Protein AF-0000000084528244 (afdb_homodimer)

Structure (mmCIF, N/CA/C/O backbone):
data_AF-0000000084528244-model_v1
#
loop_
_entity.id
_entity.type
_entity.pdbx_description
1 polymer 'Short-chain dehydrogenase'
#
loop_
_atom_site.group_PDB
_atom_site.id
_atom_site.type_symbol
_atom_site.label_atom_id
_atom_site.label_alt_id
_atom_site.label_comp_id
_atom_site.label_asym_id
_atom_site.label_entity_id
_atom_site.label_seq_id
_atom_site.pdbx_PDB_ins_code
_atom_site.Cartn_x
_atom_site.Cartn_y
_atom_site.Cartn_z
_atom_site.occupancy
_atom_site.B_iso_or_equiv
_atom_site.auth_seq_id
_atom_site.auth_comp_id
_atom_site.auth_asym_id
_atom_site.auth_atom_id
_atom_site.pdbx_PDB_model_num
ATOM 1 N N . MET A 1 1 ? -13.766 32.938 10.266 1 41.09 1 MET A N 1
ATOM 2 C CA . MET A 1 1 ? -13.336 31.797 9.445 1 41.09 1 MET A CA 1
ATOM 3 C C . MET A 1 1 ? -12.133 31.094 10.07 1 41.09 1 MET A C 1
ATOM 5 O O . MET A 1 1 ? -11.133 31.734 10.391 1 41.09 1 MET A O 1
ATOM 9 N N . THR A 1 2 ? -12.375 29.953 10.773 1 55.22 2 THR A N 1
ATOM 10 C CA . THR A 1 2 ? -11.312 29.344 11.562 1 55.22 2 THR A CA 1
ATOM 11 C C . THR A 1 2 ? -10.031 29.234 10.75 1 55.22 2 THR A C 1
ATOM 13 O O . THR A 1 2 ? -10.047 28.75 9.617 1 55.22 2 THR A O 1
ATOM 16 N N . ASP A 1 3 ? -9 30.047 11.156 1 71.88 3 ASP A N 1
ATOM 17 C CA . ASP A 1 3 ? -7.668 30.188 10.57 1 71.88 3 ASP A CA 1
ATOM 18 C C . ASP A 1 3 ? -6.77 29.016 10.961 1 71.88 3 ASP A C 1
ATOM 20 O O . ASP A 1 3 ? -6.855 28.5 12.078 1 71.88 3 ASP A O 1
ATOM 24 N N . LEU A 1 4 ? -6.141 28.359 10.078 1 82.06 4 LEU A N 1
ATOM 25 C CA . LEU A 1 4 ? -5.184 27.297 10.352 1 82.06 4 LEU A CA 1
ATOM 26 C C . LEU A 1 4 ? -4.262 27.672 11.508 1 82.06 4 LEU A C 1
ATOM 28 O O . LEU A 1 4 ? -3.855 26.812 12.289 1 82.06 4 LEU A O 1
ATOM 32 N N . THR A 1 5 ? -4.113 28.953 11.68 1 75.19 5 THR A N 1
ATOM 33 C CA . THR A 1 5 ? -3.086 29.438 12.594 1 75.19 5 THR A CA 1
ATOM 34 C C . THR A 1 5 ? -3.604 29.438 14.031 1 75.19 5 THR A C 1
ATOM 36 O O . THR A 1 5 ? -2.834 29.641 14.977 1 75.19 5 THR A O 1
ATOM 39 N N . ASP A 1 6 ? -4.891 29.141 14.227 1 80.75 6 ASP A N 1
ATOM 40 C CA . ASP A 1 6 ? -5.465 29.016 15.562 1 80.75 6 ASP A CA 1
ATOM 41 C C . ASP A 1 6 ? -5.164 27.641 16.172 1 80.75 6 ASP A C 1
ATOM 43 O O . ASP A 1 6 ? -5.414 27.422 17.359 1 80.75 6 ASP A O 1
ATOM 47 N N . GLY A 1 7 ? -4.5 26.844 15.453 1 92.75 7 GLY A N 1
ATOM 48 C CA . GLY A 1 7 ? -4.203 25.5 15.922 1 92.75 7 GLY A CA 1
ATOM 49 C C . GLY A 1 7 ? -2.729 25.156 15.852 1 92.75 7 GLY A C 1
ATOM 50 O O . GLY A 1 7 ? -1.876 26.047 15.852 1 92.75 7 GLY A O 1
ATOM 51 N N . ILE A 1 8 ? -2.447 23.969 16.016 1 96.38 8 ILE A N 1
ATOM 52 C CA . ILE A 1 8 ? -1.081 23.453 16.016 1 96.38 8 ILE A CA 1
ATOM 53 C C . ILE A 1 8 ? -0.832 22.641 14.742 1 96.38 8 ILE A C 1
ATOM 55 O O . ILE A 1 8 ? -1.744 22 14.219 1 96.38 8 ILE A O 1
ATOM 59 N N . ALA A 1 9 ? 0.396 22.766 14.25 1 98.12 9 ALA A N 1
ATOM 60 C CA . ALA A 1 9 ? 0.868 21.922 13.156 1 98.12 9 ALA A CA 1
ATOM 61 C C . ALA A 1 9 ? 1.666 20.734 13.688 1 98.12 9 ALA A C 1
ATOM 63 O O . ALA A 1 9 ? 2.508 20.891 14.578 1 98.12 9 ALA A O 1
ATOM 64 N N . ILE A 1 10 ? 1.365 19.594 13.203 1 98.81 10 ILE A N 1
ATOM 65 C CA . I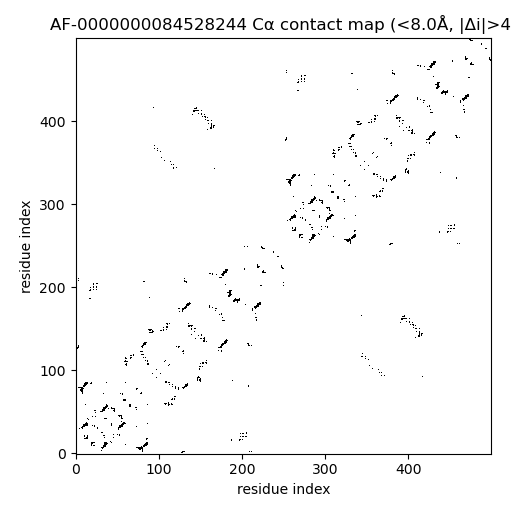LE A 1 10 ? 2.186 18.422 13.516 1 98.81 10 ILE A CA 1
ATOM 66 C C . ILE A 1 10 ? 3.045 18.062 12.305 1 98.81 10 ILE A C 1
ATOM 68 O O . ILE A 1 10 ? 2.537 17.938 11.188 1 98.81 10 ILE A O 1
ATOM 72 N N . VAL A 1 11 ? 4.309 17.938 12.492 1 98.81 11 VAL A N 1
ATOM 73 C CA . VAL A 1 11 ? 5.246 17.453 11.492 1 98.81 11 VAL A CA 1
ATOM 74 C C . VAL A 1 11 ? 5.848 16.125 11.961 1 98.81 11 VAL A C 1
ATOM 76 O O . VAL A 1 11 ? 6.504 16.062 13 1 98.81 11 VAL A O 1
ATOM 79 N N . THR A 1 12 ? 5.605 15.094 11.219 1 98.69 12 THR A N 1
ATOM 80 C CA . THR A 1 12 ? 6.164 13.805 11.602 1 98.69 12 THR A CA 1
ATOM 81 C C . THR A 1 12 ? 7.57 13.633 11.023 1 98.69 12 THR A C 1
ATOM 83 O O . THR A 1 12 ? 7.902 14.227 10 1 98.69 12 THR A O 1
ATOM 86 N N . GLY A 1 13 ? 8.367 12.758 11.727 1 97.3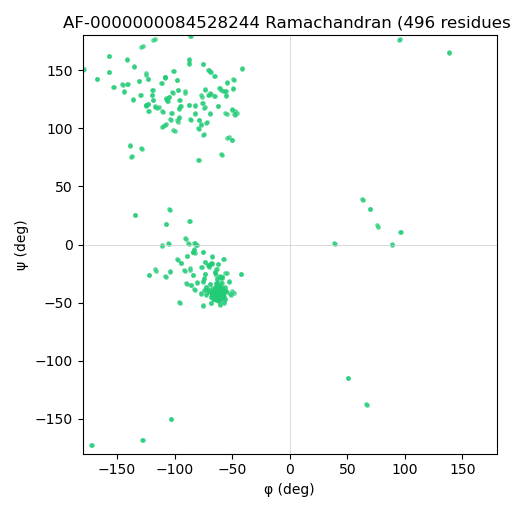1 13 GLY A N 1
ATOM 87 C CA . GLY A 1 13 ? 9.75 12.594 11.305 1 97.31 13 GLY A CA 1
ATOM 88 C C . GLY A 1 13 ? 10.562 13.859 11.43 1 97.31 13 GLY A C 1
ATOM 89 O O . GLY A 1 13 ? 11.367 14.18 10.555 1 97.31 13 GLY A O 1
ATOM 90 N N . ALA A 1 14 ? 10.367 14.602 12.422 1 97.25 14 ALA A N 1
ATOM 91 C CA . ALA A 1 14 ? 10.898 15.953 12.531 1 97.25 14 ALA A CA 1
ATOM 92 C C . ALA A 1 14 ? 12.305 15.945 13.133 1 97.25 14 ALA A C 1
ATOM 94 O O . ALA A 1 14 ? 12.93 17 13.273 1 97.25 14 ALA A O 1
ATOM 95 N N . GLY A 1 15 ? 12.836 14.828 13.453 1 93.69 15 GLY A N 1
ATOM 96 C CA . GLY A 1 15 ? 14.109 14.75 14.148 1 93.69 15 GLY A CA 1
ATOM 97 C C . GLY A 1 15 ? 15.297 15.008 13.242 1 93.69 15 GLY A C 1
ATOM 98 O O . GLY A 1 15 ? 16.406 15.281 13.719 1 93.69 15 GLY A O 1
ATOM 99 N N . ARG A 1 16 ? 15.148 14.883 11.984 1 90.38 16 ARG A N 1
ATOM 100 C CA . ARG A 1 16 ? 16.266 15.062 11.062 1 90.38 16 ARG A CA 1
ATOM 101 C C . ARG A 1 16 ? 15.773 15.414 9.664 1 90.38 16 ARG A C 1
ATOM 103 O O . ARG A 1 16 ? 14.57 15.375 9.398 1 90.38 16 ARG A O 1
ATOM 110 N N . GLY A 1 17 ? 16.688 15.938 8.914 1 92 17 GLY A N 1
ATOM 111 C CA . GLY A 1 17 ? 16.453 16.078 7.484 1 92 17 GLY A CA 1
ATOM 112 C C . GLY A 1 17 ? 15.359 17.078 7.156 1 92 17 GLY A C 1
ATOM 113 O O . GLY A 1 17 ? 15.352 18.203 7.676 1 92 17 GLY A O 1
ATOM 114 N N . LEU A 1 18 ? 14.539 16.688 6.207 1 92.75 18 LEU A N 1
ATOM 115 C CA . LEU A 1 18 ? 13.477 17.547 5.711 1 92.75 18 LEU A CA 1
ATOM 116 C C . LEU A 1 18 ? 12.477 17.875 6.82 1 92.75 18 LEU A C 1
ATOM 118 O O . LEU A 1 18 ? 12.023 19 6.941 1 92.75 18 LEU A O 1
ATOM 122 N N . GLY A 1 19 ? 12.156 16.859 7.664 1 96.81 19 GLY A N 1
ATOM 123 C CA . GLY A 1 19 ? 11.211 17.078 8.75 1 96.81 19 GLY A CA 1
ATOM 124 C C . GLY A 1 19 ? 11.664 18.141 9.734 1 96.81 19 GLY A C 1
ATOM 125 O O . GLY A 1 19 ? 10.875 18.984 10.156 1 96.81 19 GLY A O 1
ATOM 126 N N . ARG A 1 20 ? 12.891 18.047 10.031 1 96.5 20 ARG A N 1
ATOM 127 C CA . ARG A 1 20 ? 13.469 19.047 10.922 1 96.5 20 ARG A CA 1
ATOM 128 C C . ARG A 1 20 ? 13.398 20.438 10.312 1 96.5 20 ARG A C 1
ATOM 130 O O . ARG A 1 20 ? 12.977 21.391 10.969 1 96.5 20 ARG A O 1
ATOM 137 N N . ALA A 1 21 ? 13.805 20.531 9.062 1 96.44 21 ALA A N 1
ATOM 138 C CA . ALA A 1 21 ? 13.797 21.812 8.352 1 96.44 21 ALA A CA 1
ATOM 139 C C . ALA A 1 21 ? 12.375 22.359 8.234 1 96.44 21 ALA A C 1
ATOM 141 O O . ALA A 1 21 ? 12.156 23.562 8.383 1 96.44 21 ALA A O 1
ATOM 142 N N . LEU A 1 22 ? 11.398 21.5 7.984 1 97.38 22 LEU A N 1
ATOM 143 C CA . LEU A 1 22 ? 10 21.891 7.859 1 97.38 22 LEU A CA 1
ATOM 144 C C . LEU A 1 22 ? 9.469 22.438 9.18 1 97.38 22 LEU A C 1
ATOM 146 O O . LEU A 1 22 ? 8.797 23.469 9.203 1 97.38 22 LEU A O 1
ATOM 150 N N . ALA A 1 23 ? 9.781 21.719 10.25 1 98.31 23 ALA A N 1
ATOM 151 C CA . ALA A 1 23 ? 9.336 22.156 11.57 1 98.31 23 ALA A CA 1
ATOM 152 C C . ALA A 1 23 ? 9.867 23.547 11.898 1 98.31 23 ALA A C 1
ATOM 154 O O . ALA A 1 23 ? 9.109 24.422 12.328 1 98.31 23 ALA A O 1
ATOM 155 N N . LEU A 1 24 ? 11.117 23.766 11.609 1 97.81 24 LEU A N 1
ATOM 156 C CA . LEU A 1 24 ? 11.75 25.047 11.898 1 97.81 24 LEU A CA 1
ATOM 157 C C . LEU A 1 24 ? 11.156 26.141 11.031 1 97.81 24 LEU A C 1
ATOM 159 O O . LEU A 1 24 ? 10.906 27.25 11.508 1 97.81 24 LEU A O 1
ATOM 163 N N . GLU A 1 25 ? 10.977 25.844 9.781 1 97.62 25 GLU A N 1
ATOM 164 C CA . GLU A 1 25 ? 10.43 26.828 8.859 1 97.62 25 GLU A CA 1
ATOM 165 C C . GLU A 1 25 ? 9.016 27.234 9.258 1 97.62 25 GLU A C 1
ATOM 167 O O . GLU A 1 25 ? 8.672 28.422 9.227 1 97.62 25 GLU A O 1
ATOM 172 N N . LEU A 1 26 ? 8.156 26.312 9.633 1 97.25 26 LEU A N 1
ATOM 173 C CA . LEU A 1 26 ? 6.805 26.609 10.086 1 97.25 26 LEU A CA 1
ATOM 174 C C . LEU A 1 26 ? 6.828 27.453 11.359 1 97.25 26 LEU A C 1
ATOM 176 O O . LEU A 1 26 ? 6.062 28.406 11.492 1 97.25 26 LEU A O 1
ATOM 180 N N . ALA A 1 27 ? 7.703 27.109 12.266 1 97.06 27 ALA A N 1
ATOM 181 C CA . ALA A 1 27 ? 7.844 27.875 13.5 1 97.06 27 ALA A CA 1
ATOM 182 C C . ALA A 1 27 ? 8.273 29.312 13.203 1 97.06 27 ALA A C 1
ATOM 184 O O . ALA A 1 27 ? 7.77 30.25 13.812 1 97.06 27 ALA A O 1
ATOM 185 N N . ARG A 1 28 ? 9.195 29.453 12.305 1 96.5 28 ARG A N 1
ATOM 186 C CA . ARG A 1 28 ? 9.672 30.766 11.906 1 96.5 28 ARG A CA 1
ATOM 187 C C . ARG A 1 28 ? 8.531 31.625 11.367 1 96.5 28 ARG A C 1
ATOM 189 O O . ARG A 1 28 ? 8.531 32.844 11.523 1 96.5 28 ARG A O 1
ATOM 196 N N . ARG A 1 29 ? 7.562 31 10.836 1 95 29 ARG A N 1
ATOM 197 C CA . ARG A 1 29 ? 6.418 31.688 10.25 1 95 29 ARG A CA 1
ATOM 198 C C . ARG A 1 29 ? 5.32 31.906 11.281 1 95 29 ARG A C 1
ATOM 200 O O . ARG A 1 29 ? 4.207 32.312 10.945 1 95 29 ARG A O 1
ATOM 207 N N . GLY A 1 30 ? 5.609 31.547 12.492 1 93.94 30 GLY A N 1
ATOM 208 C CA . GLY A 1 30 ? 4.73 31.891 13.602 1 93.94 30 GLY A CA 1
ATOM 209 C C . GLY A 1 30 ? 3.77 30.781 13.969 1 93.94 30 GLY A C 1
ATOM 210 O O . GLY A 1 30 ? 2.832 31 14.742 1 93.94 30 GLY A O 1
ATOM 211 N N . VAL A 1 31 ? 3.953 29.594 13.43 1 94.75 31 VAL A N 1
ATOM 212 C CA . VAL A 1 31 ? 3.076 28.453 13.695 1 94.75 31 VAL A CA 1
ATOM 213 C C . VAL A 1 31 ? 3.602 27.656 14.891 1 94.75 31 VAL A C 1
ATOM 215 O O . VAL A 1 31 ? 4.809 27.422 15.008 1 94.75 31 VAL A O 1
ATOM 218 N N . ARG A 1 32 ? 2.766 27.344 15.844 1 96.5 32 ARG A N 1
ATOM 219 C CA . ARG A 1 32 ? 3.146 26.359 16.859 1 96.5 32 ARG A CA 1
ATOM 220 C C . ARG A 1 32 ? 3.256 24.953 16.25 1 96.5 32 ARG A C 1
ATOM 222 O O . ARG A 1 32 ? 2.334 24.5 15.57 1 96.5 32 ARG A O 1
ATOM 229 N N . VAL A 1 33 ? 4.363 24.297 16.516 1 98.19 33 VAL A N 1
ATOM 230 C CA . VAL A 1 33 ? 4.633 23.062 15.789 1 98.19 33 VAL A CA 1
ATOM 231 C C . VAL A 1 33 ? 4.871 21.922 16.781 1 98.19 33 VAL A C 1
ATOM 233 O O . VAL A 1 33 ? 5.711 22.031 17.688 1 98.19 33 VAL A O 1
ATOM 236 N N . GLY A 1 34 ? 4.055 20.891 16.734 1 98.69 34 GLY A N 1
ATOM 237 C CA . GLY A 1 34 ? 4.418 19.609 17.328 1 98.69 34 GLY A CA 1
ATOM 238 C C . GLY A 1 34 ? 5.367 18.797 16.469 1 98.69 34 GLY A C 1
ATOM 239 O O . GLY A 1 34 ? 4.973 18.281 15.43 1 98.69 34 GLY A O 1
ATOM 240 N N . ALA A 1 35 ? 6.629 18.703 16.875 1 98.75 35 ALA A N 1
ATOM 241 C CA . ALA A 1 35 ? 7.645 17.922 16.172 1 98.75 35 ALA A CA 1
ATOM 242 C C . ALA A 1 35 ? 7.625 16.469 16.641 1 98.75 35 ALA A C 1
ATOM 244 O O . ALA A 1 35 ? 8.07 16.156 17.75 1 98.75 35 ALA A O 1
ATOM 245 N N . LEU A 1 36 ? 7.145 15.633 15.789 1 98.75 36 LEU A N 1
ATOM 246 C CA . LEU A 1 36 ? 6.941 14.234 16.172 1 98.75 36 LEU A CA 1
ATOM 247 C C . LEU A 1 36 ? 8.055 13.359 15.602 1 98.75 36 LEU A C 1
ATOM 249 O O . LEU A 1 36 ? 8.391 13.453 14.422 1 98.75 36 LEU A O 1
ATOM 253 N N . GLY A 1 37 ? 8.641 12.523 16.406 1 98.06 37 GLY A N 1
ATOM 254 C CA . GLY A 1 37 ? 9.688 11.602 15.992 1 98.06 37 GLY A CA 1
ATOM 255 C C . GLY A 1 37 ? 10.078 10.609 17.078 1 98.06 37 GLY A C 1
ATOM 256 O O . GLY A 1 37 ? 9.484 10.602 18.156 1 98.06 37 GLY A O 1
ATOM 257 N N . ARG A 1 38 ? 11.062 9.891 16.859 1 96.75 38 ARG A N 1
ATOM 258 C CA . ARG A 1 38 ? 11.398 8.773 17.734 1 96.75 38 ARG A CA 1
ATOM 259 C C . ARG A 1 38 ? 12.586 9.117 18.641 1 96.75 38 ARG A C 1
ATOM 261 O O . ARG A 1 38 ? 12.797 8.477 19.656 1 96.75 38 ARG A O 1
ATOM 268 N N . ASP A 1 39 ? 13.383 10.07 18.203 1 96.62 39 ASP A N 1
ATOM 269 C CA . ASP A 1 39 ? 14.633 10.367 18.891 1 96.62 39 ASP A CA 1
ATOM 270 C C . ASP A 1 39 ? 14.477 11.547 19.844 1 96.62 39 ASP A C 1
ATOM 272 O O . ASP A 1 39 ? 14.516 12.703 19.422 1 96.62 39 ASP A O 1
ATOM 276 N N . PRO A 1 40 ? 14.438 11.234 21.094 1 97 40 PRO A N 1
ATOM 277 C CA . PRO A 1 40 ? 14.211 12.328 22.047 1 97 40 PRO A CA 1
ATOM 278 C C . PRO A 1 40 ? 15.32 13.383 22.016 1 97 40 PRO A C 1
ATOM 280 O O . PRO A 1 40 ? 15.039 14.578 22.109 1 97 40 PRO A O 1
ATOM 283 N N . ALA A 1 41 ? 16.531 12.961 21.891 1 97.5 41 ALA A N 1
ATOM 284 C CA . ALA A 1 41 ? 17.641 13.906 21.906 1 97.5 41 ALA A CA 1
ATOM 285 C C . ALA A 1 41 ? 17.562 14.859 20.719 1 97.5 41 ALA A C 1
ATOM 287 O O . ALA A 1 41 ? 17.766 16.062 20.859 1 97.5 41 ALA A O 1
ATOM 288 N N . ALA A 1 42 ? 17.25 14.344 19.562 1 96.94 42 ALA A N 1
ATOM 289 C CA . ALA A 1 42 ? 17.109 15.164 18.359 1 96.94 42 ALA A CA 1
ATOM 290 C C . ALA A 1 42 ? 15.961 16.156 18.484 1 96.94 42 ALA A C 1
ATOM 292 O O . ALA A 1 42 ? 16.078 17.312 18.094 1 96.94 42 ALA A O 1
ATOM 293 N N . LEU A 1 43 ? 14.891 15.695 19.078 1 97.81 43 LEU A N 1
ATOM 294 C CA . LEU A 1 43 ? 13.703 16.531 19.219 1 97.81 43 LEU A CA 1
ATOM 295 C C . LEU A 1 43 ? 13.914 17.609 20.266 1 97.81 43 LEU A C 1
ATOM 297 O O . LEU A 1 43 ? 13.445 18.75 20.109 1 97.81 43 LEU A O 1
ATOM 301 N N . ASP A 1 44 ? 14.609 17.297 21.297 1 96.94 44 ASP A N 1
ATOM 302 C CA . ASP A 1 44 ? 14.938 18.281 22.312 1 96.94 44 ASP A CA 1
ATOM 303 C C . ASP A 1 44 ? 15.836 19.375 21.75 1 96.94 44 ASP A C 1
ATOM 305 O O . ASP A 1 44 ? 15.641 20.562 22.047 1 96.94 44 ASP A O 1
ATOM 309 N N . ALA A 1 45 ? 16.797 18.906 21.016 1 97.31 45 ALA A N 1
ATOM 310 C CA . ALA A 1 45 ? 17.656 19.875 20.359 1 97.31 45 ALA A CA 1
ATOM 311 C C . ALA A 1 45 ? 16.859 20.812 19.469 1 97.31 45 ALA A C 1
ATOM 313 O O . ALA A 1 45 ? 17.109 22.031 19.438 1 97.31 45 ALA A O 1
ATOM 314 N N . LEU A 1 46 ? 15.945 20.25 18.719 1 97.25 46 LEU A N 1
ATOM 315 C CA . LEU A 1 46 ? 15.086 21.031 17.844 1 97.25 46 LEU A CA 1
ATOM 316 C C . LEU A 1 46 ? 14.242 22.016 18.641 1 97.25 46 LEU A C 1
ATOM 318 O O . LEU A 1 46 ? 14.109 23.188 18.266 1 97.25 46 LEU A O 1
ATOM 322 N N . ALA A 1 47 ? 13.688 21.594 19.719 1 97.06 47 ALA A N 1
ATOM 323 C CA . ALA A 1 47 ? 12.859 22.422 20.578 1 97.06 47 ALA A CA 1
ATOM 324 C C . ALA A 1 47 ? 13.68 23.578 21.172 1 97.06 47 ALA A C 1
ATOM 326 O O . ALA A 1 47 ? 13.133 24.641 21.453 1 97.06 47 ALA A O 1
ATOM 327 N N . GLY A 1 48 ? 14.938 23.344 21.359 1 96.81 48 GLY A N 1
ATOM 328 C CA . GLY A 1 48 ? 15.828 24.375 21.875 1 96.81 48 GLY A CA 1
ATOM 329 C C . GLY A 1 48 ? 16.094 25.5 20.891 1 96.81 48 GLY A C 1
ATOM 330 O O . GLY A 1 48 ? 16.484 26.594 21.266 1 96.81 48 GLY A O 1
ATOM 331 N N . GLU A 1 49 ? 15.836 25.234 19.656 1 96.94 49 GLU A N 1
ATOM 332 C CA . GLU A 1 49 ? 16.125 26.203 18.594 1 96.94 49 GLU A CA 1
ATOM 333 C C . GLU A 1 49 ? 14.961 27.172 18.406 1 96.94 49 GLU A C 1
ATOM 335 O O . GLU A 1 49 ? 15.125 28.234 17.812 1 96.94 49 GLU A O 1
ATOM 340 N N . SER A 1 50 ? 13.758 26.766 18.844 1 96.19 50 SER A N 1
ATOM 341 C CA . SER A 1 50 ? 12.578 27.609 18.688 1 96.19 50 SER A CA 1
ATOM 342 C C . SER A 1 50 ? 11.539 27.328 19.766 1 96.19 50 SER A C 1
ATOM 344 O O . SER A 1 50 ? 11.156 26.172 19.984 1 96.19 50 SER A O 1
ATOM 346 N N . GLU A 1 51 ? 10.977 28.344 20.344 1 94.25 51 GLU A N 1
ATOM 347 C CA . GLU A 1 51 ? 9.961 28.219 21.391 1 94.25 51 GLU A CA 1
ATOM 348 C C . GLU A 1 51 ? 8.641 27.703 20.812 1 94.25 51 GLU A C 1
ATOM 350 O O . GLU A 1 51 ? 7.781 27.234 21.547 1 94.25 51 GLU A O 1
ATOM 355 N N . GLY A 1 52 ? 8.555 27.828 19.516 1 95.69 52 GLY A N 1
ATOM 356 C CA . GLY A 1 52 ? 7.328 27.406 18.859 1 95.69 52 GLY A CA 1
ATOM 357 C C . GLY A 1 52 ? 7.266 25.922 18.594 1 95.69 52 GLY A C 1
ATOM 358 O O . GLY A 1 52 ? 6.262 25.406 18.109 1 95.69 52 GLY A O 1
ATOM 359 N N . ILE A 1 53 ? 8.32 25.203 19.016 1 98 53 ILE A N 1
ATOM 360 C CA . ILE A 1 53 ? 8.406 23.781 18.703 1 98 53 ILE A CA 1
ATOM 361 C C . ILE A 1 53 ? 8.125 22.953 19.969 1 98 53 ILE A C 1
ATOM 363 O O . ILE A 1 53 ? 8.75 23.172 21.016 1 98 53 ILE A O 1
ATOM 367 N N . LEU A 1 54 ? 7.184 22.094 19.938 1 97.94 54 LEU A N 1
ATOM 368 C CA . LEU A 1 54 ? 6.84 21.109 20.953 1 97.94 54 LEU A CA 1
ATOM 369 C C . LEU A 1 54 ? 7.332 19.719 20.578 1 97.94 54 LEU A C 1
ATOM 371 O O . LEU A 1 54 ? 6.844 19.141 19.609 1 97.94 54 LEU A O 1
ATOM 375 N N . PRO A 1 55 ? 8.305 19.172 21.344 1 98.31 55 PRO A N 1
ATOM 376 C CA . PRO A 1 55 ? 8.742 17.812 21.031 1 98.31 55 PRO A CA 1
ATOM 377 C C . PRO A 1 55 ? 7.691 16.766 21.375 1 98.31 55 PRO A C 1
ATOM 379 O O . PRO A 1 55 ? 7.133 16.781 22.484 1 98.31 55 PRO A O 1
ATOM 382 N N . LEU A 1 56 ? 7.355 15.914 20.469 1 98.56 56 LEU A N 1
ATOM 383 C CA . LEU A 1 56 ? 6.434 14.789 20.641 1 98.56 56 LEU A CA 1
ATOM 384 C C . LEU A 1 56 ? 7.109 13.469 20.297 1 98.56 56 LEU A C 1
ATOM 386 O O . LEU A 1 56 ? 7.457 13.234 19.141 1 98.56 56 LEU A O 1
ATOM 390 N N . ILE A 1 57 ? 7.262 12.633 21.297 1 98.25 57 ILE A N 1
ATOM 391 C CA . ILE A 1 57 ? 8 11.391 21.078 1 98.25 57 ILE A CA 1
ATOM 392 C C . ILE A 1 57 ? 7.023 10.258 20.75 1 98.25 57 ILE A C 1
ATOM 394 O O . ILE A 1 57 ? 6.184 9.898 21.578 1 98.25 57 ILE A O 1
ATOM 398 N N . ALA A 1 58 ? 7.156 9.664 19.547 1 98.25 58 ALA A N 1
ATOM 399 C CA . ALA A 1 58 ? 6.324 8.539 19.141 1 98.25 58 ALA A CA 1
ATOM 400 C C . ALA A 1 58 ? 6.883 7.875 17.875 1 98.25 58 ALA A C 1
ATOM 402 O O . ALA A 1 58 ? 7.492 8.539 17.047 1 98.25 58 ALA A O 1
ATOM 403 N N . ASP A 1 59 ? 6.77 6.652 17.859 1 97.94 59 ASP A N 1
ATOM 404 C CA . ASP A 1 59 ? 6.898 5.922 16.609 1 97.94 59 ASP A CA 1
ATOM 405 C C . ASP A 1 59 ? 5.582 5.941 15.828 1 97.94 59 ASP A C 1
ATOM 407 O O . ASP A 1 59 ? 4.562 5.449 16.312 1 97.94 59 ASP A O 1
ATOM 411 N N . VAL A 1 60 ? 5.641 6.5 14.641 1 97.94 60 VAL A N 1
ATOM 412 C CA . VAL A 1 60 ? 4.398 6.676 13.898 1 97.94 60 VAL A CA 1
ATOM 413 C C . VAL A 1 60 ? 3.787 5.312 13.578 1 97.94 60 VAL A C 1
ATOM 415 O O . VAL A 1 60 ? 2.6 5.219 13.258 1 97.94 60 VAL A O 1
ATOM 418 N N . ALA A 1 61 ? 4.598 4.266 13.602 1 96.44 61 ALA A N 1
ATOM 419 C CA . ALA A 1 61 ? 4.102 2.922 13.32 1 96.44 61 ALA A CA 1
ATOM 420 C C . ALA A 1 61 ? 3.307 2.369 14.5 1 96.44 61 ALA A C 1
ATOM 422 O O . ALA A 1 61 ? 2.709 1.296 14.406 1 96.44 61 ALA A O 1
ATOM 423 N N . ASP A 1 62 ? 3.281 3.061 15.602 1 97.44 62 ASP A N 1
ATOM 424 C CA . ASP A 1 62 ? 2.545 2.672 16.797 1 97.44 62 ASP A CA 1
ATOM 425 C C . ASP A 1 62 ? 1.354 3.596 17.031 1 97.44 62 ASP A C 1
ATOM 427 O O . ASP A 1 62 ? 1.498 4.664 17.641 1 97.44 62 ASP A O 1
ATOM 431 N N . PRO A 1 63 ? 0.182 3.119 16.688 1 97.19 63 PRO A N 1
ATOM 432 C CA . PRO A 1 63 ? -0.993 3.988 16.781 1 97.19 63 PRO A CA 1
ATOM 433 C C . PRO A 1 63 ? -1.25 4.484 18.203 1 97.19 63 PRO A C 1
ATOM 435 O O . PRO A 1 63 ? -1.72 5.609 18.391 1 97.19 63 PRO A O 1
ATOM 438 N N . ALA A 1 64 ? -0.972 3.654 19.141 1 97.62 64 ALA A N 1
ATOM 439 C CA . ALA A 1 64 ? -1.18 4.074 20.516 1 97.62 64 ALA A CA 1
ATOM 440 C C . ALA A 1 64 ? -0.231 5.207 20.891 1 97.62 64 ALA A C 1
ATOM 442 O O . ALA A 1 64 ? -0.63 6.164 21.562 1 97.62 64 ALA A O 1
ATOM 443 N N . ALA A 1 65 ? 1.026 5.098 20.469 1 98.25 65 ALA A N 1
ATOM 444 C CA . ALA A 1 65 ? 2 6.16 20.719 1 98.25 65 ALA A CA 1
ATOM 445 C C . ALA A 1 65 ? 1.607 7.441 20 1 98.25 65 ALA A C 1
ATOM 447 O O . ALA A 1 65 ? 1.771 8.539 20.531 1 98.25 65 ALA A O 1
ATOM 448 N N . VAL A 1 66 ? 1.067 7.297 18.797 1 98.5 66 VAL A N 1
ATOM 449 C CA . VAL A 1 66 ? 0.609 8.438 18.016 1 98.5 66 VAL A CA 1
ATOM 450 C C . VAL A 1 66 ? -0.542 9.133 18.734 1 98.5 66 VAL A C 1
ATOM 452 O O . VAL A 1 66 ? -0.539 10.359 18.875 1 98.5 66 VAL A O 1
ATOM 455 N N . ALA A 1 67 ? -1.458 8.344 19.219 1 98.19 67 ALA A N 1
ATOM 456 C CA . ALA A 1 67 ? -2.598 8.906 19.938 1 98.19 67 ALA A CA 1
ATOM 457 C C . ALA A 1 67 ? -2.139 9.688 21.156 1 98.19 67 ALA A C 1
ATOM 459 O O . ALA A 1 67 ? -2.635 10.789 21.422 1 98.19 67 ALA A O 1
ATOM 460 N N . ALA A 1 68 ? -1.23 9.141 21.875 1 98.38 68 ALA A N 1
ATOM 461 C CA . ALA A 1 68 ? -0.705 9.805 23.062 1 98.38 68 ALA A CA 1
ATOM 462 C C . ALA A 1 68 ? -0.004 11.109 22.703 1 98.38 68 ALA A C 1
ATOM 464 O O . ALA A 1 68 ? -0.158 12.117 23.391 1 98.38 68 ALA A O 1
ATOM 465 N N . ALA A 1 69 ? 0.786 11.094 21.641 1 98.56 69 ALA A N 1
ATOM 466 C CA . ALA A 1 69 ? 1.488 12.289 21.188 1 98.56 69 ALA A CA 1
ATOM 467 C C . ALA A 1 69 ? 0.503 13.383 20.766 1 98.56 69 ALA A C 1
ATOM 469 O O . ALA A 1 69 ? 0.69 14.555 21.094 1 98.56 69 ALA A O 1
ATOM 470 N N . PHE A 1 70 ? -0.535 13.008 20.031 1 98.5 70 PHE A N 1
ATOM 471 C CA . PHE A 1 70 ? -1.545 13.969 19.594 1 98.5 70 PHE A CA 1
ATOM 472 C C . PHE A 1 70 ? -2.297 14.531 20.797 1 98.5 70 PHE A C 1
ATOM 474 O O . PHE A 1 70 ? -2.662 15.711 20.812 1 98.5 70 PHE A O 1
ATOM 481 N N . ALA A 1 71 ? -2.562 13.68 21.781 1 98.12 71 ALA A N 1
ATOM 482 C CA . ALA A 1 71 ? -3.193 14.164 23.016 1 98.12 71 ALA A CA 1
ATOM 483 C C . ALA A 1 71 ? -2.34 15.234 23.688 1 98.12 71 ALA A C 1
ATOM 485 O O . ALA A 1 71 ? -2.863 16.234 24.172 1 98.12 71 ALA A O 1
ATOM 486 N N . GLN A 1 72 ? -1.056 15.039 23.75 1 98 72 GLN A N 1
ATOM 487 C CA . GLN A 1 72 ? -0.137 16.031 24.281 1 98 72 GLN A CA 1
ATOM 488 C C . GLN A 1 72 ? -0.206 17.328 23.484 1 98 72 GLN A C 1
ATOM 490 O O . GLN A 1 72 ? -0.214 18.422 24.062 1 98 72 GLN A O 1
ATOM 495 N N . ALA A 1 73 ? -0.235 17.219 22.188 1 97.69 73 ALA A N 1
ATOM 496 C CA . ALA A 1 73 ? -0.31 18.391 21.312 1 97.69 73 ALA A CA 1
ATOM 497 C C . ALA A 1 73 ? -1.594 19.188 21.562 1 97.69 73 ALA A C 1
ATOM 499 O O . ALA A 1 73 ? -1.579 20.422 21.578 1 97.69 73 ALA A O 1
ATOM 500 N N . ARG A 1 74 ? -2.695 18.484 21.812 1 96 74 ARG A N 1
ATOM 501 C CA . ARG A 1 74 ? -4.016 19.094 21.969 1 96 74 ARG A CA 1
ATOM 502 C C . ARG A 1 74 ? -4.062 19.984 23.203 1 96 74 ARG A C 1
ATOM 504 O O . ARG A 1 74 ? -4.906 20.875 23.312 1 96 74 ARG A O 1
ATOM 511 N N . ALA A 1 75 ? -3.191 19.688 24.094 1 95.06 75 ALA A N 1
ATOM 512 C CA . ALA A 1 75 ? -3.107 20.562 25.266 1 95.06 75 ALA A CA 1
ATOM 513 C C . ALA A 1 75 ? -2.719 21.984 24.875 1 95.06 75 ALA A C 1
ATOM 515 O O . ALA A 1 75 ? -2.936 22.922 25.641 1 95.06 75 ALA A O 1
ATOM 516 N N . HIS A 1 76 ? -2.193 22.156 23.688 1 94.38 76 HIS A N 1
ATOM 517 C CA . HIS A 1 76 ? -1.725 23.453 23.234 1 94.38 76 HIS A CA 1
ATOM 518 C C . HIS A 1 76 ? -2.625 24 22.125 1 94.38 76 HIS A C 1
ATOM 520 O O . HIS A 1 76 ? -2.402 25.109 21.641 1 94.38 76 HIS A O 1
ATOM 526 N N . GLY A 1 77 ? -3.639 23.266 21.75 1 94.5 77 GLY A N 1
ATOM 527 C CA . GLY A 1 77 ? -4.605 23.656 20.734 1 94.5 77 GLY A CA 1
ATOM 528 C C . GLY A 1 77 ? -4.98 22.531 19.797 1 94.5 77 GLY A C 1
ATOM 529 O O . GLY A 1 77 ? -4.312 21.484 19.766 1 94.5 77 GLY A O 1
ATOM 530 N N . PRO A 1 78 ? -6.055 22.719 19.062 1 96.44 78 PRO A N 1
ATOM 531 C CA . PRO A 1 78 ? -6.461 21.688 18.094 1 96.44 78 PRO A CA 1
ATOM 532 C C . PRO A 1 78 ? -5.484 21.562 16.922 1 96.44 78 PRO A C 1
ATOM 534 O O . PRO A 1 78 ? -4.895 22.547 16.5 1 96.44 78 PRO A O 1
ATOM 537 N N . VAL A 1 79 ? -5.359 20.375 16.391 1 97.62 79 VAL A N 1
ATOM 538 C CA . VAL A 1 79 ? -4.508 20.156 15.219 1 97.62 79 VAL A CA 1
ATOM 539 C C . VAL A 1 79 ? -5.211 20.688 13.969 1 97.62 79 VAL A C 1
ATOM 541 O O . VAL A 1 79 ? -6.316 20.25 13.641 1 97.62 79 VAL A O 1
ATOM 544 N N . ARG A 1 80 ? -4.539 21.609 13.328 1 97.56 80 ARG A N 1
ATOM 545 C CA . ARG A 1 80 ? -5.125 22.203 12.141 1 97.56 80 ARG A CA 1
ATOM 546 C C . ARG A 1 80 ? -4.281 21.906 10.906 1 97.56 80 ARG A C 1
ATOM 548 O O . ARG A 1 80 ? -4.766 22 9.773 1 97.56 80 ARG A O 1
ATOM 555 N N . ILE A 1 81 ? -2.98 21.578 11.125 1 98.19 81 ILE A N 1
ATOM 556 C CA . ILE A 1 81 ? -2.064 21.234 10.039 1 98.19 81 ILE A CA 1
ATOM 557 C C . ILE A 1 81 ? -1.351 19.922 10.367 1 98.19 81 ILE A C 1
ATOM 559 O O . ILE A 1 81 ? -0.888 19.734 11.492 1 98.19 81 ILE A O 1
ATOM 563 N N . LEU A 1 82 ? -1.378 19.047 9.484 1 98.62 82 LEU A N 1
ATOM 564 C CA . LEU A 1 82 ? -0.606 17.812 9.578 1 98.62 82 LEU A CA 1
ATOM 565 C C . LEU A 1 82 ? 0.307 17.656 8.367 1 98.62 82 LEU A C 1
ATOM 567 O O . LEU A 1 82 ? -0.157 17.688 7.223 1 98.62 82 LEU A O 1
ATOM 571 N N . VAL A 1 83 ? 1.579 17.578 8.625 1 98.62 83 VAL A N 1
ATOM 572 C CA . VAL A 1 83 ? 2.545 17.219 7.586 1 98.62 83 VAL A CA 1
ATOM 573 C C . VAL A 1 83 ? 3.07 15.805 7.82 1 98.62 83 VAL A C 1
ATOM 575 O O . VAL A 1 83 ? 3.887 15.586 8.719 1 98.62 83 VAL A O 1
ATOM 578 N N . ASN A 1 84 ? 2.586 14.922 7.051 1 98.31 84 ASN A N 1
ATOM 579 C CA . ASN A 1 84 ? 3.113 13.562 7.059 1 98.31 84 ASN A CA 1
ATOM 580 C C . ASN A 1 84 ? 4.434 13.469 6.301 1 98.31 84 ASN A C 1
ATOM 582 O O . ASN A 1 84 ? 4.438 13.336 5.074 1 98.31 84 ASN A O 1
ATOM 586 N N . ASN A 1 85 ? 5.488 13.398 7.047 1 96.31 85 ASN A N 1
ATOM 587 C CA . ASN A 1 85 ? 6.824 13.422 6.461 1 96.31 85 ASN A CA 1
ATOM 588 C C . ASN A 1 85 ? 7.625 12.18 6.844 1 96.31 85 ASN A C 1
ATOM 590 O O . ASN A 1 85 ? 8.539 11.781 6.121 1 96.31 85 ASN A O 1
ATOM 594 N N . ALA A 1 86 ? 7.301 11.57 7.996 1 93.38 86 ALA A N 1
ATOM 595 C CA . ALA A 1 86 ? 8.047 10.406 8.484 1 93.38 86 ALA A CA 1
ATOM 596 C C . ALA A 1 86 ? 8.062 9.297 7.441 1 93.38 86 ALA A C 1
ATOM 598 O O . ALA A 1 86 ? 7.031 8.961 6.859 1 93.38 86 ALA A O 1
ATOM 599 N N . ALA A 1 87 ? 9.25 8.766 7.211 1 89.06 87 ALA A N 1
ATOM 600 C CA . ALA A 1 87 ? 9.367 7.652 6.277 1 89.06 87 ALA A CA 1
ATOM 601 C C . ALA A 1 87 ? 10.625 6.836 6.555 1 89.06 87 ALA A C 1
ATOM 603 O O . ALA A 1 87 ? 11.625 7.371 7.039 1 89.06 87 ALA A O 1
ATOM 604 N N . ALA A 1 88 ? 10.508 5.605 6.277 1 85.31 88 ALA A N 1
ATOM 605 C CA . ALA A 1 88 ? 11.656 4.699 6.254 1 85.31 88 ALA A CA 1
ATOM 606 C C . ALA A 1 88 ? 11.953 4.238 4.832 1 85.31 88 ALA A C 1
ATOM 608 O O . ALA A 1 88 ? 11.039 3.998 4.043 1 85.31 88 ALA A O 1
ATOM 609 N N . TYR A 1 89 ? 13.156 4.184 4.512 1 80.94 89 TYR A N 1
ATOM 610 C CA . TYR A 1 89 ? 13.609 3.707 3.213 1 80.94 89 TYR A CA 1
ATOM 611 C C . TYR A 1 89 ? 14.695 2.645 3.375 1 80.94 89 TYR A C 1
ATOM 613 O O . TYR A 1 89 ? 15.875 2.916 3.158 1 80.94 89 TYR A O 1
ATOM 621 N N . PRO A 1 90 ? 14.156 1.455 3.598 1 80 90 PRO A N 1
ATOM 622 C CA . PRO A 1 90 ? 15.164 0.395 3.625 1 80 90 PRO A CA 1
ATOM 623 C C . PRO A 1 90 ? 15.555 -0.085 2.229 1 80 90 PRO A C 1
ATOM 625 O O . PRO A 1 90 ? 14.688 -0.419 1.421 1 80 90 PRO A O 1
ATOM 628 N N . ARG A 1 91 ? 16.734 0.18 1.841 1 78.88 91 ARG A N 1
ATOM 629 C CA . ARG A 1 91 ? 17.203 -0.353 0.565 1 78.88 91 ARG A CA 1
ATOM 630 C C . ARG A 1 91 ? 17.453 -1.856 0.654 1 78.88 91 ARG A C 1
ATOM 632 O O . ARG A 1 91 ? 18.406 -2.303 1.291 1 78.88 91 ARG A O 1
ATOM 639 N N . ARG A 1 92 ? 16.484 -2.619 0.033 1 82.12 92 ARG A N 1
ATOM 640 C CA . ARG A 1 92 ? 16.609 -4.074 0.046 1 82.12 92 ARG A CA 1
ATOM 641 C C . ARG A 1 92 ? 16.078 -4.676 -1.253 1 82.12 92 ARG A C 1
ATOM 643 O O . ARG A 1 92 ? 15.055 -4.242 -1.777 1 82.12 92 ARG A O 1
ATOM 650 N N . ASP A 1 93 ? 16.922 -5.68 -1.694 1 84.56 93 ASP A N 1
ATOM 651 C CA . ASP A 1 93 ? 16.422 -6.531 -2.764 1 84.56 93 ASP A CA 1
ATOM 652 C C . ASP A 1 93 ? 15.227 -7.363 -2.281 1 84.56 93 ASP A C 1
ATOM 654 O O . ASP A 1 93 ? 15.211 -7.82 -1.137 1 84.56 93 ASP A O 1
ATOM 658 N N . ILE A 1 94 ? 14.289 -7.574 -3.221 1 86.81 94 ILE A N 1
ATOM 659 C CA . ILE A 1 94 ? 13.094 -8.312 -2.844 1 86.81 94 ILE A CA 1
ATOM 660 C C . ILE A 1 94 ? 13.484 -9.703 -2.342 1 86.81 94 ILE A C 1
ATOM 662 O O . ILE A 1 94 ? 12.82 -10.258 -1.463 1 86.81 94 ILE A O 1
ATOM 666 N N . LEU A 1 95 ? 14.539 -10.258 -2.881 1 89.38 95 LEU A N 1
ATOM 667 C CA . LEU A 1 95 ? 14.977 -11.594 -2.482 1 89.38 95 LEU A CA 1
ATOM 668 C C . LEU A 1 95 ? 15.625 -11.562 -1.104 1 89.38 95 LEU A C 1
ATOM 670 O O . LEU A 1 95 ? 15.797 -12.609 -0.47 1 89.38 95 LEU A O 1
ATOM 674 N N . ASP A 1 96 ? 15.953 -10.352 -0.677 1 87.5 96 ASP A N 1
ATOM 675 C CA . ASP A 1 96 ? 16.531 -10.18 0.651 1 87.5 96 ASP A CA 1
ATOM 676 C C . ASP A 1 96 ? 15.516 -9.578 1.621 1 87.5 96 ASP A C 1
ATOM 678 O O . ASP A 1 96 ? 15.836 -9.336 2.785 1 87.5 96 ASP A O 1
ATOM 682 N N . GLU A 1 97 ? 14.406 -9.375 1.111 1 88.44 97 GLU A N 1
ATOM 683 C CA . GLU A 1 97 ? 13.328 -8.781 1.895 1 88.44 97 GLU A CA 1
ATOM 684 C C . GLU A 1 97 ? 12.406 -9.844 2.467 1 88.44 97 GLU A C 1
ATOM 686 O O . GLU A 1 97 ? 11.984 -10.758 1.753 1 88.44 97 GLU A O 1
ATOM 691 N N . SER A 1 98 ? 12.242 -9.828 3.756 1 91.31 98 SER A N 1
ATOM 692 C CA . SER A 1 98 ? 11.242 -10.711 4.344 1 91.31 98 SER A CA 1
ATOM 693 C C . SER A 1 98 ? 9.867 -10.047 4.363 1 91.31 98 SER A C 1
ATOM 695 O O . SER A 1 98 ? 9.758 -8.828 4.25 1 91.31 98 SER A O 1
ATOM 697 N N . ALA A 1 99 ? 8.836 -10.859 4.477 1 92.69 99 ALA A N 1
ATOM 698 C CA . ALA A 1 99 ? 7.488 -10.312 4.605 1 92.69 99 ALA A CA 1
ATOM 699 C C . ALA A 1 99 ? 7.391 -9.375 5.805 1 92.69 99 ALA A C 1
ATOM 701 O O . ALA A 1 99 ? 6.766 -8.312 5.723 1 92.69 99 ALA A O 1
ATOM 702 N N . ASP A 1 100 ? 8.047 -9.789 6.855 1 93.06 100 ASP A N 1
ATOM 703 C CA . ASP A 1 100 ? 8 -8.992 8.078 1 93.06 100 ASP A CA 1
ATOM 704 C C . ASP A 1 100 ? 8.703 -7.648 7.879 1 93.06 100 ASP A C 1
ATOM 706 O O . ASP A 1 100 ? 8.18 -6.605 8.273 1 93.06 100 ASP A O 1
ATOM 710 N N . SER A 1 101 ? 9.891 -7.699 7.289 1 92.75 101 SER A N 1
ATOM 711 C CA . SER A 1 101 ? 10.617 -6.457 7.07 1 92.75 101 SER A CA 1
ATOM 712 C C . SER A 1 101 ? 9.891 -5.547 6.09 1 92.75 101 SER A C 1
ATOM 714 O O . SER A 1 101 ? 9.883 -4.324 6.254 1 92.75 101 SER A O 1
ATOM 716 N N . PHE A 1 102 ? 9.312 -6.141 5.062 1 94.25 102 PHE A N 1
ATOM 717 C CA . PHE A 1 102 ? 8.516 -5.402 4.09 1 94.25 102 PHE A CA 1
ATOM 718 C C . PHE A 1 102 ? 7.371 -4.664 4.773 1 94.25 102 PHE A C 1
ATOM 720 O O . PHE A 1 102 ? 7.219 -3.453 4.613 1 94.25 102 PHE A O 1
ATOM 727 N N . MET A 1 103 ? 6.648 -5.398 5.586 1 94.56 103 MET A N 1
ATOM 728 C CA . MET A 1 103 ? 5.457 -4.832 6.215 1 94.56 103 MET A CA 1
ATOM 729 C C . MET A 1 103 ? 5.84 -3.844 7.312 1 94.56 103 MET A C 1
ATOM 731 O O . MET A 1 103 ? 5.043 -2.977 7.676 1 94.56 103 MET A O 1
ATOM 735 N N . ALA A 1 104 ? 7.008 -4.008 7.875 1 93.81 104 ALA A N 1
ATOM 736 C CA . ALA A 1 104 ? 7.484 -3.008 8.82 1 93.81 104 ALA A CA 1
ATOM 737 C C . ALA A 1 104 ? 7.637 -1.646 8.148 1 93.81 104 ALA A C 1
ATOM 739 O O . ALA A 1 104 ? 7.301 -0.615 8.742 1 93.81 104 ALA A O 1
ATOM 740 N N . THR A 1 105 ? 8.156 -1.664 6.938 1 93.75 105 THR A N 1
ATOM 741 C CA . THR A 1 105 ? 8.273 -0.432 6.168 1 93.75 105 THR A CA 1
ATOM 742 C C . THR A 1 105 ? 6.895 0.142 5.855 1 93.75 105 THR A C 1
ATOM 744 O O . THR A 1 105 ? 6.672 1.347 5.992 1 93.75 105 THR A O 1
ATOM 747 N N . VAL A 1 106 ? 5.969 -0.709 5.516 1 94.81 106 VAL A N 1
ATOM 748 C CA . VAL A 1 106 ? 4.598 -0.306 5.223 1 94.81 106 VAL A CA 1
ATOM 749 C C . VAL A 1 106 ? 3.955 0.295 6.469 1 94.81 106 VAL A C 1
ATOM 751 O O . VAL A 1 106 ? 3.242 1.299 6.387 1 94.81 106 VAL A O 1
ATOM 754 N N . ALA A 1 107 ? 4.207 -0.313 7.602 1 95.44 107 ALA A N 1
ATOM 755 C CA . ALA A 1 107 ? 3.662 0.174 8.867 1 95.44 107 ALA A CA 1
ATOM 756 C C . ALA A 1 107 ? 4.137 1.595 9.156 1 95.44 107 ALA A C 1
ATOM 758 O O . ALA A 1 107 ? 3.359 2.432 9.625 1 95.44 107 ALA A O 1
ATOM 759 N N . THR A 1 108 ? 5.312 1.847 8.867 1 95 108 THR A N 1
ATOM 760 C CA . THR A 1 108 ? 5.867 3.17 9.133 1 95 108 THR A CA 1
ATOM 761 C C . THR A 1 108 ? 5.363 4.18 8.109 1 95 108 THR A C 1
ATOM 763 O O . THR A 1 108 ? 4.805 5.219 8.469 1 95 108 THR A O 1
ATOM 766 N N . ASN A 1 109 ? 5.512 3.855 6.836 1 94.06 109 ASN A N 1
ATOM 767 C CA . ASN A 1 109 ? 5.281 4.82 5.77 1 94.06 109 ASN A CA 1
ATOM 768 C C . ASN A 1 109 ? 3.793 5.027 5.508 1 94.06 109 ASN A C 1
ATOM 770 O O . ASN A 1 109 ? 3.348 6.152 5.285 1 94.06 109 ASN A O 1
ATOM 774 N N . LEU A 1 110 ? 3.049 3.936 5.504 1 94.5 110 LEU A N 1
ATOM 775 C CA . LEU A 1 110 ? 1.609 4.016 5.285 1 94.5 110 LEU A CA 1
ATOM 776 C C . LEU A 1 110 ? 0.858 4.043 6.613 1 94.5 110 LEU A C 1
ATOM 778 O O . LEU A 1 110 ? 0.029 4.926 6.844 1 94.5 110 LEU A O 1
ATOM 782 N N . GLY A 1 111 ? 1.198 3.107 7.465 1 96.5 111 GLY A N 1
ATOM 783 C CA . GLY A 1 111 ? 0.521 3.037 8.75 1 96.5 111 GLY A CA 1
ATOM 784 C C . GLY A 1 111 ? 0.652 4.309 9.562 1 96.5 111 GLY A C 1
ATOM 785 O O . GLY A 1 111 ? -0.319 4.77 10.172 1 96.5 111 GLY A O 1
ATOM 786 N N . GLY A 1 112 ? 1.86 4.797 9.594 1 97.62 112 GLY A N 1
ATOM 787 C CA . GLY A 1 112 ? 2.082 6.062 10.273 1 97.62 112 GLY A CA 1
ATOM 788 C C . GLY A 1 112 ? 1.249 7.199 9.711 1 97.62 112 GLY A C 1
ATOM 789 O O . GLY A 1 112 ? 0.67 7.984 10.461 1 97.62 112 GLY A O 1
ATOM 790 N N . THR A 1 113 ? 1.204 7.297 8.391 1 97.25 113 THR A N 1
ATOM 791 C CA . THR A 1 113 ? 0.398 8.305 7.707 1 97.25 113 THR A CA 1
ATOM 792 C C . THR A 1 113 ? -1.074 8.172 8.086 1 97.25 113 THR A C 1
ATOM 794 O O . THR A 1 113 ? -1.732 9.156 8.414 1 97.25 113 THR A O 1
ATOM 797 N N . VAL A 1 114 ? -1.59 6.969 8.094 1 97.06 114 VAL A N 1
ATOM 798 C CA . VAL A 1 114 ? -2.988 6.699 8.414 1 97.06 114 VAL A CA 1
ATOM 799 C C . VAL A 1 114 ? -3.266 7.059 9.875 1 97.06 114 VAL A C 1
ATOM 801 O O . VAL A 1 114 ? -4.25 7.738 10.172 1 97.06 114 VAL A O 1
ATOM 804 N N . ALA A 1 115 ? -2.404 6.629 10.766 1 97.81 115 ALA A N 1
ATOM 805 C CA . ALA A 1 115 ? -2.596 6.859 12.195 1 97.81 115 ALA A CA 1
ATOM 806 C C . ALA A 1 115 ? -2.619 8.352 12.516 1 97.81 115 ALA A C 1
ATOM 808 O O . ALA A 1 115 ? -3.523 8.828 13.203 1 97.81 115 ALA A O 1
ATOM 809 N N . CYS A 1 116 ? -1.641 9.062 11.977 1 98.56 116 CYS A N 1
ATOM 810 C CA . CYS A 1 116 ? -1.554 10.492 12.234 1 98.56 116 CYS A CA 1
ATOM 811 C C . CYS A 1 116 ? -2.725 11.234 11.602 1 98.56 116 CYS A C 1
ATOM 813 O O . CYS A 1 116 ? -3.275 12.164 12.203 1 98.56 116 CYS A O 1
ATOM 815 N N . THR A 1 117 ? -3.084 10.828 10.406 1 98.12 117 THR A N 1
ATOM 816 C CA . THR A 1 117 ? -4.203 11.453 9.703 1 98.12 117 THR A CA 1
ATOM 817 C C . THR A 1 117 ? -5.496 11.273 10.492 1 98.12 117 THR A C 1
ATOM 819 O O . THR A 1 117 ? -6.266 12.227 10.664 1 98.12 117 THR A O 1
ATOM 822 N N . ARG A 1 118 ? -5.734 10.07 10.984 1 97.19 118 ARG A N 1
ATOM 823 C CA . ARG A 1 118 ? -6.957 9.797 11.734 1 97.19 118 ARG A CA 1
ATOM 824 C C . ARG A 1 118 ? -7.031 10.664 12.984 1 97.19 118 ARG A C 1
ATOM 826 O O . ARG A 1 118 ? -8.094 11.203 13.312 1 97.19 118 ARG A O 1
ATOM 833 N N . GLU A 1 119 ? -5.926 10.797 13.656 1 97.62 119 GLU A N 1
ATOM 834 C CA . GLU A 1 119 ? -5.898 11.648 14.836 1 97.62 119 GLU A CA 1
ATOM 835 C C . GLU A 1 119 ? -6.16 13.109 14.477 1 97.62 119 GLU A C 1
ATOM 837 O O . GLU A 1 119 ? -6.922 13.797 15.156 1 97.62 119 GLU A O 1
ATOM 842 N N . ALA A 1 120 ? -5.531 13.586 13.406 1 98 120 ALA A N 1
ATOM 843 C CA . ALA A 1 120 ? -5.727 14.969 12.977 1 98 120 ALA A CA 1
ATOM 844 C C . ALA A 1 120 ? -7.176 15.219 12.57 1 98 120 ALA A C 1
ATOM 846 O O . ALA A 1 120 ? -7.742 16.266 12.867 1 98 120 ALA A O 1
ATOM 847 N N . LEU A 1 121 ? -7.754 14.219 11.883 1 96.81 121 LEU A N 1
ATOM 848 C CA . LEU A 1 121 ? -9.125 14.359 11.391 1 96.81 121 LEU A CA 1
ATOM 849 C C . LEU A 1 121 ? -10.102 14.516 12.547 1 96.81 121 LEU A C 1
ATOM 851 O O . LEU A 1 121 ? -11.109 15.219 12.422 1 96.81 121 LEU A O 1
ATOM 855 N N . ALA A 1 122 ? -9.805 13.867 13.68 1 95.44 122 ALA A N 1
ATOM 856 C CA . ALA A 1 122 ? -10.672 14.008 14.844 1 95.44 122 ALA A CA 1
ATOM 857 C C . ALA A 1 122 ? -10.836 15.477 15.227 1 95.44 122 ALA A C 1
ATOM 859 O O . ALA A 1 122 ? -11.93 15.914 15.586 1 95.44 122 ALA A O 1
ATOM 860 N N . ASP A 1 123 ? -9.812 16.281 15.109 1 95.44 123 ASP A N 1
ATOM 861 C CA . ASP A 1 123 ? -9.852 17.719 15.414 1 95.44 123 ASP A CA 1
ATOM 862 C C . ASP A 1 123 ? -10.406 18.516 14.234 1 95.44 123 ASP A C 1
ATOM 864 O O . ASP A 1 123 ? -11.188 19.438 14.43 1 95.44 123 ASP A O 1
ATOM 868 N N . MET A 1 124 ? -10.062 18.125 13.023 1 96.19 124 MET A N 1
ATOM 869 C CA . MET A 1 124 ? -10.352 18.891 11.82 1 96.19 124 MET A CA 1
ATOM 870 C C . MET A 1 124 ? -11.828 18.781 11.453 1 96.19 124 MET A C 1
ATOM 872 O O . MET A 1 124 ? -12.438 19.766 11.008 1 96.19 124 MET A O 1
ATOM 876 N N . THR A 1 125 ? -12.359 17.547 11.641 1 94.81 125 THR A N 1
ATOM 877 C CA . THR A 1 125 ? -13.758 17.375 11.281 1 94.81 125 THR A CA 1
ATOM 878 C C . THR A 1 125 ? -14.672 18.125 12.234 1 94.81 125 THR A C 1
ATOM 880 O O . THR A 1 125 ? -15.711 18.641 11.828 1 94.81 125 THR A O 1
ATOM 883 N N . ASP A 1 126 ? -14.305 18.203 13.469 1 91.19 126 ASP A N 1
ATOM 884 C CA . ASP A 1 126 ? -15.07 18.969 14.453 1 91.19 126 ASP A CA 1
ATOM 885 C C . ASP A 1 126 ? -15.141 20.438 14.078 1 91.19 126 ASP A C 1
ATOM 887 O O . ASP A 1 126 ? -16.203 21.062 14.172 1 91.19 126 ASP A O 1
ATOM 891 N N . ALA A 1 127 ? -14.086 20.969 13.594 1 91.31 127 ALA A N 1
ATOM 892 C CA . ALA A 1 127 ? -13.969 22.391 13.266 1 91.31 127 ALA A CA 1
ATOM 893 C C . ALA A 1 127 ? -14.367 22.656 11.82 1 91.31 127 ALA A C 1
ATOM 895 O O . ALA A 1 127 ? -14.648 23.797 11.445 1 91.31 127 ALA A O 1
ATOM 896 N N . GLY A 1 128 ? -14.281 21.562 11 1 92.75 128 GLY A N 1
ATOM 897 C CA . GLY A 1 128 ? -14.555 21.688 9.578 1 92.75 128 GLY A CA 1
ATOM 898 C C . GLY A 1 128 ? -13.43 22.328 8.797 1 92.75 128 GLY A C 1
ATOM 899 O O . GLY A 1 128 ? -13.648 22.875 7.715 1 92.75 128 GLY A O 1
ATOM 900 N N . VAL A 1 129 ? -12.266 22.406 9.406 1 94.75 129 VAL A N 1
ATOM 901 C CA . VAL A 1 129 ? -11.117 23.031 8.758 1 94.75 129 VAL A CA 1
ATOM 902 C C . VAL A 1 129 ? -9.852 22.234 9.07 1 94.75 129 VAL A C 1
ATOM 904 O O . VAL A 1 129 ? -9.68 21.75 10.188 1 94.75 129 VAL A O 1
ATOM 907 N N . GLY A 1 130 ? -9.039 22.062 8.078 1 96.62 130 GLY A N 1
ATOM 908 C CA . GLY A 1 130 ? -7.777 21.359 8.266 1 96.62 130 GLY A CA 1
ATOM 909 C C . GLY A 1 130 ? -6.949 21.266 7 1 96.62 130 GLY A C 1
ATOM 910 O O . GLY A 1 130 ? -7.488 21.375 5.895 1 96.62 130 GLY A O 1
ATOM 911 N N . ARG A 1 131 ? -5.652 21.219 7.156 1 97.81 131 ARG A N 1
ATOM 912 C CA . ARG A 1 131 ? -4.695 21.078 6.062 1 97.81 131 ARG A CA 1
ATOM 913 C C . ARG A 1 131 ? -3.779 19.875 6.293 1 97.81 131 ARG A C 1
ATOM 915 O O . ARG A 1 131 ? -3.104 19.797 7.32 1 97.81 131 ARG A O 1
ATOM 922 N N . ILE A 1 132 ? -3.84 18.969 5.359 1 98.12 132 ILE A N 1
ATOM 923 C CA . ILE A 1 132 ? -2.969 17.797 5.426 1 98.12 132 ILE A CA 1
ATOM 924 C C . ILE A 1 132 ? -2.025 17.781 4.227 1 98.12 132 ILE A C 1
ATOM 926 O O . ILE A 1 132 ? -2.471 17.828 3.078 1 98.12 132 ILE A O 1
ATOM 930 N N . LEU A 1 133 ? -0.789 17.844 4.484 1 98.06 133 LEU A N 1
ATOM 931 C CA . LEU A 1 133 ? 0.247 17.734 3.463 1 98.06 133 LEU A CA 1
ATOM 932 C C . LEU A 1 133 ? 1.006 16.422 3.602 1 98.06 133 LEU A C 1
ATOM 934 O O . LEU A 1 133 ? 1.679 16.188 4.609 1 98.06 133 LEU A O 1
ATOM 938 N N . ASN A 1 134 ? 0.899 15.531 2.627 1 97.06 134 ASN A N 1
ATOM 939 C CA . ASN A 1 134 ? 1.619 14.266 2.592 1 97.06 134 ASN A CA 1
ATOM 940 C C . ASN A 1 134 ? 2.896 14.367 1.765 1 97.06 134 ASN A C 1
ATOM 942 O O . ASN A 1 134 ? 2.844 14.648 0.566 1 97.06 134 ASN A O 1
ATOM 946 N N . VAL A 1 135 ? 4.043 14.172 2.402 1 94.44 135 VAL A N 1
ATOM 947 C CA . VAL A 1 135 ? 5.297 14.125 1.657 1 94.44 135 VAL A CA 1
ATOM 948 C C . VAL A 1 135 ? 5.402 12.805 0.9 1 94.44 135 VAL A C 1
ATOM 950 O O . VAL A 1 135 ? 5.383 11.727 1.508 1 94.44 135 VAL A O 1
ATOM 953 N N . ALA A 1 136 ? 5.445 12.922 -0.391 1 88.31 136 ALA A N 1
ATOM 954 C CA . ALA A 1 136 ? 5.359 11.758 -1.272 1 88.31 136 ALA A CA 1
ATOM 955 C C . ALA A 1 136 ? 6.641 11.594 -2.086 1 88.31 136 ALA A C 1
ATOM 957 O O . ALA A 1 136 ? 7.637 12.273 -1.835 1 88.31 136 ALA A O 1
ATOM 958 N N . THR A 1 137 ? 6.703 10.531 -2.875 1 75.06 137 THR A N 1
ATOM 959 C CA . THR A 1 137 ? 7.82 10.258 -3.773 1 75.06 137 THR A CA 1
ATOM 960 C C . THR A 1 137 ? 7.32 9.68 -5.094 1 75.06 137 THR A C 1
ATOM 962 O O . THR A 1 137 ? 6.152 9.297 -5.207 1 75.06 137 THR A O 1
ATOM 965 N N . PHE A 1 138 ? 8.141 9.773 -6.102 1 63.25 138 PHE A N 1
ATOM 966 C CA . PHE A 1 138 ? 7.781 9.227 -7.402 1 63.25 138 PHE A CA 1
ATOM 967 C C . PHE A 1 138 ? 8.086 7.73 -7.465 1 63.25 138 PHE A C 1
ATOM 969 O O . PHE A 1 138 ? 7.766 7.07 -8.453 1 63.25 138 PHE A O 1
ATOM 976 N N . ALA A 1 139 ? 8.633 7.273 -6.523 1 59.28 139 ALA A N 1
ATOM 977 C CA . ALA A 1 139 ? 9.047 5.871 -6.531 1 59.28 139 ALA A CA 1
ATOM 978 C C . ALA A 1 139 ? 7.859 4.949 -6.77 1 59.28 139 ALA A C 1
ATOM 980 O O . ALA A 1 139 ? 8.031 3.787 -7.148 1 59.28 139 ALA A O 1
ATOM 981 N N . ASP A 1 140 ? 6.602 5.402 -6.703 1 58 140 ASP A N 1
ATOM 982 C CA . ASP A 1 140 ? 5.418 4.574 -6.895 1 58 140 ASP A CA 1
ATOM 983 C C . ASP A 1 140 ? 5.207 4.25 -8.367 1 58 140 ASP A C 1
ATOM 985 O O . ASP A 1 140 ? 4.648 3.207 -8.711 1 58 140 ASP A O 1
ATOM 989 N N . VAL A 1 141 ? 5.602 5.188 -9.164 1 52.97 141 VAL A N 1
ATOM 990 C CA . VAL A 1 141 ? 5.324 5.051 -10.594 1 52.97 141 VAL A CA 1
ATOM 991 C C . VAL A 1 141 ? 6.438 4.238 -11.258 1 52.97 141 VAL A C 1
ATOM 993 O O . VAL A 1 141 ? 6.18 3.455 -12.172 1 52.97 141 VAL A O 1
ATOM 996 N N . ALA A 1 142 ? 7.586 4.422 -10.781 1 57.38 142 ALA A N 1
ATOM 997 C CA . ALA A 1 142 ? 8.742 3.695 -11.297 1 57.38 142 ALA A CA 1
ATOM 998 C C . ALA A 1 142 ? 9.656 3.242 -10.164 1 57.38 142 ALA A C 1
ATOM 1000 O O . ALA A 1 142 ? 10.656 3.895 -9.859 1 57.38 142 ALA A O 1
ATOM 1001 N N . PRO A 1 143 ? 9.227 2.068 -9.68 1 61.06 143 PRO A N 1
ATOM 1002 C CA . PRO A 1 143 ? 10.055 1.633 -8.555 1 61.06 143 PRO A CA 1
ATOM 1003 C C . PRO A 1 143 ? 11.492 1.326 -8.977 1 61.06 143 PRO A C 1
ATOM 1005 O O . PRO A 1 143 ? 11.719 0.734 -10.031 1 61.06 143 PRO A O 1
ATOM 1008 N N . LEU A 1 144 ? 12.383 1.959 -8.242 1 62.97 144 LEU A N 1
ATOM 1009 C CA . LEU A 1 144 ? 13.789 1.606 -8.438 1 62.97 144 LEU A CA 1
ATOM 1010 C C . LEU A 1 144 ? 14.078 0.216 -7.887 1 62.97 144 LEU A C 1
ATOM 1012 O O . LEU A 1 144 ? 13.414 -0.241 -6.957 1 62.97 144 LEU A O 1
ATOM 1016 N N . PRO A 1 145 ? 15.047 -0.408 -8.523 1 68 145 PRO A N 1
ATOM 1017 C CA . PRO A 1 145 ? 15.453 -1.696 -7.957 1 68 145 PRO A CA 1
ATOM 1018 C C . PRO A 1 145 ? 15.836 -1.601 -6.48 1 68 145 PRO A C 1
ATOM 1020 O O . PRO A 1 145 ? 16.422 -0.6 -6.055 1 68 145 PRO A O 1
ATOM 1023 N N . ALA A 1 146 ? 15.422 -2.6 -5.727 1 73.25 146 ALA A N 1
ATOM 1024 C CA . ALA A 1 146 ? 15.742 -2.732 -4.305 1 73.25 146 ALA A CA 1
ATOM 1025 C C . ALA A 1 146 ? 15.023 -1.67 -3.48 1 73.25 146 ALA A C 1
ATOM 1027 O O . ALA A 1 146 ? 15.578 -1.146 -2.512 1 73.25 146 ALA A O 1
ATOM 1028 N N . SER A 1 147 ? 13.914 -1.323 -3.979 1 75.25 147 SER A N 1
ATOM 1029 C CA . SER A 1 147 ? 13.148 -0.298 -3.273 1 75.25 147 SER A CA 1
ATOM 1030 C C . SER A 1 147 ? 11.68 -0.687 -3.154 1 75.25 147 SER A C 1
ATOM 1032 O O . SER A 1 147 ? 10.82 0.175 -2.975 1 75.25 147 SER A O 1
ATOM 1034 N N . ALA A 1 148 ? 11.461 -1.922 -3.188 1 83.5 148 ALA A N 1
ATOM 1035 C CA . ALA A 1 148 ? 10.086 -2.391 -3.318 1 83.5 148 ALA A CA 1
ATOM 1036 C C . ALA A 1 148 ? 9.234 -1.925 -2.141 1 83.5 148 ALA A C 1
ATOM 1038 O O . ALA A 1 148 ? 8.188 -1.299 -2.33 1 83.5 148 ALA A O 1
ATOM 1039 N N . ALA A 1 149 ? 9.742 -2.197 -0.937 1 84.81 149 ALA A N 1
ATOM 1040 C CA . ALA A 1 149 ? 8.945 -1.854 0.237 1 84.81 149 ALA A CA 1
ATOM 1041 C C . ALA A 1 149 ? 8.703 -0.35 0.317 1 84.81 149 ALA A C 1
ATOM 1043 O O . ALA A 1 149 ? 7.605 0.092 0.653 1 84.81 149 ALA A O 1
ATOM 1044 N N . TYR A 1 150 ? 9.664 0.346 -0.029 1 83.81 150 TYR A N 1
ATOM 1045 C CA . TYR A 1 150 ? 9.539 1.799 -0.006 1 83.81 150 TYR A CA 1
ATOM 1046 C C . TYR A 1 150 ? 8.57 2.281 -1.081 1 83.81 150 TYR A C 1
ATOM 1048 O O . TYR A 1 150 ? 7.629 3.018 -0.79 1 83.81 150 TYR A O 1
ATOM 1056 N N . ALA A 1 151 ? 8.797 1.814 -2.273 1 82.12 151 ALA A N 1
ATOM 1057 C CA . ALA A 1 151 ? 7.969 2.232 -3.402 1 82.12 151 ALA A CA 1
ATOM 1058 C C . ALA A 1 151 ? 6.504 1.884 -3.166 1 82.12 151 ALA A C 1
ATOM 1060 O O . ALA A 1 151 ? 5.617 2.713 -3.391 1 82.12 151 ALA A O 1
ATOM 1061 N N . VAL A 1 152 ? 6.273 0.779 -2.68 1 87.62 152 VAL A N 1
ATOM 1062 C CA . VAL A 1 152 ? 4.914 0.303 -2.443 1 87.62 152 VAL A CA 1
ATOM 1063 C C . VAL A 1 152 ? 4.27 1.121 -1.328 1 87.62 152 VAL A C 1
ATOM 1065 O O . VAL A 1 152 ? 3.135 1.586 -1.469 1 87.62 152 VAL A O 1
ATOM 1068 N N . SER A 1 153 ? 5.016 1.313 -0.307 1 89.38 153 SER A N 1
ATOM 1069 C CA . SER A 1 153 ? 4.449 2.01 0.844 1 89.38 153 SER A CA 1
ATOM 1070 C C . SER A 1 153 ? 4.156 3.469 0.518 1 89.38 153 SER A C 1
ATOM 1072 O O . SER A 1 153 ? 3.096 3.99 0.875 1 89.38 153 SER A O 1
ATOM 1074 N N . LYS A 1 154 ? 5.035 4.074 -0.133 1 85.88 154 LYS A N 1
ATOM 1075 C CA . LYS A 1 154 ? 4.824 5.477 -0.479 1 85.88 154 LYS A CA 1
ATOM 1076 C C . LYS A 1 154 ? 3.744 5.621 -1.546 1 85.88 154 LYS A C 1
ATOM 1078 O O . LYS A 1 154 ? 2.973 6.586 -1.527 1 85.88 154 LYS A O 1
ATOM 1083 N N . GLY A 1 155 ? 3.754 4.711 -2.465 1 85.12 155 GLY A N 1
ATOM 1084 C CA . GLY A 1 155 ? 2.662 4.684 -3.424 1 85.12 155 GLY A CA 1
ATOM 1085 C C . GLY A 1 155 ? 1.306 4.477 -2.777 1 85.12 155 GLY A C 1
ATOM 1086 O O . GLY A 1 155 ? 0.325 5.117 -3.156 1 85.12 155 GLY A O 1
ATOM 1087 N N . ALA A 1 156 ? 1.304 3.588 -1.876 1 88.94 156 ALA A N 1
ATOM 1088 C CA . ALA A 1 156 ? 0.078 3.324 -1.128 1 88.94 156 ALA A CA 1
ATOM 1089 C C . ALA A 1 156 ? -0.413 4.582 -0.417 1 88.94 156 ALA A C 1
ATOM 1091 O O . ALA A 1 156 ? -1.615 4.855 -0.381 1 88.94 156 ALA A O 1
ATOM 1092 N N . ALA A 1 157 ? 0.48 5.297 0.053 1 89.81 157 ALA A N 1
ATOM 1093 C CA . ALA A 1 157 ? 0.134 6.543 0.734 1 89.81 157 ALA A CA 1
ATOM 1094 C C . ALA A 1 157 ? -0.51 7.535 -0.231 1 89.81 157 ALA A C 1
ATOM 1096 O O . ALA A 1 157 ? -1.407 8.289 0.152 1 89.81 157 ALA A O 1
ATOM 1097 N N . ARG A 1 158 ? -0.043 7.547 -1.395 1 88.12 158 ARG A N 1
ATOM 1098 C CA . ARG A 1 158 ? -0.643 8.422 -2.395 1 88.12 158 ARG A CA 1
ATOM 1099 C C . ARG A 1 158 ? -2.076 8.008 -2.701 1 88.12 158 ARG A C 1
ATOM 1101 O O . ARG A 1 158 ? -2.949 8.852 -2.898 1 88.12 158 ARG A O 1
ATOM 1108 N N . ILE A 1 159 ? -2.277 6.746 -2.791 1 87.94 159 ILE A N 1
ATOM 1109 C CA . ILE A 1 159 ? -3.627 6.23 -2.984 1 87.94 159 ILE A CA 1
ATOM 1110 C C . ILE A 1 159 ? -4.504 6.617 -1.794 1 87.94 159 ILE A C 1
ATOM 1112 O O . ILE A 1 159 ? -5.68 6.941 -1.961 1 87.94 159 ILE A O 1
ATOM 1116 N N . PHE A 1 160 ? -3.924 6.602 -0.658 1 91.88 160 PHE A N 1
ATOM 1117 C CA . PHE A 1 160 ? -4.641 6.996 0.55 1 91.88 160 PHE A CA 1
ATOM 1118 C C . PHE A 1 160 ? -5.125 8.438 0.447 1 91.88 160 PHE A C 1
ATOM 1120 O O . PHE A 1 160 ? -6.246 8.75 0.85 1 91.88 160 PHE A O 1
ATOM 1127 N N . THR A 1 161 ? -4.277 9.281 -0.095 1 91.62 161 THR A N 1
ATOM 1128 C CA . THR A 1 161 ? -4.68 10.664 -0.31 1 91.62 161 THR A CA 1
ATOM 1129 C C . THR A 1 161 ? -5.945 10.734 -1.157 1 91.62 161 THR A C 1
ATOM 1131 O O . THR A 1 161 ? -6.902 11.43 -0.797 1 91.62 161 THR A O 1
ATOM 1134 N N . ARG A 1 162 ? -5.949 10.008 -2.199 1 87.62 162 ARG A N 1
ATOM 1135 C CA . ARG A 1 162 ? -7.109 10.008 -3.086 1 87.62 162 ARG A CA 1
ATOM 1136 C C . ARG A 1 162 ? -8.344 9.469 -2.371 1 87.62 162 ARG A C 1
ATOM 1138 O O . ARG A 1 162 ? -9.453 9.984 -2.561 1 87.62 162 ARG A O 1
ATOM 1145 N N . ALA A 1 163 ? -8.141 8.477 -1.624 1 88.06 163 ALA A N 1
ATOM 1146 C CA . ALA A 1 163 ? -9.25 7.895 -0.869 1 88.06 163 ALA A CA 1
ATOM 1147 C C . ALA A 1 163 ? -9.805 8.891 0.144 1 88.06 163 ALA A C 1
ATOM 1149 O O . ALA A 1 163 ? -11.023 8.992 0.329 1 88.06 163 ALA A O 1
ATOM 1150 N N . LEU A 1 164 ? -8.93 9.578 0.793 1 91.44 164 LEU A N 1
ATOM 1151 C CA . LEU A 1 164 ? -9.336 10.594 1.761 1 91.44 164 LEU A CA 1
ATOM 1152 C C . LEU A 1 164 ? -10.172 11.68 1.094 1 91.44 164 LEU A C 1
ATOM 1154 O O . LEU A 1 164 ? -11.203 12.086 1.628 1 91.44 164 LEU A O 1
ATOM 1158 N N . VAL A 1 165 ? -9.656 12.133 -0.015 1 89.44 165 VAL A N 1
ATOM 1159 C CA . VAL A 1 165 ? -10.359 13.164 -0.764 1 89.44 165 VAL A CA 1
ATOM 1160 C C . VAL A 1 165 ? -11.758 12.68 -1.143 1 89.44 165 VAL A C 1
ATOM 1162 O O . VAL A 1 165 ? -12.734 13.414 -1.011 1 89.44 165 VAL A O 1
ATOM 1165 N N . ALA A 1 166 ? -11.844 11.43 -1.575 1 85.81 166 ALA A N 1
ATOM 1166 C CA . ALA A 1 166 ? -13.117 10.836 -1.972 1 85.81 166 ALA A CA 1
ATOM 1167 C C . ALA A 1 166 ? -14.07 10.75 -0.786 1 85.81 166 ALA A C 1
ATOM 1169 O O . ALA A 1 166 ? -15.273 11.016 -0.926 1 85.81 166 ALA A O 1
ATOM 1170 N N . ASP A 1 167 ? -13.594 10.453 0.341 1 89 167 ASP A N 1
ATOM 1171 C CA . ASP A 1 167 ? -14.422 10.227 1.52 1 89 167 ASP A CA 1
ATOM 1172 C C . ASP A 1 167 ? -14.844 11.547 2.158 1 89 167 ASP A C 1
ATOM 1174 O O . ASP A 1 167 ? -15.961 11.68 2.654 1 89 167 ASP A O 1
ATOM 1178 N N . LEU A 1 168 ? -13.938 12.578 2.066 1 90.12 168 LEU A N 1
ATOM 1179 C CA . LEU A 1 168 ? -14.141 13.773 2.881 1 90.12 168 LEU A CA 1
ATOM 1180 C C . LEU A 1 168 ? -14.586 14.953 2.02 1 90.12 168 LEU A C 1
ATOM 1182 O O . LEU A 1 168 ? -15.156 15.914 2.529 1 90.12 168 LEU A O 1
ATOM 1186 N N . GLY A 1 169 ? -14.211 14.945 0.812 1 83.62 169 GLY A N 1
ATOM 1187 C CA . GLY A 1 169 ? -14.266 16.125 -0.022 1 83.62 169 GLY A CA 1
ATOM 1188 C C . GLY A 1 169 ? -15.633 16.797 -0.01 1 83.62 169 GLY A C 1
ATOM 1189 O O . GLY A 1 169 ? -15.727 18.016 0.128 1 83.62 169 GLY A O 1
ATOM 1190 N N . ASP A 1 170 ? -16.656 16.016 -0.072 1 84.25 170 ASP A N 1
ATOM 1191 C CA . ASP A 1 170 ? -18 16.578 -0.13 1 84.25 170 ASP A CA 1
ATOM 1192 C C . ASP A 1 170 ? -18.531 16.906 1.269 1 84.25 170 ASP A C 1
ATOM 1194 O O . ASP A 1 170 ? -19.203 17.922 1.464 1 84.25 170 ASP A O 1
ATOM 1198 N N . ARG A 1 171 ? -18.078 16.25 2.244 1 91.25 171 ARG A N 1
ATOM 1199 C CA . ARG A 1 171 ? -18.578 16.359 3.605 1 91.25 171 ARG A CA 1
ATOM 1200 C C . ARG A 1 171 ? -17.844 17.438 4.379 1 91.25 171 ARG A C 1
ATOM 1202 O O . ARG A 1 171 ? -18.438 18.141 5.203 1 91.25 171 ARG A O 1
ATOM 1209 N N . PHE A 1 172 ? -16.562 17.578 4.062 1 94.38 172 PHE A N 1
ATOM 1210 C CA . PHE A 1 172 ? -15.711 18.531 4.773 1 94.38 172 PHE A CA 1
ATOM 1211 C C . PHE A 1 172 ? -14.82 19.281 3.799 1 94.38 172 PHE A C 1
ATOM 1213 O O . PHE A 1 172 ? -13.602 19.109 3.803 1 94.38 172 PHE A O 1
ATOM 1220 N N . PRO A 1 173 ? -15.383 20.219 3.094 1 92.19 173 PRO A N 1
ATOM 1221 C CA . PRO A 1 173 ? -14.625 20.906 2.047 1 92.19 173 PRO A CA 1
ATOM 1222 C C . PRO A 1 173 ? -13.5 21.766 2.609 1 92.19 173 PRO A C 1
ATOM 1224 O O . PRO A 1 173 ? -12.602 22.188 1.87 1 92.19 173 PRO A O 1
ATOM 1227 N N . GLY A 1 174 ? -13.594 22.016 3.879 1 95.25 174 GLY A N 1
ATOM 1228 C CA . GLY A 1 174 ? -12.562 22.828 4.508 1 95.25 174 GLY A CA 1
ATOM 1229 C C . GLY A 1 174 ? -11.344 22.031 4.91 1 95.25 174 GLY A C 1
ATOM 1230 O O . GLY A 1 174 ? -10.359 22.594 5.398 1 95.25 174 GLY A O 1
ATOM 1231 N N . ILE A 1 175 ? -11.414 20.703 4.766 1 96.19 175 ILE A N 1
ATOM 1232 C CA . ILE A 1 175 ? -10.25 19.859 4.992 1 96.19 175 ILE A CA 1
ATOM 1233 C C . ILE A 1 175 ? -9.562 19.562 3.664 1 96.19 175 ILE A C 1
ATOM 1235 O O . ILE A 1 175 ? -10.109 18.859 2.812 1 96.19 175 ILE A O 1
ATOM 1239 N N . VAL A 1 176 ? -8.383 20.172 3.512 1 96.19 176 VAL A N 1
ATOM 1240 C CA . VAL A 1 176 ? -7.672 20.141 2.236 1 96.19 176 VAL A CA 1
ATOM 1241 C C . VAL A 1 176 ? -6.457 19.219 2.346 1 96.19 176 VAL A C 1
ATOM 1243 O O . VAL A 1 176 ? -5.633 19.375 3.25 1 96.19 176 VAL A O 1
ATOM 1246 N N . VAL A 1 177 ? -6.379 18.266 1.452 1 96.94 177 VAL A N 1
ATOM 1247 C CA . VAL A 1 177 ? -5.305 17.281 1.454 1 96.94 177 VAL A CA 1
ATOM 1248 C C . VAL A 1 177 ? -4.523 17.359 0.145 1 96.94 177 VAL A C 1
ATOM 1250 O O . VAL A 1 177 ? -5.113 17.422 -0.936 1 96.94 177 VAL A O 1
ATOM 1253 N N . SER A 1 178 ? -3.186 17.469 0.227 1 95.56 178 SER A N 1
ATOM 1254 C CA . SER A 1 178 ? -2.34 17.469 -0.963 1 95.56 178 SER A CA 1
ATOM 1255 C C . SER A 1 178 ? -1.124 16.562 -0.773 1 95.56 178 SER A C 1
ATOM 1257 O O . SER A 1 178 ? -0.694 16.328 0.356 1 95.56 178 SER A O 1
ATOM 1259 N N . ASP A 1 179 ? -0.647 16.062 -1.907 1 94.69 179 ASP A N 1
ATOM 1260 C CA . ASP A 1 179 ? 0.636 15.367 -1.946 1 94.69 179 ASP A CA 1
ATOM 1261 C C . ASP A 1 179 ? 1.751 16.297 -2.414 1 94.69 179 ASP A C 1
ATOM 1263 O O . ASP A 1 179 ? 1.545 17.125 -3.312 1 94.69 179 ASP A O 1
ATOM 1267 N N . TRP A 1 180 ? 2.928 16.141 -1.802 1 94.69 180 TRP A N 1
ATOM 1268 C CA . TRP A 1 180 ? 4.066 16.984 -2.152 1 94.69 180 TRP A CA 1
ATOM 1269 C C . TRP A 1 180 ? 5.336 16.156 -2.285 1 94.69 180 TRP A C 1
ATOM 1271 O O . TRP A 1 180 ? 5.688 15.398 -1.378 1 94.69 180 TRP A O 1
ATOM 1281 N N . MET A 1 181 ? 5.969 16.25 -3.406 1 90.56 181 MET A N 1
ATOM 1282 C CA . MET A 1 181 ? 7.273 15.641 -3.652 1 90.56 181 MET A CA 1
ATOM 1283 C C . MET A 1 181 ? 8.383 16.688 -3.607 1 90.56 181 MET A C 1
ATOM 1285 O O . MET A 1 181 ? 8.562 17.453 -4.559 1 90.56 181 MET A O 1
ATOM 1289 N N . PRO A 1 182 ? 9.117 16.641 -2.598 1 89.75 182 PRO A N 1
ATOM 1290 C CA . PRO A 1 182 ? 10.117 17.703 -2.418 1 89.75 182 PRO A CA 1
ATOM 1291 C C . PRO A 1 182 ? 11.234 17.641 -3.457 1 89.75 182 PRO A C 1
ATOM 1293 O O . PRO A 1 182 ? 11.938 18.641 -3.672 1 89.75 182 PRO A O 1
ATOM 1296 N N . GLY A 1 183 ? 11.398 16.562 -4.152 1 79.56 183 GLY A N 1
ATOM 1297 C CA . GLY A 1 183 ? 12.539 16.344 -5.023 1 79.56 183 GLY A CA 1
ATOM 1298 C C . GLY A 1 183 ? 13.664 15.578 -4.359 1 79.56 183 GLY A C 1
ATOM 1299 O O . GLY A 1 183 ? 13.523 15.125 -3.221 1 79.56 183 GLY A O 1
ATOM 1300 N N . MET A 1 184 ? 14.695 15.289 -5.145 1 70.88 184 MET A N 1
ATOM 1301 C CA . MET A 1 184 ? 15.852 14.562 -4.621 1 70.88 184 MET A CA 1
ATOM 1302 C C . MET A 1 184 ? 16.641 15.43 -3.643 1 70.88 184 MET A C 1
ATOM 1304 O O . MET A 1 184 ? 17.219 16.453 -4.031 1 70.88 184 MET A O 1
ATOM 1308 N N . LEU A 1 185 ? 16.562 14.984 -2.43 1 71.12 185 LEU A N 1
ATOM 1309 C CA . LEU A 1 185 ? 17.094 15.82 -1.363 1 71.12 185 LEU A CA 1
ATOM 1310 C C . LEU A 1 185 ? 18.484 15.344 -0.931 1 71.12 185 LEU A C 1
ATOM 1312 O O . LEU A 1 185 ? 18.812 14.164 -1.078 1 71.12 185 LEU A O 1
ATOM 1316 N N . ALA A 1 186 ? 19.281 16.297 -0.488 1 64.94 186 ALA A N 1
ATOM 1317 C CA . ALA A 1 186 ? 20.547 15.969 0.157 1 64.94 186 ALA A CA 1
ATOM 1318 C C . ALA A 1 186 ? 20.344 15.547 1.606 1 64.94 186 ALA A C 1
ATOM 1320 O O . ALA A 1 186 ? 20.484 16.359 2.525 1 64.94 186 ALA A O 1
ATOM 1321 N N . THR A 1 187 ? 19.828 14.391 1.833 1 67.69 187 THR A N 1
ATOM 1322 C CA . THR A 1 187 ? 19.578 13.781 3.139 1 67.69 187 THR A CA 1
ATOM 1323 C C . THR A 1 187 ? 20.188 12.383 3.201 1 67.69 187 THR A C 1
ATOM 1325 O O . THR A 1 187 ? 20.766 11.906 2.227 1 67.69 187 THR A O 1
ATOM 1328 N N . SER A 1 188 ? 20.172 11.859 4.391 1 62.66 188 SER A N 1
ATOM 1329 C CA . SER A 1 188 ? 20.672 10.492 4.551 1 62.66 188 SER A CA 1
ATOM 1330 C C . SER A 1 188 ? 19.938 9.531 3.633 1 62.66 188 SER A C 1
ATOM 1332 O O . SER A 1 188 ? 20.484 8.5 3.236 1 62.66 188 SER A O 1
ATOM 1334 N N . MET A 1 189 ? 18.688 9.875 3.215 1 62.25 189 MET A N 1
ATOM 1335 C CA . MET A 1 189 ? 17.875 9.008 2.371 1 62.25 189 MET A CA 1
ATOM 1336 C C . MET A 1 189 ? 18.047 9.367 0.898 1 62.25 189 MET A C 1
ATOM 1338 O O . MET A 1 189 ? 17.688 8.578 0.019 1 62.25 189 MET A O 1
ATOM 1342 N N . GLY A 1 190 ? 18.625 10.609 0.721 1 61.94 190 GLY A N 1
ATOM 1343 C CA . GLY A 1 190 ? 18.703 11.109 -0.643 1 61.94 190 GLY A CA 1
ATOM 1344 C C . GLY A 1 190 ? 20.094 10.984 -1.236 1 61.94 190 GLY A C 1
ATOM 1345 O O . GLY A 1 190 ? 20.781 9.984 -1.019 1 61.94 190 GLY A O 1
ATOM 1346 N N . ILE A 1 191 ? 20.359 11.922 -2.129 1 66.69 191 ILE A N 1
ATOM 1347 C CA . ILE A 1 191 ? 21.656 11.922 -2.807 1 66.69 191 ILE A CA 1
ATOM 1348 C C . ILE A 1 191 ? 22.5 13.078 -2.291 1 66.69 191 ILE A C 1
ATOM 1350 O O . ILE A 1 191 ? 21.984 14.133 -1.928 1 66.69 191 ILE A O 1
ATOM 1354 N N . ALA A 1 192 ? 23.766 12.875 -2.162 1 66.69 192 ALA A N 1
ATOM 1355 C CA . ALA A 1 192 ? 24.719 13.836 -1.613 1 66.69 192 ALA A CA 1
ATOM 1356 C C . ALA A 1 192 ? 24.609 15.18 -2.33 1 66.69 192 ALA A C 1
ATOM 1358 O O . ALA A 1 192 ? 24.719 16.234 -1.703 1 66.69 192 ALA A O 1
ATOM 1359 N N . ASP A 1 193 ? 24.281 15.195 -3.521 1 67.56 193 ASP A N 1
ATOM 1360 C CA . ASP A 1 193 ? 24.219 16.438 -4.293 1 67.56 193 ASP A CA 1
ATOM 1361 C C . ASP A 1 193 ? 22.781 16.875 -4.516 1 67.56 193 ASP A C 1
ATOM 1363 O O . ASP A 1 193 ? 22.5 17.641 -5.445 1 67.56 193 ASP A O 1
ATOM 1367 N N . GLY A 1 194 ? 22.062 16.5 -3.553 1 73.75 194 GLY A N 1
ATOM 1368 C CA . GLY A 1 194 ? 20.641 16.812 -3.717 1 73.75 194 GLY A CA 1
ATOM 1369 C C . GLY A 1 194 ? 20.281 18.188 -3.227 1 73.75 194 GLY A C 1
ATOM 1370 O O . GLY A 1 194 ? 21.141 18.984 -2.848 1 73.75 194 GLY A O 1
ATOM 1371 N N . LEU A 1 195 ? 18.984 18.594 -3.342 1 80.12 195 LEU A N 1
ATOM 1372 C CA . LEU A 1 195 ? 18.391 19.859 -2.932 1 80.12 195 LEU A CA 1
ATOM 1373 C C . LEU A 1 195 ? 18.562 20.078 -1.435 1 80.12 195 LEU A C 1
ATOM 1375 O O . LEU A 1 195 ? 18.391 19.156 -0.638 1 80.12 195 LEU A O 1
ATOM 1379 N N . ASP A 1 196 ? 19 21.266 -1.084 1 85.88 196 ASP A N 1
ATOM 1380 C CA . ASP A 1 196 ? 19.078 21.656 0.321 1 85.88 196 ASP A CA 1
ATOM 1381 C C . ASP A 1 196 ? 17.719 21.5 1.004 1 85.88 196 ASP A C 1
ATOM 1383 O O . ASP A 1 196 ? 16.719 22.078 0.554 1 85.88 196 ASP A O 1
ATOM 1387 N N . PRO A 1 197 ? 17.688 20.812 2.131 1 89.19 197 PRO A N 1
ATOM 1388 C CA . PRO A 1 197 ? 16.406 20.609 2.818 1 89.19 197 PRO A CA 1
ATOM 1389 C C . PRO A 1 197 ? 15.742 21.922 3.215 1 89.19 197 PRO A C 1
ATOM 1391 O O . PRO A 1 197 ? 14.508 22.016 3.252 1 89.19 197 PRO A O 1
ATOM 1394 N N . ALA A 1 198 ? 16.547 22.938 3.43 1 90.88 198 ALA A N 1
ATOM 1395 C CA . ALA A 1 198 ? 15.984 24.234 3.822 1 90.88 198 ALA A CA 1
ATOM 1396 C C . ALA A 1 198 ? 15.188 24.844 2.678 1 90.88 198 ALA A C 1
ATOM 1398 O O . ALA A 1 198 ? 14.164 25.5 2.904 1 90.88 198 ALA A O 1
ATOM 1399 N N . ILE A 1 199 ? 15.68 24.688 1.514 1 91.38 199 ILE A N 1
ATOM 1400 C CA . ILE A 1 199 ? 14.969 25.188 0.345 1 91.38 199 ILE A CA 1
ATOM 1401 C C . ILE A 1 199 ? 13.648 24.453 0.176 1 91.38 199 ILE A C 1
ATOM 1403 O O . ILE A 1 199 ? 12.594 25.078 0.009 1 91.38 199 ILE A O 1
ATOM 1407 N N . ALA A 1 200 ? 13.734 23.172 0.269 1 93.06 200 ALA A N 1
ATOM 1408 C CA . ALA A 1 200 ? 12.523 22.359 0.174 1 93.06 200 ALA A CA 1
ATOM 1409 C C . ALA A 1 200 ? 11.539 22.703 1.288 1 93.06 200 ALA A C 1
ATOM 1411 O O . ALA A 1 200 ? 10.328 22.766 1.062 1 93.06 200 ALA A O 1
ATOM 1412 N N . ALA A 1 201 ? 12.062 22.969 2.408 1 95.81 201 ALA A N 1
ATOM 1413 C CA . ALA A 1 201 ? 11.219 23.281 3.559 1 95.81 201 ALA A CA 1
ATOM 1414 C C . ALA A 1 201 ? 10.422 24.562 3.326 1 95.81 201 ALA A C 1
ATOM 1416 O O . ALA A 1 201 ? 9.289 24.688 3.795 1 95.81 201 ALA A O 1
ATOM 1417 N N . ARG A 1 202 ? 11.016 25.516 2.607 1 95.94 202 ARG A N 1
ATOM 1418 C CA . ARG A 1 202 ? 10.297 26.734 2.293 1 95.94 202 ARG A CA 1
ATOM 1419 C C . ARG A 1 202 ? 9.07 26.453 1.425 1 95.94 202 ARG A C 1
ATOM 1421 O O . ARG A 1 202 ? 7.996 27 1.656 1 95.94 202 ARG A O 1
ATOM 1428 N N . TRP A 1 203 ? 9.266 25.594 0.462 1 95 203 TRP A N 1
ATOM 1429 C CA . TRP A 1 203 ? 8.148 25.203 -0.392 1 95 203 TRP A CA 1
ATOM 1430 C C . TRP A 1 203 ? 7.09 24.453 0.408 1 95 203 TRP A C 1
ATOM 1432 O O . TRP A 1 203 ? 5.898 24.75 0.31 1 95 203 TRP A O 1
ATOM 1442 N N . GLY A 1 204 ? 7.527 23.516 1.204 1 96.62 204 GLY A N 1
ATOM 1443 C CA . GLY A 1 204 ? 6.609 22.688 1.985 1 96.62 204 GLY A CA 1
ATOM 1444 C C . GLY A 1 204 ? 5.805 23.5 2.988 1 96.62 204 GLY A C 1
ATOM 1445 O O . GLY A 1 204 ? 4.605 23.266 3.15 1 96.62 204 GLY A O 1
ATOM 1446 N N . ALA A 1 205 ? 6.492 24.438 3.635 1 97.06 205 ALA A N 1
ATOM 1447 C CA . ALA A 1 205 ? 5.805 25.281 4.602 1 97.06 205 ALA A CA 1
ATOM 1448 C C . ALA A 1 205 ? 4.777 26.172 3.916 1 97.06 205 ALA A C 1
ATOM 1450 O O . ALA A 1 205 ? 3.666 26.359 4.418 1 97.06 205 ALA A O 1
ATOM 1451 N N . ALA A 1 206 ? 5.184 26.734 2.791 1 96.31 206 ALA A N 1
ATOM 1452 C CA . ALA A 1 206 ? 4.246 27.547 2.027 1 96.31 206 ALA A CA 1
ATOM 1453 C C . ALA A 1 206 ? 3.006 26.734 1.643 1 96.31 206 ALA A C 1
ATOM 1455 O O . ALA A 1 206 ? 1.879 27.219 1.772 1 96.31 206 ALA A O 1
ATOM 1456 N N . LEU A 1 207 ? 3.23 25.578 1.247 1 95.69 207 LEU A N 1
ATOM 1457 C CA . LEU A 1 207 ? 2.135 24.719 0.82 1 95.69 207 LEU A CA 1
ATOM 1458 C C . LEU A 1 207 ? 1.273 24.297 2.008 1 95.69 207 LEU A C 1
ATOM 1460 O O . LEU A 1 207 ? 0.044 24.281 1.911 1 95.69 207 LEU A O 1
ATOM 1464 N N . ALA A 1 208 ? 1.872 23.984 3.102 1 96.75 208 ALA A N 1
ATOM 1465 C CA . ALA A 1 208 ? 1.159 23.562 4.305 1 96.75 208 ALA A CA 1
ATOM 1466 C C . ALA A 1 208 ? 0.276 24.672 4.844 1 96.75 208 ALA A C 1
ATOM 1468 O O . ALA A 1 208 ? -0.769 24.422 5.449 1 96.75 208 ALA A O 1
ATOM 1469 N N . LEU A 1 209 ? 0.623 25.906 4.566 1 95.69 209 LEU A N 1
ATOM 1470 C CA . LEU A 1 209 ? -0.099 27.047 5.113 1 95.69 209 LEU A CA 1
ATOM 1471 C C . LEU A 1 209 ? -1.115 27.578 4.105 1 95.69 209 LEU A C 1
ATOM 1473 O O . LEU A 1 209 ? -1.949 28.422 4.445 1 95.69 209 LEU A O 1
ATOM 1477 N N . TRP A 1 210 ? -1.008 27.125 2.871 1 94.75 210 TRP A N 1
ATOM 1478 C CA . TRP A 1 210 ? -1.945 27.547 1.832 1 94.75 210 TRP A CA 1
ATOM 1479 C C . TRP A 1 210 ? -3.258 26.781 1.945 1 94.75 210 TRP A C 1
ATOM 1481 O O . TRP A 1 210 ? -3.35 25.625 1.508 1 94.75 210 TRP A O 1
ATOM 1491 N N . HIS A 1 211 ? -4.211 27.438 2.537 1 94.5 211 HIS A N 1
ATOM 1492 C CA . HIS A 1 211 ? -5.504 26.781 2.75 1 94.5 211 HIS A CA 1
ATOM 1493 C C . HIS A 1 211 ? -6.523 27.25 1.713 1 94.5 211 HIS A C 1
ATOM 1495 O O . HIS A 1 211 ? -7.062 28.344 1.812 1 94.5 211 HIS A O 1
ATOM 1501 N N . ASP A 1 212 ? -6.707 26.531 0.738 1 93.56 212 ASP A N 1
ATOM 1502 C CA . ASP A 1 212 ? -7.641 26.75 -0.361 1 93.56 212 ASP A CA 1
ATOM 1503 C C . ASP A 1 212 ? -8.242 25.438 -0.848 1 93.56 212 ASP A C 1
ATOM 1505 O O . ASP A 1 212 ? -7.516 24.469 -1.109 1 93.56 212 ASP A O 1
ATOM 1509 N N . ARG A 1 213 ? -9.477 25.406 -0.997 1 92.06 213 ARG A N 1
ATOM 1510 C CA . ARG A 1 213 ? -10.195 24.188 -1.368 1 92.06 213 ARG A CA 1
ATOM 1511 C C . ARG A 1 213 ? -9.719 23.672 -2.723 1 92.06 213 ARG A C 1
ATOM 1513 O O . ARG A 1 213 ? -9.797 22.469 -2.992 1 92.06 213 ARG A O 1
ATOM 1520 N N . SER A 1 214 ? -9.25 24.516 -3.584 1 91.25 214 SER A N 1
ATOM 1521 C CA . SER A 1 214 ? -8.812 24.125 -4.918 1 91.25 214 SER A CA 1
ATOM 1522 C C . SER A 1 214 ? -7.559 23.266 -4.855 1 91.25 214 SER A C 1
ATOM 1524 O O . SER A 1 214 ? -7.191 22.609 -5.84 1 91.25 214 SER A O 1
ATOM 1526 N N . LEU A 1 215 ? -6.965 23.172 -3.711 1 93.44 215 LEU A N 1
ATOM 1527 C CA . LEU A 1 215 ? -5.738 22.391 -3.553 1 93.44 215 LEU A CA 1
ATOM 1528 C C . LEU A 1 215 ? -6.047 20.953 -3.205 1 93.44 215 LEU A C 1
ATOM 1530 O O . LEU A 1 215 ? -5.156 20.094 -3.219 1 93.44 215 LEU A O 1
ATOM 1534 N N . ASN A 1 216 ? -7.293 20.703 -2.906 1 93.5 216 ASN A N 1
ATOM 1535 C CA . ASN A 1 216 ? -7.645 19.359 -2.455 1 93.5 216 ASN A CA 1
ATOM 1536 C C . ASN A 1 216 ? -7.367 18.312 -3.531 1 93.5 216 ASN A C 1
ATOM 1538 O O . ASN A 1 216 ? -7.867 18.422 -4.652 1 93.5 216 ASN A O 1
ATOM 1542 N N . GLY A 1 217 ? -6.496 17.391 -3.205 1 92.12 217 GLY A N 1
ATOM 1543 C CA . GLY A 1 217 ? -6.168 16.312 -4.125 1 92.12 217 GLY A CA 1
ATOM 1544 C C . GLY A 1 217 ? -5.023 16.656 -5.059 1 92.12 217 GLY A C 1
ATOM 1545 O O . GLY A 1 217 ? -4.602 15.812 -5.859 1 92.12 217 GLY A O 1
ATOM 1546 N N . THR A 1 218 ? -4.469 17.844 -4.945 1 92 218 THR A N 1
ATOM 1547 C CA . THR A 1 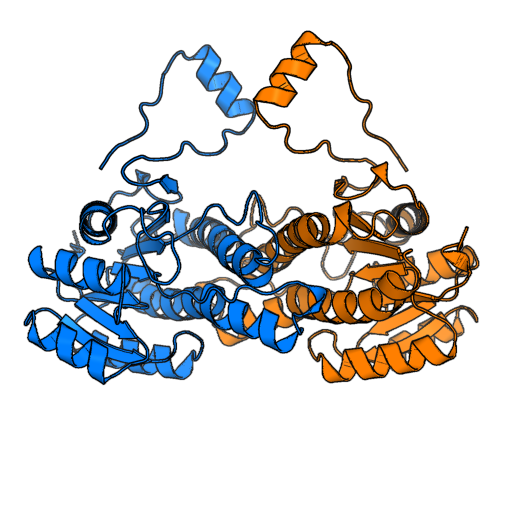218 ? -3.414 18.25 -5.859 1 92 218 THR A CA 1
ATOM 1548 C C . THR A 1 218 ? -2.096 17.562 -5.516 1 92 218 THR A C 1
ATOM 1550 O O . THR A 1 218 ? -1.906 17.109 -4.391 1 92 218 THR A O 1
ATOM 1553 N N . VAL A 1 219 ? -1.257 17.453 -6.504 1 90.94 219 VAL A N 1
ATOM 1554 C CA . VAL A 1 219 ? 0.09 16.891 -6.375 1 90.94 219 VAL A CA 1
ATOM 1555 C C . VAL A 1 219 ? 1.117 17.953 -6.777 1 90.94 219 VAL A C 1
ATOM 1557 O O . VAL A 1 219 ? 0.961 18.625 -7.801 1 90.94 219 VAL A O 1
ATOM 1560 N N . TRP A 1 220 ? 2.094 18.078 -5.961 1 91.5 220 TRP A N 1
ATOM 1561 C CA . TRP A 1 220 ? 3.125 19.078 -6.191 1 91.5 220 TRP A CA 1
ATOM 1562 C C . TRP A 1 220 ? 4.508 18.438 -6.25 1 91.5 220 TRP A C 1
ATOM 1564 O O . TRP A 1 220 ? 4.797 17.5 -5.5 1 91.5 220 TRP A O 1
ATOM 1574 N N . GLU A 1 221 ? 5.336 18.938 -7.113 1 88.25 221 GLU A N 1
ATOM 1575 C CA . GLU A 1 221 ? 6.762 18.625 -7.152 1 88.25 221 GLU A CA 1
ATOM 1576 C C . GLU A 1 221 ? 7.605 19.875 -6.938 1 88.25 221 GLU A C 1
ATOM 1578 O O . GLU A 1 221 ? 7.469 20.859 -7.672 1 88.25 221 GLU A O 1
ATOM 1583 N N . MET A 1 222 ? 8.391 19.688 -5.965 1 91.19 222 MET A N 1
ATOM 1584 C CA . MET A 1 222 ? 9.164 20.875 -5.605 1 91.19 222 MET A CA 1
ATOM 1585 C C . MET A 1 222 ? 8.258 22.094 -5.441 1 91.19 222 MET A C 1
ATOM 1587 O O . MET A 1 222 ? 7.344 22.078 -4.621 1 91.19 222 MET A O 1
ATOM 1591 N N . ASP A 1 223 ? 8.383 23.078 -6.266 1 92.25 223 ASP A N 1
ATOM 1592 C CA . ASP A 1 223 ? 7.594 24.281 -6.055 1 92.25 223 ASP A CA 1
ATOM 1593 C C . ASP A 1 223 ? 6.473 24.391 -7.086 1 92.25 223 ASP A C 1
ATOM 1595 O O . ASP A 1 223 ? 5.875 25.453 -7.25 1 92.25 223 ASP A O 1
ATOM 1599 N N . ARG A 1 224 ? 6.168 23.188 -7.762 1 90.19 224 ARG A N 1
ATOM 1600 C CA . ARG A 1 224 ? 5.207 23.266 -8.859 1 90.19 224 ARG A CA 1
ATOM 1601 C C . ARG A 1 224 ? 4.133 22.188 -8.719 1 90.19 224 ARG A C 1
ATOM 1603 O O . ARG A 1 224 ? 4.43 21.047 -8.344 1 90.19 224 ARG A O 1
ATOM 1610 N N . GLU A 1 225 ? 2.938 22.641 -9.055 1 91.44 225 GLU A N 1
ATOM 1611 C CA . GLU A 1 225 ? 1.849 21.672 -9.094 1 91.44 225 GLU A CA 1
ATOM 1612 C C . GLU A 1 225 ? 1.972 20.766 -10.312 1 91.44 225 GLU A C 1
ATOM 1614 O O . GLU A 1 225 ? 2.271 21.219 -11.414 1 91.44 225 GLU A O 1
ATOM 1619 N N . LEU A 1 226 ? 1.817 19.484 -10.055 1 84.06 226 LEU A N 1
ATOM 1620 C CA . LEU A 1 226 ? 1.722 18.531 -11.156 1 84.06 226 LEU A CA 1
ATOM 1621 C C . LEU A 1 226 ? 0.281 18.391 -11.633 1 84.06 226 LEU A C 1
ATOM 1623 O O . LEU A 1 226 ? -0.623 18.125 -10.836 1 84.06 226 LEU A O 1
ATOM 1627 N N . PRO A 1 227 ? 0.005 18.672 -12.828 1 71.38 227 PRO A N 1
ATOM 1628 C CA . PRO A 1 227 ? -1.373 18.562 -13.32 1 71.38 227 PRO A CA 1
ATOM 1629 C C . PRO A 1 227 ? -1.932 17.141 -13.211 1 71.38 227 PRO A C 1
ATOM 1631 O O . PRO A 1 227 ? -1.173 16.172 -13.242 1 71.38 227 PRO A O 1
ATOM 1634 N N . PRO A 1 228 ? -3.209 17.031 -12.695 1 62.12 228 PRO A N 1
ATOM 1635 C CA . PRO A 1 228 ? -3.812 15.695 -12.562 1 62.12 228 PRO A CA 1
ATOM 1636 C C . PRO A 1 228 ? -3.699 14.875 -13.844 1 62.12 228 PRO A C 1
ATOM 1638 O O . PRO A 1 228 ? -3.639 15.43 -14.945 1 62.12 228 PRO A O 1
ATOM 1641 N N . PRO A 1 229 ? -3.277 13.586 -13.57 1 48.12 229 PRO A N 1
ATOM 1642 C CA . PRO A 1 229 ? -3.301 12.828 -14.828 1 48.12 229 PRO A CA 1
ATOM 1643 C C . PRO A 1 229 ? -4.625 12.969 -15.578 1 48.12 229 PRO A C 1
ATOM 1645 O O . PRO A 1 229 ? -5.695 12.914 -14.969 1 48.12 229 PRO A O 1
ATOM 1648 N N . ARG A 1 230 ? -4.695 13.883 -16.375 1 43.91 230 ARG A N 1
ATOM 1649 C CA . ARG A 1 230 ? -5.91 14.203 -17.125 1 43.91 230 ARG A CA 1
ATOM 1650 C C . ARG A 1 230 ? -6.535 12.945 -17.703 1 43.91 230 ARG A C 1
ATOM 1652 O O . ARG A 1 230 ? -5.828 12.094 -18.266 1 43.91 230 ARG A O 1
ATOM 1659 N N . SER A 1 231 ? -7.641 12.609 -17.25 1 43.56 231 SER A N 1
ATOM 1660 C CA . SER A 1 231 ? -8.398 11.664 -18.062 1 43.56 231 SER A CA 1
ATOM 1661 C C . SER A 1 231 ? -8.297 12.008 -19.547 1 43.56 231 SER A C 1
ATOM 1663 O O . SER A 1 231 ? -8.008 13.156 -19.906 1 43.56 231 SER A O 1
ATOM 1665 N N . LEU A 1 232 ? -8.398 11.078 -20.422 1 38.5 232 LEU A N 1
ATOM 1666 C CA . LEU A 1 232 ? -8.414 11.352 -21.844 1 38.5 232 LEU A CA 1
ATOM 1667 C C . LEU A 1 232 ? -9.43 12.445 -22.188 1 38.5 232 LEU A C 1
ATOM 1669 O O . LEU A 1 232 ? -9.164 13.297 -23.031 1 38.5 232 LEU A O 1
ATOM 1673 N N . LYS A 1 233 ? -10.508 12.383 -21.562 1 38.31 233 LYS A N 1
ATOM 1674 C CA . LYS A 1 233 ? -11.57 13.336 -21.844 1 38.31 233 LYS A CA 1
ATOM 1675 C C . LYS A 1 233 ? -11.133 14.758 -21.5 1 38.31 233 LYS A C 1
ATOM 1677 O O . LYS A 1 233 ? -11.406 15.695 -22.25 1 38.31 233 LYS A O 1
ATOM 1682 N N . ARG A 1 234 ? -10.531 14.852 -20.375 1 42.25 234 ARG A N 1
ATOM 1683 C CA . ARG A 1 234 ? -10.18 16.219 -19.984 1 42.25 234 ARG A CA 1
ATOM 1684 C C . ARG A 1 234 ? -8.992 16.719 -20.797 1 42.25 234 ARG A C 1
ATOM 1686 O O . ARG A 1 234 ? -8.859 17.938 -21.016 1 42.25 234 ARG A O 1
ATOM 1693 N N . ARG A 1 235 ? -8.156 15.805 -21.203 1 44.72 235 ARG A N 1
ATOM 1694 C CA . ARG A 1 235 ? -7.074 16.188 -22.109 1 44.72 235 ARG A CA 1
ATOM 1695 C C . ARG A 1 235 ? -7.625 16.703 -23.438 1 44.72 235 ARG A C 1
ATOM 1697 O O . ARG A 1 235 ? -7.109 17.672 -24 1 44.72 235 ARG A O 1
ATOM 1704 N N . LEU A 1 236 ? -8.648 15.984 -23.859 1 43.19 236 LEU A N 1
ATOM 1705 C CA . LEU A 1 236 ? -9.297 16.375 -25.109 1 43.19 236 LEU A CA 1
ATOM 1706 C C . LEU A 1 236 ? -9.984 17.734 -24.953 1 43.19 236 LEU A C 1
ATOM 1708 O O . LEU A 1 236 ? -9.922 18.578 -25.844 1 43.19 236 LEU A O 1
ATOM 1712 N N . ALA A 1 237 ? -10.609 17.891 -23.844 1 45.41 237 ALA A N 1
ATOM 1713 C CA . ALA A 1 237 ? -11.266 19.172 -23.609 1 45.41 237 ALA A CA 1
ATOM 1714 C C . ALA A 1 237 ? -10.25 20.297 -23.547 1 45.41 237 ALA A C 1
ATOM 1716 O O . ALA A 1 237 ? -10.516 21.406 -24.031 1 45.41 237 ALA A O 1
ATOM 1717 N N . ASP A 1 238 ? -9.25 20.031 -22.953 1 44.84 238 ASP A N 1
ATOM 1718 C CA . ASP A 1 238 ? -8.211 21.047 -22.812 1 44.84 238 ASP A CA 1
ATOM 1719 C C . ASP A 1 238 ? -7.602 21.391 -24.172 1 44.84 238 ASP A C 1
ATOM 1721 O O . ASP A 1 238 ? -7.211 22.531 -24.422 1 44.84 238 ASP A O 1
ATOM 1725 N N . ARG A 1 239 ? -7.352 20.406 -24.938 1 41.78 239 ARG A N 1
ATOM 1726 C CA . ARG A 1 239 ? -6.859 20.656 -26.297 1 41.78 239 ARG A CA 1
ATOM 1727 C C . ARG A 1 239 ? -7.809 21.562 -27.062 1 41.78 239 ARG A C 1
ATOM 1729 O O . ARG A 1 239 ? -7.371 22.391 -27.875 1 41.78 239 ARG A O 1
ATOM 1736 N N . VAL A 1 240 ? -9.008 21.297 -26.844 1 44.81 240 VAL A N 1
ATOM 1737 C CA . VAL A 1 240 ? -9.969 22.109 -27.562 1 44.81 240 VAL A CA 1
ATOM 1738 C C . VAL A 1 240 ? -10.016 23.516 -26.969 1 44.81 240 VAL A C 1
ATOM 1740 O O . VAL A 1 240 ? -10.156 24.516 -27.703 1 44.81 240 VAL A O 1
ATOM 1743 N N . THR A 1 241 ? -9.992 23.516 -25.656 1 47.31 241 THR A N 1
ATOM 1744 C CA . THR A 1 241 ? -10.258 24.844 -25.109 1 47.31 241 THR A CA 1
ATOM 1745 C C . THR A 1 241 ? -8.969 25.641 -24.984 1 47.31 241 THR A C 1
ATOM 1747 O O . THR A 1 241 ? -8.992 26.828 -24.609 1 47.31 241 THR A O 1
ATOM 1750 N N . LEU A 1 242 ? -7.902 25.375 -25.625 1 46.81 242 LEU A N 1
ATOM 1751 C CA . LEU A 1 242 ? -6.617 26.062 -25.625 1 46.81 242 LEU A CA 1
ATOM 1752 C C . LEU A 1 242 ? -6.25 26.531 -24.219 1 46.81 242 LEU A C 1
ATOM 1754 O O . LEU A 1 242 ? -5.539 27.531 -24.062 1 46.81 242 LEU A O 1
ATOM 1758 N N . ARG A 1 243 ? -7.059 26.281 -23.266 1 44.12 243 ARG A N 1
ATOM 1759 C CA . ARG A 1 243 ? -6.77 26.891 -21.969 1 44.12 243 ARG A CA 1
ATOM 1760 C C . ARG A 1 243 ? -5.598 26.188 -21.281 1 44.12 243 ARG A C 1
ATOM 1762 O O . ARG A 1 243 ? -5.641 24.984 -21.047 1 44.12 243 ARG A O 1
ATOM 1769 N N . ARG A 1 244 ? -4.363 26.688 -21.422 1 46.25 244 ARG A N 1
ATOM 1770 C CA . ARG A 1 244 ? -3.146 26.266 -20.734 1 46.25 244 ARG A CA 1
ATOM 1771 C C . ARG A 1 244 ? -3.297 26.391 -19.219 1 46.25 244 ARG A C 1
ATOM 1773 O O . ARG A 1 244 ? -3.398 27.5 -18.688 1 46.25 244 ARG A O 1
ATOM 1780 N N . VAL A 1 245 ? -3.902 25.609 -18.562 1 51.06 245 VAL A N 1
ATOM 1781 C CA . VAL A 1 245 ? -3.992 25.734 -17.109 1 51.06 245 VAL A CA 1
ATOM 1782 C C . VAL A 1 245 ? -2.59 25.828 -16.516 1 51.06 245 VAL A C 1
ATOM 1784 O O . VAL A 1 245 ? -1.79 24.891 -16.656 1 51.06 245 VAL A O 1
ATOM 1787 N N . GLU A 1 246 ? -2.072 27.094 -16.359 1 59.72 246 GLU A N 1
ATOM 1788 C CA . GLU A 1 246 ? -0.766 27.297 -15.734 1 59.72 246 GLU A CA 1
ATOM 1789 C C . GLU A 1 246 ? -0.657 26.547 -14.414 1 59.72 246 GLU A C 1
ATOM 1791 O O . GLU A 1 246 ? -1.516 26.672 -13.547 1 59.72 246 GLU A O 1
ATOM 1796 N N . ALA A 1 247 ? 0.219 25.625 -14.398 1 70.81 247 ALA A N 1
ATOM 1797 C CA . ALA A 1 247 ? 0.521 24.891 -13.18 1 70.81 247 ALA A CA 1
ATOM 1798 C C . ALA A 1 247 ? 0.892 25.828 -12.039 1 70.81 247 ALA A C 1
ATOM 1800 O O . ALA A 1 247 ? 1.704 26.734 -12.219 1 70.81 247 ALA A O 1
ATOM 1801 N N . ARG A 1 248 ? 0.14 25.953 -11.023 1 84 248 ARG A N 1
ATOM 1802 C CA . ARG A 1 248 ? 0.417 26.781 -9.852 1 84 248 ARG A CA 1
ATOM 1803 C C . ARG A 1 248 ? 1.832 26.531 -9.336 1 84 248 ARG A C 1
ATOM 1805 O O . ARG A 1 248 ? 2.357 25.422 -9.445 1 84 248 ARG A O 1
ATOM 1812 N N . ARG A 1 249 ? 2.535 27.578 -8.875 1 84.56 249 ARG A N 1
ATOM 1813 C CA . ARG A 1 249 ? 3.898 27.516 -8.352 1 84.56 249 ARG A CA 1
ATOM 1814 C C . ARG A 1 249 ? 3.973 28.109 -6.953 1 84.56 249 ARG A C 1
ATOM 1816 O O . ARG A 1 249 ? 3.25 29.062 -6.637 1 84.56 249 ARG A O 1
ATOM 1823 N N . LEU A 1 250 ? 4.785 27.672 -6.082 1 86.94 250 LEU A N 1
ATOM 1824 C CA . LEU A 1 250 ? 4.977 28.125 -4.711 1 86.94 250 LEU A CA 1
ATOM 1825 C C . LEU A 1 250 ? 6.02 29.234 -4.641 1 86.94 250 LEU A C 1
ATOM 1827 O O . LEU A 1 250 ? 6.953 29.266 -5.441 1 86.94 250 LEU A O 1
ATOM 1831 N N . MET B 1 1 ? 12.734 -27.703 -20.984 1 40.94 1 MET B N 1
ATOM 1832 C CA . MET B 1 1 ? 12.234 -26.406 -20.562 1 40.94 1 MET B CA 1
ATOM 1833 C C . MET B 1 1 ? 11.234 -26.562 -19.422 1 40.94 1 MET B C 1
ATOM 1835 O O . MET B 1 1 ? 10.273 -27.312 -19.531 1 40.94 1 MET B O 1
ATOM 1839 N N . THR B 1 2 ? 11.703 -26.328 -18.141 1 54.84 2 THR B N 1
ATOM 1840 C CA . THR B 1 2 ? 10.867 -26.656 -17 1 54.84 2 THR B CA 1
ATOM 1841 C C . THR B 1 2 ? 9.453 -26.094 -17.188 1 54.84 2 THR B C 1
ATOM 1843 O O . THR B 1 2 ? 9.289 -24.922 -17.531 1 54.84 2 THR B O 1
ATOM 1846 N N . ASP B 1 3 ? 8.461 -27.016 -17.359 1 71.25 3 ASP B N 1
ATOM 1847 C CA . ASP B 1 3 ? 7.035 -26.797 -17.578 1 71.25 3 ASP B CA 1
ATOM 1848 C C . ASP B 1 3 ? 6.332 -26.406 -16.281 1 71.25 3 ASP B C 1
ATOM 1850 O O . ASP B 1 3 ? 6.668 -26.906 -15.211 1 71.25 3 ASP B O 1
ATOM 1854 N N . LEU B 1 4 ? 5.613 -25.359 -16.219 1 81.94 4 LEU B N 1
ATOM 1855 C CA . LEU B 1 4 ? 4.82 -24.953 -15.062 1 81.94 4 LEU B CA 1
ATOM 1856 C C . LEU B 1 4 ? 4.098 -26.156 -14.453 1 81.94 4 LEU B C 1
ATOM 1858 O O . LEU B 1 4 ? 3.916 -26.219 -13.242 1 81.94 4 LEU B O 1
ATOM 1862 N N . THR B 1 5 ? 3.873 -27.141 -15.289 1 75.06 5 THR B N 1
ATOM 1863 C CA . THR B 1 5 ? 2.992 -28.234 -14.891 1 75.06 5 THR B CA 1
ATOM 1864 C C . THR B 1 5 ? 3.758 -29.266 -14.086 1 75.06 5 THR B C 1
ATOM 1866 O O . THR B 1 5 ? 3.158 -30.188 -13.508 1 75.06 5 THR B O 1
ATOM 1869 N N . ASP B 1 6 ? 5.078 -29.109 -13.977 1 80.62 6 ASP B N 1
ATOM 1870 C CA . ASP B 1 6 ? 5.895 -30 -13.148 1 80.62 6 ASP B CA 1
ATOM 1871 C C . ASP B 1 6 ? 5.824 -29.594 -11.68 1 80.62 6 ASP B C 1
ATOM 1873 O O . ASP B 1 6 ? 6.297 -30.312 -10.805 1 80.62 6 ASP B O 1
ATOM 1877 N N . GLY B 1 7 ? 5.109 -28.594 -11.398 1 92.69 7 GLY B N 1
ATOM 1878 C CA . GLY B 1 7 ? 5.023 -28.094 -10.031 1 92.69 7 GLY B CA 1
ATOM 1879 C C . GLY B 1 7 ? 3.594 -27.938 -9.547 1 92.69 7 GLY B C 1
ATOM 1880 O O . GLY B 1 7 ? 2.68 -28.578 -10.07 1 92.69 7 GLY B O 1
ATOM 1881 N N . ILE B 1 8 ? 3.455 -27.312 -8.484 1 96.31 8 ILE B N 1
ATOM 1882 C CA . ILE B 1 8 ? 2.16 -27.109 -7.852 1 96.31 8 ILE B CA 1
ATOM 1883 C C . ILE B 1 8 ? 1.753 -25.641 -7.996 1 96.31 8 ILE B C 1
ATOM 1885 O O . ILE B 1 8 ? 2.605 -24.75 -7.996 1 96.31 8 ILE B O 1
ATOM 1889 N N . ALA B 1 9 ? 0.451 -25.453 -8.18 1 98.12 9 ALA B N 1
ATOM 1890 C CA . ALA B 1 9 ? -0.137 -24.109 -8.141 1 98.12 9 ALA B CA 1
ATOM 1891 C C . ALA B 1 9 ? -0.723 -23.812 -6.766 1 98.12 9 ALA B C 1
ATOM 1893 O O . ALA B 1 9 ? -1.4 -24.656 -6.176 1 98.12 9 ALA B O 1
ATOM 1894 N N . ILE B 1 10 ? -0.415 -22.672 -6.258 1 98.81 10 ILE B N 1
ATOM 1895 C CA . ILE B 1 10 ? -1.062 -22.219 -5.027 1 98.81 10 ILE B CA 1
ATOM 1896 C C . ILE B 1 10 ? -2.092 -21.141 -5.352 1 98.81 10 ILE B C 1
ATOM 1898 O O . ILE B 1 10 ? -1.786 -20.172 -6.055 1 98.81 10 ILE B O 1
ATOM 1902 N N . VAL B 1 11 ? -3.291 -21.312 -4.922 1 98.81 11 VAL B N 1
ATOM 1903 C CA . VAL B 1 11 ? -4.348 -20.312 -5 1 98.81 11 VAL B CA 1
ATOM 1904 C C . VAL B 1 11 ? -4.738 -19.859 -3.596 1 98.81 11 VAL B C 1
ATOM 1906 O O . VAL B 1 11 ? -5.191 -20.672 -2.781 1 98.81 11 VAL B O 1
ATOM 1909 N N . THR B 1 12 ? -4.551 -18.609 -3.328 1 98.69 12 THR B N 1
ATOM 1910 C CA . THR B 1 12 ? -4.918 -18.109 -2.01 1 98.69 12 THR B CA 1
ATOM 1911 C C . THR B 1 12 ? -6.383 -17.688 -1.984 1 98.69 12 THR B C 1
ATOM 1913 O O . THR B 1 12 ? -6.945 -17.312 -3.02 1 98.69 12 THR B O 1
ATOM 1916 N N . GLY B 1 13 ? -6.953 -17.703 -0.733 1 97.38 13 GLY B N 1
ATOM 1917 C CA . GLY B 1 13 ? -8.375 -17.391 -0.625 1 97.38 13 GLY B CA 1
ATOM 1918 C C . GLY B 1 13 ? -9.258 -18.375 -1.359 1 97.38 13 GLY B C 1
ATOM 1919 O O . GLY B 1 13 ? -10.227 -17.984 -2.012 1 97.38 13 GLY B O 1
ATOM 1920 N N . ALA B 1 14 ? -8.953 -19.594 -1.323 1 97.31 14 ALA B N 1
ATOM 1921 C CA . ALA B 1 14 ? -9.57 -20.594 -2.182 1 97.31 14 ALA B CA 1
ATOM 1922 C C . ALA B 1 14 ? -10.836 -21.172 -1.54 1 97.31 14 ALA B C 1
ATOM 1924 O O . ALA B 1 14 ? -11.516 -22.016 -2.129 1 97.31 14 ALA B O 1
ATOM 1925 N N . GLY B 1 15 ? -11.203 -20.719 -0.404 1 93.75 15 GLY B N 1
ATOM 1926 C CA . GLY B 1 15 ? -12.32 -21.312 0.32 1 93.75 15 GLY B CA 1
ATOM 1927 C C . GLY B 1 15 ? -13.672 -20.891 -0.231 1 93.75 15 GLY B C 1
ATOM 1928 O O . GLY B 1 15 ? -14.688 -21.531 0.063 1 93.75 15 GLY B O 1
ATOM 1929 N N . ARG B 1 16 ? -13.75 -19.844 -0.947 1 90.5 16 ARG B N 1
ATOM 1930 C CA . ARG B 1 16 ? -15.031 -19.359 -1.459 1 90.5 16 ARG B CA 1
ATOM 1931 C C . ARG B 1 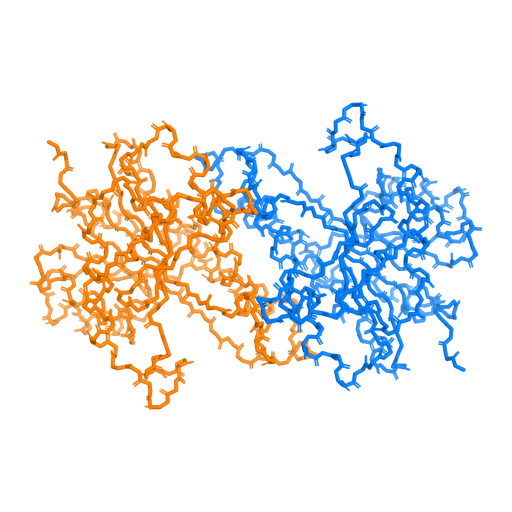16 ? -14.828 -18.484 -2.691 1 90.5 16 ARG B C 1
ATOM 1933 O O . ARG B 1 16 ? -13.695 -18.156 -3.049 1 90.5 16 ARG B O 1
ATOM 1940 N N . GLY B 1 17 ? -15.898 -18.328 -3.387 1 92.06 17 GLY B N 1
ATOM 1941 C CA . GLY B 1 17 ? -15.945 -17.328 -4.438 1 92.06 17 GLY B CA 1
ATOM 1942 C C . GLY B 1 17 ? -15.016 -17.625 -5.594 1 92.06 17 GLY B C 1
ATOM 1943 O O . GLY B 1 17 ? -15.016 -18.734 -6.125 1 92.06 17 GLY B O 1
ATOM 1944 N N . LEU B 1 18 ? -14.359 -16.594 -6.035 1 92.88 18 LEU B N 1
ATOM 1945 C CA . LEU B 1 18 ? -13.477 -16.688 -7.195 1 92.88 18 LEU B CA 1
ATOM 1946 C C . LEU B 1 18 ? -12.32 -17.641 -6.926 1 92.88 18 LEU B C 1
ATOM 1948 O O . LEU B 1 18 ? -11.953 -18.438 -7.797 1 92.88 18 LEU B O 1
ATOM 1952 N N . GLY B 1 19 ? -11.773 -17.609 -5.695 1 96.88 19 GLY B N 1
ATOM 1953 C CA . GLY B 1 19 ? -10.672 -18.5 -5.352 1 96.88 19 GLY B CA 1
ATOM 1954 C C . GLY B 1 19 ? -11.023 -19.969 -5.461 1 96.88 19 GLY B C 1
ATOM 1955 O O . GLY B 1 19 ? -10.242 -20.766 -5.973 1 96.88 19 GLY B O 1
ATOM 1956 N N . ARG B 1 20 ? -12.164 -20.234 -4.984 1 96.56 20 ARG B N 1
ATOM 1957 C CA . ARG B 1 20 ? -12.648 -21.594 -5.074 1 96.56 20 ARG B CA 1
ATOM 1958 C C . ARG B 1 20 ? -12.805 -22.031 -6.527 1 96.56 20 ARG B C 1
ATOM 1960 O O . ARG B 1 20 ? -12.352 -23.109 -6.914 1 96.56 20 ARG B O 1
ATOM 1967 N N . ALA B 1 21 ? -13.445 -21.188 -7.297 1 96.5 21 ALA B N 1
ATOM 1968 C CA . ALA B 1 21 ? -13.672 -21.469 -8.711 1 96.5 21 ALA B CA 1
ATOM 1969 C C . ALA B 1 21 ? -12.352 -21.609 -9.461 1 96.5 21 ALA B C 1
ATOM 1971 O O . ALA B 1 21 ? -12.211 -22.484 -10.32 1 96.5 21 ALA B O 1
ATOM 1972 N N . LEU B 1 22 ? -11.367 -20.797 -9.148 1 97.44 22 LEU B N 1
ATOM 1973 C CA . LEU B 1 22 ? -10.055 -20.828 -9.781 1 97.44 22 LEU B CA 1
ATOM 1974 C C . LEU B 1 22 ? -9.336 -22.141 -9.461 1 97.44 22 LEU B C 1
ATOM 1976 O O . LEU B 1 22 ? -8.766 -22.781 -10.352 1 97.44 22 LEU B O 1
ATOM 1980 N N . ALA B 1 23 ? -9.391 -22.516 -8.18 1 98.31 23 ALA B N 1
ATOM 1981 C CA . ALA B 1 23 ? -8.75 -23.766 -7.766 1 98.31 23 ALA B CA 1
ATOM 1982 C C . ALA B 1 23 ? -9.328 -24.953 -8.516 1 98.31 23 ALA B C 1
ATOM 1984 O O . ALA B 1 23 ? -8.586 -25.781 -9.047 1 98.31 23 ALA B O 1
ATOM 1985 N N . LEU B 1 24 ? -10.617 -24.969 -8.625 1 97.81 24 LEU B N 1
ATOM 1986 C CA . LEU B 1 24 ? -11.297 -26.078 -9.305 1 97.81 24 LEU B CA 1
ATOM 1987 C C . LEU B 1 24 ? -10.977 -26.078 -10.789 1 97.81 24 LEU B C 1
ATOM 1989 O O . LEU B 1 24 ? -10.727 -27.141 -11.375 1 97.81 24 LEU B O 1
ATOM 1993 N N . GLU B 1 25 ? -10.992 -24.922 -11.375 1 97.56 25 GLU B N 1
ATOM 1994 C CA . GLU B 1 25 ? -10.719 -24.828 -12.805 1 97.56 25 GLU B CA 1
ATOM 1995 C C . GLU B 1 25 ? -9.289 -25.281 -13.125 1 97.56 25 GLU B C 1
ATOM 1997 O O . GLU B 1 25 ? -9.062 -26 -14.094 1 97.56 25 GLU B O 1
ATOM 2002 N N . LEU B 1 26 ? -8.305 -24.891 -12.344 1 97.25 26 LEU B N 1
ATOM 2003 C CA . LEU B 1 26 ? -6.918 -25.312 -12.531 1 97.25 26 LEU B CA 1
ATOM 2004 C C . LEU B 1 26 ? -6.781 -26.812 -12.359 1 97.25 26 LEU B C 1
ATOM 2006 O O . LEU B 1 26 ? -6.094 -27.484 -13.141 1 97.25 26 LEU B O 1
ATOM 2010 N N . ALA B 1 27 ? -7.453 -27.359 -11.375 1 97.06 27 ALA B N 1
ATOM 2011 C CA . ALA B 1 27 ? -7.434 -28.797 -11.156 1 97.06 27 ALA B CA 1
ATOM 2012 C C . ALA B 1 27 ? -8.031 -29.547 -12.352 1 97.06 27 ALA B C 1
ATOM 2014 O O . ALA B 1 27 ? -7.508 -30.578 -12.773 1 97.06 27 ALA B O 1
ATOM 2015 N N . ARG B 1 28 ? -9.109 -29.031 -12.852 1 96.56 28 ARG B N 1
ATOM 2016 C CA . ARG B 1 28 ? -9.766 -29.625 -14.016 1 96.56 28 ARG B CA 1
ATOM 2017 C C . ARG B 1 28 ? -8.812 -29.672 -15.211 1 96.56 28 ARG B C 1
ATOM 2019 O O . ARG B 1 28 ? -8.891 -30.578 -16.031 1 96.56 28 ARG B O 1
ATOM 2026 N N . ARG B 1 29 ? -7.902 -28.781 -15.242 1 95 29 ARG B N 1
ATOM 2027 C CA . ARG B 1 29 ? -6.949 -28.688 -16.344 1 95 29 ARG B CA 1
ATOM 2028 C C . ARG B 1 29 ? -5.703 -29.516 -16.062 1 95 29 ARG B C 1
ATOM 2030 O O . ARG B 1 29 ? -4.711 -29.438 -16.781 1 95 29 ARG B O 1
ATOM 2037 N N . GLY B 1 30 ? -5.734 -30.234 -14.977 1 93.94 30 GLY B N 1
ATOM 2038 C CA . GLY B 1 30 ? -4.707 -31.219 -14.703 1 93.94 30 GLY B CA 1
ATOM 2039 C C . GLY B 1 30 ? -3.6 -30.703 -13.805 1 93.94 30 GLY B C 1
ATOM 2040 O O . GLY B 1 30 ? -2.559 -31.344 -13.656 1 93.94 30 GLY B O 1
ATOM 2041 N N . VAL B 1 31 ? -3.771 -29.547 -13.203 1 94.81 31 VAL B N 1
ATOM 2042 C CA . VAL B 1 31 ? -2.766 -28.938 -12.344 1 94.81 31 VAL B CA 1
ATOM 2043 C C . VAL B 1 31 ? -2.998 -29.375 -10.898 1 94.81 31 VAL B C 1
ATOM 2045 O O . VAL B 1 31 ? -4.137 -29.406 -10.43 1 94.81 31 VAL B O 1
ATOM 2048 N N . ARG B 1 32 ? -1.981 -29.812 -10.203 1 96.5 32 ARG B N 1
ATOM 2049 C CA . ARG B 1 32 ? -2.088 -29.969 -8.758 1 96.5 32 ARG B CA 1
ATOM 2050 C C . ARG B 1 32 ? -2.184 -28.609 -8.062 1 96.5 32 ARG B C 1
ATOM 2052 O O . ARG B 1 32 ? -1.365 -27.719 -8.305 1 96.5 32 ARG B O 1
ATOM 2059 N N . VAL B 1 33 ? -3.164 -28.469 -7.191 1 98.19 33 VAL B N 1
ATOM 2060 C CA . VAL B 1 33 ? -3.453 -27.141 -6.656 1 98.19 33 VAL B CA 1
ATOM 2061 C C . VAL B 1 33 ? -3.406 -27.188 -5.129 1 98.19 33 VAL B C 1
ATOM 2063 O O . VAL B 1 33 ? -4.07 -28.016 -4.5 1 98.19 33 VAL B O 1
ATOM 2066 N N . GLY B 1 34 ? -2.525 -26.406 -4.539 1 98.69 34 GLY B N 1
ATOM 2067 C CA . GLY B 1 34 ? -2.664 -26.062 -3.131 1 98.69 34 GLY B CA 1
ATOM 2068 C C . GLY B 1 34 ? -3.68 -24.969 -2.881 1 98.69 34 GLY B C 1
ATOM 2069 O O . GLY B 1 34 ? -3.438 -23.797 -3.211 1 98.69 34 GLY B O 1
ATOM 2070 N N . ALA B 1 35 ? -4.848 -25.312 -2.332 1 98.75 35 ALA B N 1
ATOM 2071 C CA . ALA B 1 35 ? -5.898 -24.359 -1.985 1 98.75 35 ALA B CA 1
ATOM 2072 C C . ALA B 1 35 ? -5.672 -23.766 -0.595 1 98.75 35 ALA B C 1
ATOM 2074 O O . ALA B 1 35 ? -5.871 -24.453 0.414 1 98.75 35 ALA B O 1
ATOM 2075 N N . LEU B 1 36 ? -5.273 -22.547 -0.583 1 98.75 36 LEU B N 1
ATOM 2076 C CA . LEU B 1 36 ? -4.891 -21.906 0.673 1 98.75 36 LEU B CA 1
ATOM 2077 C C . LEU B 1 36 ? -6.008 -21 1.188 1 98.75 36 LEU B C 1
ATOM 2079 O O . LEU B 1 36 ? -6.562 -20.203 0.431 1 98.75 36 LEU B O 1
ATOM 2083 N N . GLY B 1 37 ? -6.371 -21.125 2.428 1 98.06 37 GLY B N 1
ATOM 2084 C CA . GLY B 1 37 ? -7.398 -20.297 3.051 1 98.06 37 GLY B CA 1
ATOM 2085 C C . GLY B 1 37 ? -7.496 -20.516 4.551 1 98.06 37 GLY B C 1
ATOM 2086 O O . GLY B 1 37 ? -6.719 -21.266 5.133 1 98.06 37 GLY B O 1
ATOM 2087 N N . ARG B 1 38 ? -8.438 -19.969 5.148 1 96.81 38 ARG B N 1
ATOM 2088 C CA . ARG B 1 38 ? -8.508 -19.938 6.605 1 96.81 38 ARG B CA 1
ATOM 2089 C C . ARG B 1 38 ? -9.531 -20.938 7.125 1 96.81 38 ARG B C 1
ATOM 2091 O O . ARG B 1 38 ? -9.5 -21.328 8.297 1 96.81 38 ARG B O 1
ATOM 2098 N N . ASP B 1 39 ? -10.484 -21.297 6.277 1 96.69 39 ASP B N 1
ATOM 2099 C CA . ASP B 1 39 ? -11.609 -22.109 6.723 1 96.69 39 ASP B CA 1
ATOM 2100 C C . ASP B 1 39 ? -11.375 -23.578 6.395 1 96.69 39 ASP B C 1
ATOM 2102 O O . ASP B 1 39 ? -11.594 -24.016 5.258 1 96.69 39 ASP B O 1
ATOM 2106 N N . PRO B 1 40 ? -11.094 -24.328 7.414 1 97 40 PRO B N 1
ATOM 2107 C CA . PRO B 1 40 ? -10.789 -25.734 7.137 1 97 40 PRO B CA 1
ATOM 2108 C C . PRO B 1 40 ? -11.969 -26.484 6.516 1 97 40 PRO B C 1
ATOM 2110 O O . PRO B 1 40 ? -11.781 -27.312 5.617 1 97 40 PRO B O 1
ATOM 2113 N N . ALA B 1 41 ? -13.141 -26.219 6.98 1 97.56 41 ALA B N 1
ATOM 2114 C CA . ALA B 1 41 ? -14.312 -26.922 6.469 1 97.56 41 ALA B CA 1
ATOM 2115 C C . ALA B 1 41 ? -14.516 -26.641 4.984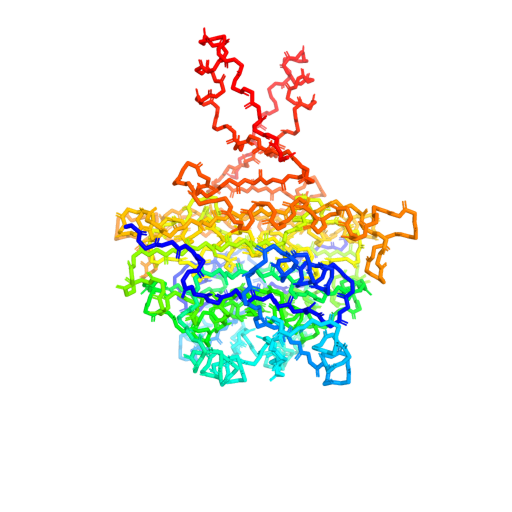 1 97.56 41 ALA B C 1
ATOM 2117 O O . ALA B 1 41 ? -14.789 -27.547 4.199 1 97.56 41 ALA B O 1
ATOM 2118 N N . ALA B 1 42 ? -14.375 -25.406 4.605 1 96.94 42 ALA B N 1
ATOM 2119 C CA . ALA B 1 42 ? -14.539 -25.016 3.209 1 96.94 42 ALA B CA 1
ATOM 2120 C C . ALA B 1 42 ? -13.469 -25.656 2.332 1 96.94 42 ALA B C 1
ATOM 2122 O O . ALA B 1 42 ? -13.758 -26.125 1.23 1 96.94 42 ALA B O 1
ATOM 2123 N N . LEU B 1 43 ? -12.273 -25.719 2.84 1 97.88 43 LEU B N 1
ATOM 2124 C CA . LEU B 1 43 ? -11.156 -26.266 2.074 1 97.88 43 LEU B CA 1
ATOM 2125 C C . LEU B 1 43 ? -11.273 -27.781 1.953 1 97.88 43 LEU B C 1
ATOM 2127 O O . LEU B 1 43 ? -10.938 -28.344 0.913 1 97.88 43 LEU B O 1
ATOM 2131 N N . ASP B 1 44 ? -11.734 -28.406 2.979 1 96.94 44 ASP B N 1
ATOM 2132 C CA . ASP B 1 44 ? -11.953 -29.859 2.928 1 96.94 44 ASP B CA 1
ATOM 2133 C C . ASP B 1 44 ? -13.031 -30.203 1.909 1 96.94 44 ASP B C 1
ATOM 2135 O O . ASP B 1 44 ? -12.891 -31.188 1.161 1 96.94 44 ASP B O 1
ATOM 2139 N N . ALA B 1 45 ? -14.062 -29.422 1.978 1 97.25 45 ALA B N 1
ATOM 2140 C CA . ALA B 1 45 ? -15.117 -29.641 0.99 1 97.25 45 ALA B CA 1
ATOM 2141 C C . ALA B 1 45 ? -14.578 -29.5 -0.43 1 97.25 45 ALA B C 1
ATOM 2143 O O . ALA B 1 45 ? -14.922 -30.281 -1.312 1 97.25 45 ALA B O 1
ATOM 2144 N N . LEU B 1 46 ? -13.766 -28.5 -0.632 1 97.19 46 LEU B N 1
ATOM 2145 C CA . LEU B 1 46 ? -13.148 -28.266 -1.933 1 97.19 46 LEU B CA 1
ATOM 2146 C C . LEU B 1 46 ? -12.258 -29.438 -2.328 1 97.19 46 LEU B C 1
ATOM 2148 O O . LEU B 1 46 ? -12.305 -29.891 -3.473 1 97.19 46 LEU B O 1
ATOM 2152 N N . ALA B 1 47 ? -11.484 -29.922 -1.438 1 97.06 47 ALA B N 1
ATOM 2153 C CA . ALA B 1 47 ? -10.586 -31.047 -1.682 1 97.06 47 ALA B CA 1
ATOM 2154 C C . ALA B 1 47 ? -11.383 -32.312 -2.027 1 97.06 47 ALA B C 1
ATOM 2156 O O . ALA B 1 47 ? -10.891 -33.188 -2.75 1 97.06 47 ALA B O 1
ATOM 2157 N N . GLY B 1 48 ? -12.562 -32.406 -1.502 1 96.81 48 GLY B N 1
ATOM 2158 C CA . GLY B 1 48 ? -13.43 -33.531 -1.794 1 96.81 48 GLY B CA 1
ATOM 2159 C C . GLY B 1 48 ? -13.961 -33.531 -3.217 1 96.81 48 GLY B C 1
ATOM 2160 O O . GLY B 1 48 ? -14.367 -34.562 -3.738 1 96.81 48 GLY B O 1
ATOM 2161 N N . GLU B 1 49 ? -13.914 -32.406 -3.836 1 96.88 49 GLU B N 1
ATOM 2162 C CA . GLU B 1 49 ? -14.461 -32.281 -5.18 1 96.88 49 GLU B CA 1
ATOM 2163 C C . GLU B 1 49 ? -13.438 -32.656 -6.242 1 96.88 49 GLU B C 1
ATOM 2165 O O . GLU B 1 49 ? -13.797 -32.906 -7.391 1 96.88 49 GLU B O 1
ATOM 2170 N N . SER B 1 50 ? -12.148 -32.625 -5.871 1 96.19 50 SER B N 1
ATOM 2171 C CA . SER B 1 50 ? -11.094 -32.969 -6.828 1 96.19 50 SER B CA 1
ATOM 2172 C C . SER B 1 50 ? -9.852 -33.5 -6.121 1 96.19 50 SER B C 1
ATOM 2174 O O . SER B 1 50 ? -9.344 -32.875 -5.191 1 96.19 50 SER B O 1
ATOM 2176 N N . GLU B 1 51 ? -9.289 -34.531 -6.617 1 94.25 51 GLU B N 1
ATOM 2177 C CA . GLU B 1 51 ? -8.094 -35.156 -6.051 1 94.25 51 GLU B CA 1
ATOM 2178 C C . GLU B 1 51 ? -6.863 -34.281 -6.273 1 94.25 51 GLU B C 1
ATOM 2180 O O . GLU B 1 51 ? -5.844 -34.469 -5.602 1 94.25 51 GLU B O 1
ATOM 2185 N N . GLY B 1 52 ? -7.023 -33.375 -7.199 1 95.69 52 GLY B N 1
ATOM 2186 C CA . GLY B 1 52 ? -5.902 -32.531 -7.523 1 95.69 52 GLY B CA 1
ATOM 2187 C C . GLY B 1 52 ? -5.762 -31.344 -6.574 1 95.69 52 GLY B C 1
ATOM 2188 O O . GLY B 1 52 ? -4.828 -30.547 -6.691 1 95.69 52 GLY B O 1
ATOM 2189 N N . ILE B 1 53 ? -6.66 -31.281 -5.586 1 98 53 ILE B N 1
ATOM 2190 C CA . ILE B 1 53 ? -6.68 -30.141 -4.688 1 98 53 ILE B CA 1
ATOM 2191 C C . ILE B 1 53 ? -6.109 -30.531 -3.326 1 98 53 ILE B C 1
ATOM 2193 O O . ILE B 1 53 ? -6.559 -31.516 -2.723 1 98 53 ILE B O 1
ATOM 2197 N N . LEU B 1 54 ? -5.113 -29.859 -2.863 1 97.94 54 LEU B N 1
ATOM 2198 C CA . LEU B 1 54 ? -4.508 -29.969 -1.541 1 97.94 54 LEU B CA 1
ATOM 2199 C C . LEU B 1 54 ? -4.941 -28.828 -0.642 1 97.94 54 LEU B C 1
ATOM 2201 O O . LEU B 1 54 ? -4.594 -27.672 -0.896 1 97.94 54 LEU B O 1
ATOM 2205 N N . PRO B 1 55 ? -5.715 -29.141 0.433 1 98.31 55 PRO B N 1
ATOM 2206 C CA . PRO B 1 55 ? -6.078 -28.047 1.349 1 98.31 55 PRO B CA 1
ATOM 2207 C C . PRO B 1 55 ? -4.895 -27.562 2.174 1 98.31 55 PRO B C 1
ATOM 2209 O O . PRO B 1 55 ? -4.145 -28.359 2.734 1 98.31 55 PRO B O 1
ATOM 2212 N N . LEU B 1 56 ? -4.652 -26.297 2.188 1 98.56 56 LEU B N 1
ATOM 2213 C CA . LEU B 1 56 ? -3.623 -25.625 2.973 1 98.56 56 LEU B CA 1
ATOM 2214 C C . LEU B 1 56 ? -4.238 -24.547 3.875 1 98.56 56 LEU B C 1
ATOM 2216 O O . LEU B 1 56 ? -4.777 -23.562 3.389 1 98.56 56 LEU B O 1
ATOM 2220 N N . ILE B 1 57 ? -4.129 -24.766 5.164 1 98.25 57 ILE B N 1
ATOM 2221 C CA . ILE B 1 57 ? -4.781 -23.859 6.105 1 98.25 57 ILE B CA 1
ATOM 2222 C C . ILE B 1 57 ? -3.791 -22.797 6.57 1 98.25 57 ILE B C 1
ATOM 2224 O O . ILE B 1 57 ? -2.783 -23.109 7.207 1 98.25 57 ILE B O 1
ATOM 2228 N N . ALA B 1 58 ? -4.09 -21.516 6.293 1 98.31 58 ALA B N 1
ATOM 2229 C CA . ALA B 1 58 ? -3.254 -20.406 6.738 1 98.31 58 ALA B CA 1
ATOM 2230 C C . ALA B 1 58 ? -3.973 -19.062 6.551 1 98.31 58 ALA B C 1
ATOM 2232 O O . ALA B 1 58 ? -4.785 -18.922 5.637 1 98.31 58 ALA B O 1
ATOM 2233 N N . ASP B 1 59 ? -3.764 -18.25 7.441 1 97.94 59 ASP B N 1
ATOM 2234 C CA . ASP B 1 59 ? -4.051 -16.844 7.223 1 97.94 59 ASP B CA 1
ATOM 2235 C C . ASP B 1 59 ? -2.906 -16.156 6.48 1 97.94 59 ASP B C 1
ATOM 2237 O O . ASP B 1 59 ? -1.776 -16.109 6.973 1 97.94 59 ASP B O 1
ATOM 2241 N N . VAL B 1 60 ? -3.223 -15.625 5.328 1 97.94 60 VAL B N 1
ATOM 2242 C CA . VAL B 1 60 ? -2.154 -15.07 4.504 1 97.94 60 VAL B CA 1
ATOM 2243 C C . VAL B 1 60 ? -1.5 -13.891 5.223 1 97.94 60 VAL B C 1
ATOM 2245 O O . VAL B 1 60 ? -0.384 -13.492 4.883 1 97.94 60 VAL B O 1
ATOM 2248 N N . ALA B 1 61 ? -2.207 -13.297 6.176 1 96.38 61 ALA B N 1
ATOM 2249 C CA . ALA B 1 61 ? -1.657 -12.172 6.926 1 96.38 61 ALA B CA 1
ATOM 2250 C C . ALA B 1 61 ? -0.621 -12.641 7.941 1 96.38 61 ALA B C 1
ATOM 2252 O O . ALA B 1 61 ? 0.04 -11.828 8.586 1 96.38 61 ALA B O 1
ATOM 2253 N N . ASP B 1 62 ? -0.447 -13.93 8.102 1 97.44 62 ASP B N 1
ATOM 2254 C CA . ASP B 1 62 ? 0.524 -14.523 9.016 1 97.44 62 ASP B CA 1
ATOM 2255 C C . ASP B 1 62 ? 1.655 -15.211 8.25 1 97.44 62 ASP B C 1
ATOM 2257 O O . ASP B 1 62 ? 1.527 -16.359 7.844 1 97.44 62 ASP B O 1
ATOM 2261 N N . PRO B 1 63 ? 2.775 -14.539 8.172 1 97.19 63 PRO B N 1
ATOM 2262 C CA . PRO B 1 63 ? 3.869 -15.078 7.359 1 97.19 63 PRO B CA 1
ATOM 2263 C C . PRO B 1 63 ? 4.336 -16.453 7.832 1 97.19 63 PRO B C 1
ATOM 2265 O O . PRO B 1 63 ? 4.734 -17.281 7.016 1 97.19 63 PRO B O 1
ATOM 2268 N N . ALA B 1 64 ? 4.309 -16.641 9.109 1 97.56 64 ALA B N 1
ATOM 2269 C CA . ALA B 1 64 ? 4.727 -17.938 9.625 1 97.56 64 ALA B CA 1
ATOM 2270 C C . ALA B 1 64 ? 3.768 -19.031 9.172 1 97.56 64 ALA B C 1
ATOM 2272 O O . ALA B 1 64 ? 4.195 -20.125 8.797 1 97.56 64 ALA B O 1
ATOM 2273 N N . ALA B 1 65 ? 2.461 -18.75 9.219 1 98.25 65 ALA B N 1
ATOM 2274 C CA . ALA B 1 65 ? 1.46 -19.703 8.75 1 98.25 65 ALA B CA 1
ATOM 2275 C C . ALA B 1 65 ? 1.605 -19.953 7.25 1 98.25 65 ALA B C 1
ATOM 2277 O O . ALA B 1 65 ? 1.448 -21.094 6.785 1 98.25 65 ALA B O 1
ATOM 2278 N N . VAL B 1 66 ? 1.937 -18.922 6.512 1 98.5 66 VAL B N 1
ATOM 2279 C CA . VAL B 1 66 ? 2.146 -19.016 5.074 1 98.5 66 VAL B CA 1
ATOM 2280 C C . VAL B 1 66 ? 3.344 -19.922 4.789 1 98.5 66 VAL B C 1
ATOM 2282 O O . VAL B 1 66 ? 3.264 -20.828 3.957 1 98.5 66 VAL B O 1
ATOM 2285 N N . ALA B 1 67 ? 4.395 -19.703 5.52 1 98.19 67 ALA B N 1
ATOM 2286 C CA . ALA B 1 67 ? 5.594 -20.516 5.34 1 98.19 67 ALA B CA 1
ATOM 2287 C C . ALA B 1 67 ? 5.297 -21.984 5.602 1 98.19 67 ALA B C 1
ATOM 2289 O O . ALA B 1 67 ? 5.734 -22.859 4.848 1 98.19 67 ALA B O 1
ATOM 2290 N N . ALA B 1 68 ? 4.586 -22.25 6.637 1 98.38 68 ALA B N 1
ATOM 2291 C CA . ALA B 1 68 ? 4.23 -23.625 6.98 1 98.38 68 ALA B CA 1
ATOM 2292 C C . ALA B 1 68 ? 3.365 -24.25 5.891 1 98.38 68 ALA B C 1
ATOM 2294 O O . ALA B 1 68 ? 3.557 -25.422 5.535 1 98.38 68 ALA B O 1
ATOM 2295 N N . ALA B 1 69 ? 2.395 -23.5 5.371 1 98.56 69 ALA B N 1
ATOM 2296 C CA . ALA B 1 69 ? 1.524 -24 4.305 1 98.56 69 ALA B CA 1
ATOM 2297 C C . ALA B 1 69 ? 2.322 -24.312 3.043 1 98.56 69 ALA B C 1
ATOM 2299 O O . ALA B 1 69 ? 2.1 -25.328 2.398 1 98.56 69 ALA B O 1
ATOM 2300 N N . PHE B 1 70 ? 3.242 -23.422 2.674 1 98.5 70 PHE B N 1
ATOM 2301 C CA . PHE B 1 70 ? 4.07 -23.641 1.494 1 98.5 70 PHE B CA 1
ATOM 2302 C C . PHE B 1 70 ? 4.977 -24.844 1.681 1 98.5 70 PHE B C 1
ATOM 2304 O O . PHE B 1 70 ? 5.238 -25.594 0.73 1 98.5 70 PHE B O 1
ATOM 2311 N N . ALA B 1 71 ? 5.484 -25.016 2.902 1 98.19 71 ALA B N 1
ATOM 2312 C CA . ALA B 1 71 ? 6.285 -26.203 3.191 1 98.19 71 ALA B CA 1
ATOM 2313 C C . ALA B 1 71 ? 5.48 -27.484 2.953 1 98.19 71 ALA B C 1
ATOM 2315 O O . ALA B 1 71 ? 5.996 -28.453 2.398 1 98.19 71 ALA B O 1
ATOM 2316 N N . GLN B 1 72 ? 4.25 -27.5 3.377 1 98 72 GLN B N 1
ATOM 2317 C CA . GLN B 1 72 ? 3.361 -28.625 3.123 1 98 72 GLN B CA 1
ATOM 2318 C C . GLN B 1 72 ? 3.176 -28.859 1.626 1 98 72 GLN B C 1
ATOM 2320 O O . GLN B 1 72 ? 3.195 -30 1.159 1 98 72 GLN B O 1
ATOM 2325 N N . ALA B 1 73 ? 2.98 -27.797 0.891 1 97.75 73 ALA B N 1
ATOM 2326 C CA . ALA B 1 73 ? 2.797 -27.891 -0.556 1 97.75 73 ALA B CA 1
ATOM 2327 C C . ALA B 1 73 ? 4.031 -28.484 -1.229 1 97.75 73 ALA B C 1
ATOM 2329 O O . ALA B 1 73 ? 3.914 -29.297 -2.154 1 97.75 73 ALA B O 1
ATOM 2330 N N . ARG B 1 74 ? 5.211 -28.125 -0.734 1 96.06 74 ARG B N 1
ATOM 2331 C CA . ARG B 1 74 ? 6.48 -28.531 -1.329 1 96.06 74 ARG B CA 1
ATOM 2332 C C . ARG B 1 74 ? 6.672 -30.047 -1.237 1 96.06 74 ARG B C 1
ATOM 2334 O O . ARG B 1 74 ? 7.445 -30.625 -2.002 1 96.06 74 ARG B O 1
ATOM 2341 N N . ALA B 1 75 ? 6.008 -30.594 -0.306 1 95.12 75 ALA B N 1
ATOM 2342 C CA . ALA B 1 75 ? 6.059 -32.062 -0.209 1 95.12 75 ALA B CA 1
ATOM 2343 C C . ALA B 1 75 ? 5.488 -32.719 -1.464 1 95.12 75 ALA B C 1
ATOM 2345 O O . ALA B 1 75 ? 5.758 -33.875 -1.738 1 95.12 75 ALA B O 1
ATOM 2346 N N . HIS B 1 76 ? 4.758 -31.969 -2.246 1 94.38 76 HIS B N 1
ATOM 2347 C CA . HIS B 1 76 ? 4.105 -32.5 -3.438 1 94.38 76 HIS B CA 1
ATOM 2348 C C . HIS B 1 76 ? 4.746 -31.953 -4.707 1 94.38 76 HIS B C 1
ATOM 2350 O O . HIS B 1 76 ? 4.352 -32.312 -5.816 1 94.38 76 HIS B O 1
ATOM 2356 N N . GLY B 1 77 ? 5.742 -31.094 -4.562 1 94.5 77 GLY B N 1
ATOM 2357 C CA . GLY B 1 77 ? 6.473 -30.5 -5.672 1 94.5 77 GLY B CA 1
ATOM 2358 C C . GLY B 1 77 ? 6.766 -29.031 -5.477 1 94.5 77 GLY B C 1
ATOM 2359 O O . GLY B 1 77 ? 6.195 -28.391 -4.59 1 94.5 77 GLY B O 1
ATOM 2360 N N . PRO B 1 78 ? 7.656 -28.5 -6.285 1 96.38 78 PRO B N 1
ATOM 2361 C CA . PRO B 1 78 ? 7.969 -27.078 -6.195 1 96.38 78 PRO B CA 1
ATOM 2362 C C . PRO B 1 78 ? 6.809 -26.188 -6.652 1 96.38 78 PRO B C 1
ATOM 2364 O O . PRO B 1 78 ? 6.066 -26.562 -7.562 1 96.38 78 PRO B O 1
ATOM 2367 N N . VAL B 1 79 ? 6.691 -25.031 -6.066 1 97.56 79 VAL B N 1
ATOM 2368 C CA . VAL B 1 79 ? 5.66 -24.078 -6.488 1 97.56 79 VAL B CA 1
ATOM 2369 C C . VAL B 1 79 ? 6.074 -23.406 -7.797 1 97.56 79 VAL B C 1
ATOM 2371 O O . VAL B 1 79 ? 7.137 -22.781 -7.875 1 97.56 79 VAL B O 1
ATOM 2374 N N . ARG B 1 80 ? 5.227 -23.578 -8.766 1 97.56 80 ARG B N 1
ATOM 2375 C CA . ARG B 1 80 ? 5.531 -23.016 -10.078 1 97.56 80 ARG B CA 1
ATOM 2376 C C . ARG B 1 80 ? 4.508 -21.953 -10.469 1 97.56 80 ARG B C 1
ATOM 2378 O O . ARG B 1 80 ? 4.77 -21.125 -11.344 1 97.56 80 ARG B O 1
ATOM 2385 N N . ILE B 1 81 ? 3.301 -22.031 -9.852 1 98.19 81 ILE B N 1
ATOM 2386 C CA . ILE B 1 81 ? 2.236 -21.062 -10.109 1 98.19 81 ILE B CA 1
ATOM 2387 C C . ILE B 1 81 ? 1.706 -20.516 -8.781 1 98.19 81 ILE B C 1
ATOM 2389 O O . ILE B 1 81 ? 1.474 -21.281 -7.84 1 98.19 81 ILE B O 1
ATOM 2393 N N . LEU B 1 82 ? 1.645 -19.281 -8.68 1 98.62 82 LEU B N 1
ATOM 2394 C CA . LEU B 1 82 ? 1.012 -18.609 -7.547 1 98.62 82 LEU B CA 1
ATOM 2395 C C . LEU B 1 82 ? -0.088 -17.672 -8.016 1 98.62 82 LEU B C 1
ATOM 2397 O O . LEU B 1 82 ? 0.156 -16.781 -8.844 1 98.62 82 LEU B O 1
ATOM 2401 N N . VAL B 1 83 ? -1.287 -17.906 -7.562 1 98.62 83 VAL B N 1
ATOM 2402 C CA . VAL B 1 83 ? -2.393 -16.984 -7.777 1 98.62 83 VAL B CA 1
ATOM 2403 C C . VAL B 1 83 ? -2.744 -16.281 -6.461 1 98.62 83 VAL B C 1
ATOM 2405 O O . VAL B 1 83 ? -3.359 -16.891 -5.582 1 98.62 83 VAL B O 1
ATOM 2408 N N . ASN B 1 84 ? -2.332 -15.094 -6.359 1 98.31 84 ASN B N 1
ATOM 2409 C CA . ASN B 1 84 ? -2.729 -14.258 -5.23 1 98.31 84 ASN B CA 1
ATOM 2410 C C . ASN B 1 84 ? -4.152 -13.734 -5.395 1 98.31 84 ASN B C 1
ATOM 2412 O O . ASN B 1 84 ? -4.367 -12.711 -6.051 1 98.31 84 ASN B O 1
ATOM 2416 N N . ASN B 1 85 ? -5.055 -14.352 -4.684 1 96.38 85 ASN B N 1
ATOM 2417 C CA . ASN B 1 85 ? -6.473 -14.031 -4.82 1 96.38 85 ASN B CA 1
ATOM 2418 C C . ASN B 1 85 ? -7.078 -13.586 -3.494 1 96.38 85 ASN B C 1
ATOM 2420 O O . ASN B 1 85 ? -8.07 -12.859 -3.473 1 96.38 85 ASN B O 1
ATOM 2424 N N . ALA B 1 86 ? -6.492 -14.039 -2.371 1 93.5 86 ALA B N 1
ATOM 2425 C CA . ALA B 1 86 ? -7.023 -13.711 -1.05 1 93.5 86 ALA B CA 1
ATOM 2426 C C . ALA B 1 86 ? -7.145 -12.203 -0.859 1 93.5 86 ALA B C 1
ATOM 2428 O O . ALA B 1 86 ? -6.207 -11.461 -1.161 1 93.5 86 ALA B O 1
ATOM 2429 N N . ALA B 1 87 ? -8.297 -11.789 -0.383 1 89.12 87 ALA B N 1
ATOM 2430 C CA . ALA B 1 87 ? -8.5 -10.367 -0.113 1 89.12 87 ALA B CA 1
ATOM 2431 C C . ALA B 1 87 ? -9.609 -10.156 0.91 1 89.12 87 ALA B C 1
ATOM 2433 O O . ALA B 1 87 ? -10.547 -10.953 0.997 1 89.12 87 ALA B O 1
ATOM 2434 N N . ALA B 1 88 ? -9.445 -9.133 1.655 1 85.56 88 ALA B N 1
ATOM 2435 C CA . ALA B 1 88 ? -10.5 -8.625 2.531 1 85.56 88 ALA B CA 1
ATOM 2436 C C . ALA B 1 88 ? -11.016 -7.273 2.043 1 85.56 88 ALA B C 1
ATOM 2438 O O . ALA B 1 88 ? -10.242 -6.441 1.565 1 85.56 88 ALA B O 1
ATOM 2439 N N . TYR B 1 89 ? -12.242 -7.098 2.098 1 81.25 89 TYR B N 1
ATOM 2440 C CA . TYR B 1 89 ? -12.891 -5.844 1.721 1 81.25 89 TYR B CA 1
ATOM 2441 C C . TYR B 1 89 ? -13.828 -5.363 2.824 1 81.25 89 TYR B C 1
ATOM 2443 O O . TYR B 1 89 ? -15.055 -5.48 2.703 1 81.25 89 TYR B O 1
ATOM 2451 N N . PRO B 1 90 ? -13.156 -4.723 3.76 1 80.5 90 PRO B N 1
ATOM 2452 C CA . PRO B 1 90 ? -14.047 -4.141 4.766 1 80.5 90 PRO B CA 1
ATOM 2453 C C . PRO B 1 90 ? -14.641 -2.805 4.328 1 80.5 90 PRO B C 1
ATOM 2455 O O . PRO B 1 90 ? -13.914 -1.913 3.889 1 80.5 90 PRO B O 1
ATOM 2458 N N . ARG B 1 91 ? -15.906 -2.768 4.113 1 79.31 91 ARG B N 1
ATOM 2459 C CA . ARG B 1 91 ? -16.547 -1.496 3.803 1 79.31 91 ARG B CA 1
ATOM 2460 C C . ARG B 1 91 ? -16.641 -0.611 5.039 1 79.31 91 ARG B C 1
ATOM 2462 O O . ARG B 1 91 ? -17.438 -0.884 5.949 1 79.31 91 ARG B O 1
ATOM 2469 N N . ARG B 1 92 ? -15.742 0.425 5.066 1 82.81 92 ARG B N 1
ATOM 2470 C CA . ARG B 1 92 ? -15.742 1.349 6.195 1 82.81 92 ARG B CA 1
ATOM 2471 C C . ARG B 1 92 ? -15.414 2.768 5.742 1 82.81 92 ARG B C 1
ATOM 2473 O O . ARG B 1 92 ? -14.539 2.969 4.898 1 82.81 92 ARG B O 1
ATOM 2480 N N . ASP B 1 93 ? -16.234 3.684 6.371 1 85 93 ASP B N 1
ATOM 2481 C CA . ASP B 1 93 ? -15.852 5.09 6.258 1 85 93 ASP B CA 1
ATOM 2482 C C . ASP B 1 93 ? -14.523 5.359 6.965 1 85 93 ASP B C 1
ATOM 2484 O O . ASP B 1 93 ? -14.25 4.785 8.023 1 85 93 ASP B O 1
ATOM 2488 N N . ILE B 1 94 ? -13.758 6.281 6.355 1 87.38 94 ILE B N 1
ATOM 2489 C CA . ILE B 1 94 ? -12.453 6.574 6.938 1 87.38 94 ILE B CA 1
ATOM 2490 C C . ILE B 1 94 ? -12.625 7.059 8.375 1 87.38 94 ILE B C 1
ATOM 2492 O O . ILE B 1 94 ? -11.773 6.801 9.227 1 87.38 94 ILE B O 1
ATOM 2496 N N . LEU B 1 95 ? -13.711 7.746 8.641 1 89.94 95 LEU B N 1
ATOM 2497 C CA . LEU B 1 95 ? -13.945 8.273 9.984 1 89.94 95 LEU B CA 1
ATOM 2498 C C . LEU B 1 95 ? -14.328 7.148 10.945 1 89.94 95 LEU B C 1
ATOM 2500 O O . LEU B 1 95 ? -14.289 7.332 12.164 1 89.94 95 LEU B O 1
ATOM 2504 N N . ASP B 1 96 ? -14.68 6.008 10.367 1 87.88 96 ASP B N 1
ATOM 2505 C CA . ASP B 1 96 ? -15.016 4.84 11.172 1 87.88 96 ASP B CA 1
ATOM 2506 C C . ASP B 1 96 ? -13.883 3.811 11.141 1 87.88 96 ASP B C 1
ATOM 2508 O O . ASP B 1 96 ? -14 2.742 11.75 1 87.88 96 ASP B O 1
ATOM 2512 N N . GLU B 1 97 ? -12.914 4.168 10.453 1 88.75 97 GLU B N 1
ATOM 2513 C CA . GLU B 1 97 ? -11.766 3.283 10.289 1 88.75 97 GLU B CA 1
ATOM 2514 C C . GLU B 1 97 ? -10.664 3.617 11.297 1 88.75 97 GLU B C 1
ATOM 2516 O O . GLU B 1 97 ? -10.32 4.785 11.484 1 88.75 97 GLU B O 1
ATOM 2521 N N . SER B 1 98 ? -10.266 2.646 12.055 1 91.62 98 SER B N 1
ATOM 2522 C CA . SER B 1 98 ? -9.102 2.854 12.914 1 91.62 98 SER B CA 1
ATOM 2523 C C . SER B 1 98 ? -7.809 2.521 12.18 1 91.62 98 SER B C 1
ATOM 2525 O O . SER B 1 98 ? -7.828 1.82 11.164 1 91.62 98 SER B O 1
ATOM 2527 N N . ALA B 1 99 ? -6.707 3.053 12.664 1 92.75 99 ALA B N 1
ATOM 2528 C CA . ALA B 1 99 ? -5.414 2.703 12.086 1 92.75 99 ALA B CA 1
ATOM 2529 C C . ALA B 1 99 ? -5.191 1.193 12.109 1 92.75 99 ALA B C 1
ATOM 2531 O O . ALA B 1 99 ? -4.688 0.617 11.148 1 92.75 99 ALA B O 1
ATOM 2532 N N . ASP B 1 100 ? -5.602 0.62 13.211 1 93.31 100 ASP B N 1
ATOM 2533 C CA . ASP B 1 100 ? -5.406 -0.818 13.367 1 93.31 100 ASP B CA 1
ATOM 2534 C C . ASP B 1 100 ? -6.246 -1.598 12.359 1 93.31 100 ASP B C 1
ATOM 2536 O O . ASP B 1 100 ? -5.75 -2.527 11.719 1 93.31 100 ASP B O 1
ATOM 2540 N N . SER B 1 101 ? -7.516 -1.221 12.242 1 93 101 SER B N 1
ATOM 2541 C CA . SER B 1 101 ? -8.375 -1.926 11.297 1 93 101 SER B CA 1
ATOM 2542 C C . SER B 1 101 ? -7.914 -1.713 9.859 1 93 101 SER B C 1
ATOM 2544 O O . SER B 1 101 ? -7.98 -2.629 9.039 1 93 101 SER B O 1
ATOM 2546 N N . PHE B 1 102 ? -7.488 -0.504 9.555 1 94.38 102 PHE B N 1
ATOM 2547 C CA . PHE B 1 102 ? -6.949 -0.184 8.234 1 94.38 102 PHE B CA 1
ATOM 2548 C C . PHE B 1 102 ? -5.766 -1.087 7.902 1 94.38 102 PHE B C 1
ATOM 2550 O O . PHE B 1 102 ? -5.754 -1.736 6.855 1 94.38 102 PHE B O 1
ATOM 2557 N N . MET B 1 103 ? -4.855 -1.164 8.828 1 94.69 103 MET B N 1
ATOM 2558 C CA . MET B 1 103 ? -3.623 -1.907 8.578 1 94.69 103 MET B CA 1
ATOM 2559 C C . MET B 1 103 ? -3.883 -3.41 8.594 1 94.69 103 MET B C 1
ATOM 2561 O O . MET B 1 103 ? -3.109 -4.184 8.023 1 94.69 103 MET B O 1
ATOM 2565 N N . ALA B 1 104 ? -4.914 -3.824 9.297 1 93.94 104 ALA B N 1
ATOM 2566 C CA . ALA B 1 104 ? -5.297 -5.23 9.219 1 93.94 104 ALA B CA 1
ATOM 2567 C C . ALA B 1 104 ? -5.684 -5.617 7.793 1 93.94 104 ALA B C 1
ATOM 2569 O O . ALA B 1 104 ? -5.332 -6.699 7.324 1 93.94 104 ALA B O 1
ATOM 2570 N N . THR B 1 105 ? -6.402 -4.734 7.137 1 93.81 105 THR B N 1
ATOM 2571 C CA . THR B 1 105 ? -6.758 -4.957 5.738 1 93.81 105 THR B CA 1
ATOM 2572 C C . THR B 1 105 ? -5.512 -4.977 4.859 1 93.81 105 THR B C 1
ATOM 2574 O O . THR B 1 105 ? -5.371 -5.84 3.992 1 93.81 105 THR B O 1
ATOM 2577 N N . VAL B 1 106 ? -4.598 -4.094 5.121 1 94.94 106 VAL B N 1
ATOM 2578 C CA . VAL B 1 106 ? -3.342 -4.016 4.383 1 94.94 106 VAL B CA 1
ATOM 2579 C C . VAL B 1 106 ? -2.537 -5.297 4.594 1 94.94 106 VAL B C 1
ATOM 2581 O O . VAL B 1 106 ? -1.941 -5.824 3.65 1 94.94 106 VAL B O 1
ATOM 2584 N N . ALA B 1 107 ? -2.525 -5.773 5.816 1 95.5 107 ALA B N 1
ATOM 2585 C CA . ALA B 1 107 ? -1.803 -7 6.141 1 95.5 107 ALA B CA 1
ATOM 2586 C C . ALA B 1 107 ? -2.334 -8.18 5.328 1 95.5 107 ALA B C 1
ATOM 2588 O O . ALA B 1 107 ? -1.56 -9.008 4.852 1 95.5 107 ALA B O 1
ATOM 2589 N N . THR B 1 108 ? -3.559 -8.227 5.16 1 95.06 108 THR B N 1
ATOM 2590 C CA . THR B 1 108 ? -4.168 -9.328 4.418 1 95.06 108 THR B CA 1
ATOM 2591 C C . THR B 1 108 ? -3.941 -9.156 2.918 1 95.06 108 THR B C 1
ATOM 2593 O O . THR B 1 108 ? -3.412 -10.055 2.26 1 95.06 108 THR B O 1
ATOM 2596 N N . ASN B 1 109 ? -4.301 -7.996 2.398 1 94.12 109 ASN B N 1
ATOM 2597 C CA . ASN B 1 109 ? -4.352 -7.789 0.954 1 94.12 109 ASN B CA 1
ATOM 2598 C C . ASN B 1 109 ? -2.957 -7.602 0.365 1 94.12 109 ASN B C 1
ATOM 2600 O O . ASN B 1 109 ? -2.66 -8.117 -0.715 1 94.12 109 ASN B O 1
ATOM 2604 N N . LEU B 1 110 ? -2.133 -6.84 1.058 1 94.56 110 LEU B N 1
ATOM 2605 C CA . LEU B 1 110 ? -0.767 -6.609 0.6 1 94.56 110 LEU B CA 1
ATOM 2606 C C . LEU B 1 110 ? 0.205 -7.57 1.277 1 94.56 110 LEU B C 1
ATOM 2608 O O . LEU B 1 110 ? 0.983 -8.25 0.604 1 94.56 110 LEU B O 1
ATOM 2612 N N . GLY B 1 111 ? 0.1 -7.637 2.588 1 96.5 111 GLY B N 1
ATOM 2613 C CA . GLY B 1 111 ? 1.002 -8.508 3.326 1 96.5 111 GLY B CA 1
ATOM 2614 C C . GLY B 1 111 ? 0.913 -9.961 2.898 1 96.5 111 GLY B C 1
ATOM 2615 O O . GLY B 1 111 ? 1.935 -10.633 2.76 1 96.5 111 GLY B O 1
ATOM 2616 N N . GLY B 1 112 ? -0.312 -10.391 2.762 1 97.62 112 GLY B N 1
ATOM 2617 C CA . GLY B 1 112 ? -0.513 -11.75 2.271 1 97.62 112 GLY B CA 1
ATOM 2618 C C . GLY B 1 112 ? 0.11 -11.984 0.908 1 97.62 112 GLY B C 1
ATOM 2619 O O . GLY B 1 112 ? 0.751 -13.016 0.685 1 97.62 112 GLY B O 1
ATOM 2620 N N . THR B 1 113 ? -0.089 -11.047 -0.007 1 97.25 113 THR B N 1
ATOM 2621 C CA . THR B 1 113 ? 0.495 -11.125 -1.342 1 97.25 113 THR B CA 1
ATOM 2622 C C . THR B 1 113 ? 2.018 -11.195 -1.263 1 97.25 113 THR B C 1
ATOM 2624 O O . THR B 1 113 ? 2.641 -12.023 -1.926 1 97.25 113 THR B O 1
ATOM 2627 N N . VAL B 1 114 ? 2.625 -10.375 -0.448 1 97.06 114 VAL B N 1
ATOM 2628 C CA . VAL B 1 114 ? 4.074 -10.328 -0.295 1 97.06 114 VAL B CA 1
ATOM 2629 C C . VAL B 1 114 ? 4.578 -11.641 0.296 1 97.06 114 VAL B C 1
ATOM 2631 O O . VAL B 1 114 ? 5.539 -12.227 -0.21 1 97.06 114 VAL B O 1
ATOM 2634 N N . ALA B 1 115 ? 3.938 -12.117 1.342 1 97.75 115 ALA B N 1
ATOM 2635 C CA . ALA B 1 115 ? 4.367 -13.328 2.031 1 97.75 115 ALA B CA 1
ATOM 2636 C C . ALA B 1 115 ? 4.316 -14.539 1.098 1 97.75 115 ALA B C 1
ATOM 2638 O O . ALA B 1 115 ? 5.285 -15.289 1 1 97.75 115 ALA B O 1
ATOM 2639 N N . CYS B 1 116 ? 3.199 -14.664 0.396 1 98.56 116 CYS B N 1
ATOM 2640 C CA . CYS B 1 116 ? 3.039 -15.797 -0.509 1 98.56 116 CYS B CA 1
ATOM 2641 C C . CYS B 1 116 ? 4.008 -15.703 -1.681 1 98.56 116 CYS B C 1
ATOM 2643 O O . CYS B 1 116 ? 4.578 -16.703 -2.104 1 98.56 116 CYS B O 1
ATOM 2645 N N . THR B 1 117 ? 4.18 -14.5 -2.193 1 98.12 117 THR B N 1
ATOM 2646 C CA . THR B 1 117 ? 5.102 -14.289 -3.305 1 98.12 117 THR B CA 1
ATOM 2647 C C . THR B 1 117 ? 6.527 -14.656 -2.908 1 98.12 117 THR B C 1
ATOM 2649 O O . THR B 1 117 ? 7.227 -15.336 -3.662 1 98.12 117 THR B O 1
ATOM 2652 N N . ARG B 1 118 ? 6.941 -14.227 -1.73 1 97.12 118 ARG B N 1
ATOM 2653 C CA . ARG B 1 118 ? 8.297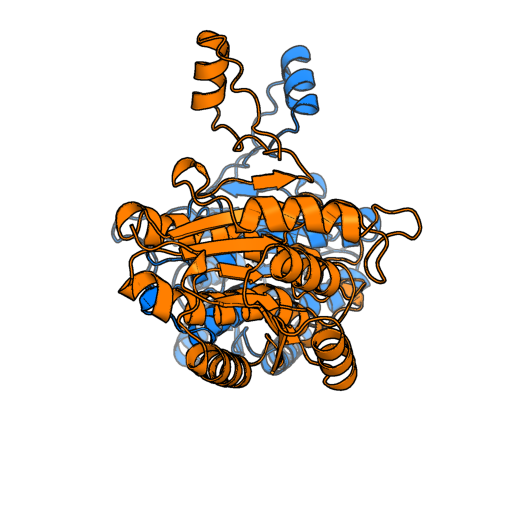 -14.523 -1.276 1 97.12 118 ARG B CA 1
ATOM 2654 C C . ARG B 1 118 ? 8.523 -16.031 -1.162 1 97.12 118 ARG B C 1
ATOM 2656 O O . ARG B 1 118 ? 9.578 -16.531 -1.562 1 97.12 118 ARG B O 1
ATOM 2663 N N . GLU B 1 119 ? 7.559 -16.703 -0.643 1 97.62 119 GLU B N 1
ATOM 2664 C CA . GLU B 1 119 ? 7.672 -18.156 -0.542 1 97.62 119 GLU B CA 1
ATOM 2665 C C . GLU B 1 119 ? 7.742 -18.797 -1.922 1 97.62 119 GLU B C 1
ATOM 2667 O O . GLU B 1 119 ? 8.555 -19.703 -2.154 1 97.62 119 GLU B O 1
ATOM 2672 N N . ALA B 1 120 ? 6.891 -18.359 -2.838 1 98 120 ALA B N 1
ATOM 2673 C CA . ALA B 1 120 ? 6.891 -18.906 -4.191 1 98 120 ALA B CA 1
ATOM 2674 C C . ALA B 1 120 ? 8.219 -18.641 -4.895 1 98 120 ALA B C 1
ATOM 2676 O O . ALA B 1 120 ? 8.734 -19.5 -5.609 1 98 120 ALA B O 1
ATOM 2677 N N . LEU B 1 121 ? 8.742 -17.422 -4.676 1 96.81 121 LEU B N 1
ATOM 2678 C CA . LEU B 1 121 ? 9.977 -17.031 -5.34 1 96.81 121 LEU B CA 1
ATOM 2679 C C . LEU B 1 121 ? 11.141 -17.922 -4.91 1 96.81 121 LEU B C 1
ATOM 2681 O O . LEU B 1 121 ? 12.039 -18.188 -5.703 1 96.81 121 LEU B O 1
ATOM 2685 N N . ALA B 1 122 ? 11.102 -18.375 -3.648 1 95.38 122 ALA B N 1
ATOM 2686 C CA . ALA B 1 122 ? 12.156 -19.281 -3.184 1 95.38 122 ALA B CA 1
ATOM 2687 C C . ALA B 1 122 ? 12.258 -20.516 -4.082 1 95.38 122 ALA B C 1
ATOM 2689 O O . ALA B 1 122 ? 13.367 -20.969 -4.387 1 95.38 122 ALA B O 1
ATOM 2690 N N . ASP B 1 123 ? 11.172 -21.031 -4.586 1 95.44 123 ASP B N 1
ATOM 2691 C CA . ASP B 1 123 ? 11.141 -22.172 -5.484 1 95.44 123 ASP B CA 1
ATOM 2692 C C . ASP B 1 123 ? 11.414 -21.75 -6.926 1 95.44 123 ASP B C 1
ATOM 2694 O O . ASP B 1 123 ? 12.141 -22.438 -7.656 1 95.44 123 ASP B O 1
ATOM 2698 N N . MET B 1 124 ? 10.875 -20.625 -7.328 1 96.19 124 MET B N 1
ATOM 2699 C CA . MET B 1 124 ? 10.875 -20.188 -8.719 1 96.19 124 MET B CA 1
ATOM 2700 C C . MET B 1 124 ? 12.266 -19.719 -9.141 1 96.19 124 MET B C 1
ATOM 2702 O O . MET B 1 124 ? 12.695 -19.953 -10.273 1 96.19 124 MET B O 1
ATOM 2706 N N . THR B 1 125 ? 12.922 -19.016 -8.18 1 94.81 125 THR B N 1
ATOM 2707 C CA . THR B 1 125 ? 14.242 -18.5 -8.523 1 94.81 125 THR B CA 1
ATOM 2708 C C . THR B 1 125 ? 15.25 -19.641 -8.672 1 94.81 125 THR B C 1
ATOM 2710 O O . THR B 1 125 ? 16.156 -19.578 -9.5 1 94.81 125 THR B O 1
ATOM 2713 N N . ASP B 1 126 ? 15.094 -20.656 -7.898 1 91.25 126 ASP B N 1
ATOM 2714 C CA . ASP B 1 126 ? 15.961 -21.828 -7.996 1 91.25 126 ASP B CA 1
ATOM 2715 C C . ASP B 1 126 ? 15.828 -22.5 -9.367 1 91.25 126 ASP B C 1
ATOM 2717 O O . ASP B 1 126 ? 16.828 -22.875 -9.969 1 91.25 126 ASP B O 1
ATOM 2721 N N . ALA B 1 127 ? 14.672 -22.562 -9.875 1 91.25 127 ALA B N 1
ATOM 2722 C CA . ALA B 1 127 ? 14.383 -23.25 -11.133 1 91.25 127 ALA B CA 1
ATOM 2723 C C . ALA B 1 127 ? 14.484 -22.281 -12.312 1 91.25 127 ALA B C 1
ATOM 2725 O O . ALA B 1 127 ? 14.594 -22.703 -13.461 1 91.25 127 ALA B O 1
ATOM 2726 N N . GLY B 1 128 ? 14.344 -20.969 -11.984 1 92.75 128 GLY B N 1
ATOM 2727 C CA . GLY B 1 128 ? 14.344 -19.938 -13.016 1 92.75 128 GLY B CA 1
ATOM 2728 C C . GLY B 1 128 ? 13.039 -19.875 -13.789 1 92.75 128 GLY B C 1
ATOM 2729 O O . GLY B 1 128 ? 13.016 -19.391 -14.922 1 92.75 128 GLY B O 1
ATOM 2730 N N . VAL B 1 129 ? 12.016 -20.469 -13.242 1 94.75 129 VAL B N 1
ATOM 2731 C CA . VAL B 1 129 ? 10.719 -20.484 -13.914 1 94.75 129 VAL B CA 1
ATOM 2732 C C . VAL B 1 129 ? 9.602 -20.312 -12.891 1 94.75 129 VAL B C 1
ATOM 2734 O O . VAL B 1 129 ? 9.672 -20.859 -11.781 1 94.75 129 VAL B O 1
ATOM 2737 N N . GLY B 1 130 ? 8.641 -19.516 -13.234 1 96.62 130 GLY B N 1
ATOM 2738 C CA . GLY B 1 130 ? 7.496 -19.312 -12.359 1 96.62 130 GLY B CA 1
ATOM 2739 C C . GLY B 1 130 ? 6.465 -18.375 -12.938 1 96.62 130 GLY B C 1
ATOM 2740 O O . GLY B 1 130 ? 6.777 -17.562 -13.812 1 96.62 130 GLY B O 1
ATOM 2741 N N . ARG B 1 131 ? 5.223 -18.562 -12.57 1 97.81 131 ARG B N 1
ATOM 2742 C CA . ARG B 1 131 ? 4.098 -17.719 -12.969 1 97.81 131 ARG B CA 1
ATOM 2743 C C . ARG B 1 131 ? 3.348 -17.203 -11.75 1 97.81 131 ARG B C 1
ATOM 2745 O O . ARG B 1 131 ? 2.875 -17.984 -10.922 1 97.81 131 ARG B O 1
ATOM 2752 N N . ILE B 1 132 ? 3.314 -15.891 -11.648 1 98.12 132 ILE B N 1
ATOM 2753 C CA . ILE B 1 132 ? 2.578 -15.258 -10.562 1 98.12 132 ILE B CA 1
ATOM 2754 C C . ILE B 1 132 ? 1.437 -14.422 -11.141 1 98.12 132 ILE B C 1
ATOM 2756 O O . ILE B 1 132 ? 1.663 -13.539 -11.969 1 98.12 132 ILE B O 1
ATOM 2760 N N . LEU B 1 133 ? 0.266 -14.75 -10.797 1 98.06 133 LEU B N 1
ATOM 2761 C CA . LEU B 1 133 ? -0.924 -13.992 -11.164 1 98.06 133 LEU B CA 1
ATOM 2762 C C . LEU B 1 133 ? -1.534 -13.312 -9.945 1 98.06 133 LEU B C 1
ATOM 2764 O O . LEU B 1 133 ? -1.995 -13.984 -9.023 1 98.06 133 LEU B O 1
ATOM 2768 N N . ASN B 1 134 ? -1.533 -11.992 -9.906 1 97.06 134 ASN B N 1
ATOM 2769 C CA . ASN B 1 134 ? -2.137 -11.211 -8.836 1 97.06 134 ASN B CA 1
ATOM 2770 C C . ASN B 1 134 ? -3.547 -10.75 -9.203 1 97.06 134 ASN B C 1
ATOM 2772 O O . ASN B 1 134 ? -3.734 -10.016 -10.172 1 97.06 134 ASN B O 1
ATOM 2776 N N . VAL B 1 135 ? -4.543 -11.203 -8.438 1 94.38 135 VAL B N 1
ATOM 2777 C CA . VAL B 1 135 ? -5.898 -10.703 -8.641 1 94.38 135 VAL B CA 1
ATOM 2778 C C . VAL B 1 135 ? -6.016 -9.281 -8.102 1 94.38 135 VAL B C 1
ATOM 2780 O O . VAL B 1 135 ? -5.781 -9.047 -6.914 1 94.38 135 VAL B O 1
ATOM 2783 N N . ALA B 1 136 ? -6.316 -8.391 -8.992 1 88.5 136 ALA B N 1
ATOM 2784 C CA . ALA B 1 136 ? -6.281 -6.961 -8.688 1 88.5 136 ALA B CA 1
ATOM 2785 C C . ALA B 1 136 ? -7.66 -6.332 -8.852 1 88.5 136 ALA B C 1
ATOM 2787 O O . ALA B 1 136 ? -8.656 -7.039 -9.047 1 88.5 136 ALA B O 1
ATOM 2788 N N . THR B 1 137 ? -7.77 -5.055 -8.523 1 75.56 137 THR B N 1
ATOM 2789 C CA . THR B 1 137 ? -8.992 -4.277 -8.68 1 75.56 137 THR B CA 1
ATOM 2790 C C . THR B 1 137 ? -8.68 -2.859 -9.148 1 75.56 137 THR B C 1
ATOM 2792 O O . THR B 1 137 ? -7.52 -2.432 -9.109 1 75.56 137 THR B O 1
ATOM 2795 N N . PHE B 1 138 ? -9.648 -2.225 -9.727 1 64 138 PHE B N 1
ATOM 2796 C CA . PHE B 1 138 ? -9.469 -0.853 -10.188 1 64 138 PHE B CA 1
ATOM 2797 C C . PHE B 1 138 ? -9.688 0.132 -9.047 1 64 138 PHE B C 1
ATOM 2799 O O . PHE B 1 138 ? -9.516 1.34 -9.219 1 64 138 PHE B O 1
ATOM 2806 N N . ALA B 1 139 ? -10.039 -0.349 -8.008 1 59.81 139 ALA B N 1
ATOM 2807 C CA . ALA B 1 139 ? -10.352 0.526 -6.883 1 59.81 139 ALA B CA 1
ATOM 2808 C C . ALA B 1 139 ? -9.164 1.419 -6.535 1 59.81 139 ALA B C 1
ATOM 2810 O O . ALA B 1 139 ? -9.32 2.443 -5.867 1 59.81 139 ALA B O 1
ATOM 2811 N N . ASP B 1 140 ? -7.945 1.188 -7.051 1 58.69 140 ASP B N 1
ATOM 2812 C CA . ASP B 1 140 ? -6.758 1.981 -6.742 1 58.69 140 ASP B CA 1
ATOM 2813 C C . ASP B 1 140 ? -6.789 3.324 -7.469 1 58.69 140 ASP B C 1
ATOM 2815 O O . ASP B 1 140 ? -6.227 4.309 -6.988 1 58.69 140 ASP B O 1
ATOM 2819 N N . VAL B 1 141 ? -7.391 3.279 -8.602 1 53.22 141 VAL B N 1
ATOM 2820 C CA . VAL B 1 141 ? -7.375 4.473 -9.445 1 53.22 141 VAL B CA 1
ATOM 2821 C C . VAL B 1 141 ? -8.523 5.398 -9.055 1 53.22 141 VAL B C 1
ATOM 2823 O O . VAL B 1 141 ? -8.383 6.625 -9.086 1 53.22 141 VAL B O 1
ATOM 2826 N N . ALA B 1 142 ? -9.578 4.812 -8.688 1 57.75 142 ALA B N 1
ATOM 2827 C CA . ALA B 1 142 ? -10.758 5.562 -8.25 1 57.75 142 ALA B CA 1
ATOM 2828 C C . ALA B 1 142 ? -11.406 4.91 -7.035 1 57.75 142 ALA B C 1
ATOM 2830 O O . ALA B 1 142 ? -12.383 4.172 -7.164 1 57.75 142 ALA B O 1
ATOM 2831 N N . PRO B 1 143 ? -10.805 5.324 -5.914 1 61.72 143 PRO B N 1
ATOM 2832 C CA . PRO B 1 143 ? -11.383 4.68 -4.734 1 61.72 143 PRO B CA 1
ATOM 2833 C C . PRO B 1 143 ? -12.836 5.066 -4.504 1 61.72 143 PRO B C 1
ATOM 2835 O O . PRO B 1 143 ? -13.211 6.234 -4.672 1 61.72 143 PRO B O 1
ATOM 2838 N N . LEU B 1 144 ? -13.625 4.023 -4.367 1 63.34 144 LEU B N 1
ATOM 2839 C CA . LEU B 1 144 ? -15 4.277 -3.963 1 63.34 144 LEU B CA 1
ATOM 2840 C C . LEU B 1 144 ? -15.07 4.742 -2.512 1 63.34 144 LEU B C 1
ATOM 2842 O O . LEU B 1 144 ? -14.203 4.398 -1.706 1 63.34 144 LEU B O 1
ATOM 2846 N N . PRO B 1 145 ? -16.078 5.551 -2.258 1 67.94 145 PRO B N 1
ATOM 2847 C CA . PRO B 1 145 ? -16.266 5.934 -0.856 1 67.94 145 PRO B CA 1
ATOM 2848 C C . PRO B 1 145 ? -16.375 4.727 0.075 1 67.94 145 PRO B C 1
ATOM 2850 O O . PRO B 1 145 ? -16.953 3.703 -0.3 1 67.94 145 PRO B O 1
ATOM 2853 N N . ALA B 1 146 ? -15.742 4.824 1.223 1 73.06 146 ALA B N 1
ATOM 2854 C CA . ALA B 1 146 ? -15.781 3.816 2.279 1 73.06 146 ALA B CA 1
ATOM 2855 C C . ALA B 1 146 ? -15.023 2.559 1.863 1 73.06 146 ALA B C 1
ATOM 2857 O O . ALA B 1 146 ? -15.438 1.442 2.178 1 73.06 146 ALA B O 1
ATOM 2858 N N . SER B 1 147 ? -14.055 2.807 1.081 1 75.62 147 SER B N 1
ATOM 2859 C CA . SER B 1 147 ? -13.273 1.672 0.612 1 75.62 147 SER B CA 1
ATOM 2860 C C . SER B 1 147 ? -11.773 1.957 0.711 1 75.62 147 SER B C 1
ATOM 2862 O O . SER B 1 147 ? -10.969 1.335 0.013 1 75.62 147 SER B O 1
ATOM 2864 N N . ALA B 1 148 ? -11.469 2.814 1.579 1 83.56 148 ALA B N 1
ATOM 2865 C CA . ALA B 1 148 ? -10.102 3.332 1.599 1 83.56 148 ALA B CA 1
ATOM 2866 C C . ALA B 1 148 ? -9.094 2.211 1.837 1 83.56 148 ALA B C 1
ATOM 2868 O O . ALA B 1 148 ? -8.148 2.037 1.058 1 83.56 148 ALA B O 1
ATOM 2869 N N . ALA B 1 149 ? -9.344 1.44 2.887 1 84.94 149 ALA B N 1
ATOM 2870 C CA . ALA B 1 149 ? -8.375 0.398 3.223 1 84.94 149 ALA B CA 1
ATOM 2871 C C . ALA B 1 149 ? -8.25 -0.62 2.092 1 84.94 149 ALA B C 1
ATOM 2873 O O . ALA B 1 149 ? -7.148 -1.068 1.771 1 84.94 149 ALA B O 1
ATOM 2874 N N . TYR B 1 150 ? -9.312 -0.896 1.526 1 84.12 150 TYR B N 1
ATOM 2875 C CA . TYR B 1 150 ? -9.312 -1.845 0.419 1 84.12 150 TYR B CA 1
ATOM 2876 C C . TYR B 1 150 ? -8.602 -1.262 -0.796 1 84.12 150 TYR B C 1
ATOM 2878 O O . TYR B 1 150 ? -7.68 -1.878 -1.341 1 84.12 150 TYR B O 1
ATOM 2886 N N . ALA B 1 151 ? -9 -0.074 -1.158 1 82.25 151 ALA B N 1
ATOM 2887 C CA . ALA B 1 151 ? -8.438 0.579 -2.336 1 82.25 151 ALA B CA 1
ATOM 2888 C C . ALA B 1 151 ? -6.926 0.751 -2.191 1 82.25 151 ALA B C 1
ATOM 2890 O O . ALA B 1 151 ? -6.172 0.456 -3.121 1 82.25 151 ALA B O 1
ATOM 2891 N N . VAL B 1 152 ? -6.523 1.133 -1.091 1 87.75 152 VAL B N 1
ATOM 2892 C CA . VAL B 1 152 ? -5.109 1.381 -0.833 1 87.75 152 VAL B CA 1
ATOM 2893 C C . VAL B 1 152 ? -4.34 0.062 -0.863 1 87.75 152 VAL B C 1
ATOM 2895 O O . VAL B 1 152 ? -3.293 -0.04 -1.51 1 87.75 152 VAL B O 1
ATOM 2898 N N . SER B 1 153 ? -4.891 -0.899 -0.224 1 89.5 153 SER B N 1
ATOM 2899 C CA . SER B 1 153 ? -4.184 -2.172 -0.123 1 89.5 153 SER B CA 1
ATOM 2900 C C . SER B 1 153 ? -4.078 -2.854 -1.482 1 89.5 153 SER B C 1
ATOM 2902 O O . SER B 1 153 ? -3.02 -3.371 -1.844 1 89.5 153 SER B O 1
ATOM 2904 N N . LYS B 1 154 ? -5.113 -2.836 -2.191 1 86 154 LYS B N 1
ATOM 2905 C CA . LYS B 1 154 ? -5.086 -3.475 -3.504 1 86 154 LYS B CA 1
ATOM 2906 C C . LYS B 1 154 ? -4.238 -2.672 -4.488 1 86 154 LYS B C 1
ATOM 2908 O O . LYS B 1 154 ? -3.561 -3.244 -5.344 1 86 154 LYS B O 1
ATOM 2913 N N . GLY B 1 155 ? -4.348 -1.378 -4.387 1 85.06 155 GLY B N 1
ATOM 2914 C CA . GLY B 1 155 ? -3.453 -0.543 -5.172 1 85.06 155 GLY B CA 1
ATOM 2915 C C . GLY B 1 155 ? -1.989 -0.776 -4.855 1 85.06 155 GLY B C 1
ATOM 2916 O O . GLY B 1 155 ? -1.152 -0.823 -5.758 1 85.06 155 GLY B O 1
ATOM 2917 N N . ALA B 1 156 ? -1.741 -0.879 -3.615 1 88.94 156 ALA B N 1
ATOM 2918 C CA . ALA B 1 156 ? -0.38 -1.164 -3.17 1 88.94 156 ALA B CA 1
ATOM 2919 C C . ALA B 1 156 ? 0.126 -2.479 -3.758 1 88.94 156 ALA B C 1
ATOM 2921 O O . ALA B 1 156 ? 1.288 -2.578 -4.16 1 88.94 156 ALA B O 1
ATOM 2922 N N . ALA B 1 157 ? -0.726 -3.375 -3.846 1 89.88 157 ALA B N 1
ATOM 2923 C CA . ALA B 1 157 ? -0.364 -4.668 -4.418 1 89.88 157 ALA B CA 1
ATOM 2924 C C . ALA B 1 157 ? 0.007 -4.531 -5.891 1 89.88 157 ALA B C 1
ATOM 2926 O O . ALA B 1 157 ? 0.894 -5.234 -6.383 1 89.88 157 ALA B O 1
ATOM 2927 N N . ARG B 1 158 ? -0.657 -3.697 -6.543 1 88.06 158 ARG B N 1
ATOM 2928 C CA . ARG B 1 158 ? -0.325 -3.463 -7.941 1 88.06 158 ARG B CA 1
ATOM 2929 C C . ARG B 1 158 ? 1.059 -2.836 -8.078 1 88.06 158 ARG B C 1
ATOM 2931 O O . ARG B 1 158 ? 1.807 -3.168 -9 1 88.06 158 ARG B O 1
ATOM 2938 N N . ILE B 1 159 ? 1.346 -1.932 -7.223 1 87.88 159 ILE B N 1
ATOM 2939 C CA . ILE B 1 159 ? 2.678 -1.337 -7.199 1 87.88 159 ILE B CA 1
ATOM 2940 C C . ILE B 1 159 ? 3.719 -2.414 -6.902 1 87.88 159 ILE B C 1
ATOM 2942 O O . ILE B 1 159 ? 4.816 -2.398 -7.469 1 87.88 159 ILE B O 1
ATOM 2946 N N . PHE B 1 160 ? 3.367 -3.314 -6.074 1 91.81 160 PHE B N 1
ATOM 2947 C CA . PHE B 1 160 ? 4.254 -4.426 -5.746 1 91.81 160 PHE B CA 1
ATOM 2948 C C . PHE B 1 160 ? 4.586 -5.238 -6.988 1 91.81 160 PHE B C 1
ATOM 2950 O O . PHE B 1 160 ? 5.73 -5.652 -7.18 1 91.81 160 PHE B O 1
ATOM 2957 N N . THR B 1 161 ? 3.584 -5.445 -7.816 1 91.62 161 THR B N 1
ATOM 2958 C CA . THR B 1 161 ? 3.816 -6.148 -9.07 1 91.62 161 THR B CA 1
ATOM 2959 C C . THR B 1 161 ? 4.898 -5.449 -9.891 1 91.62 161 TH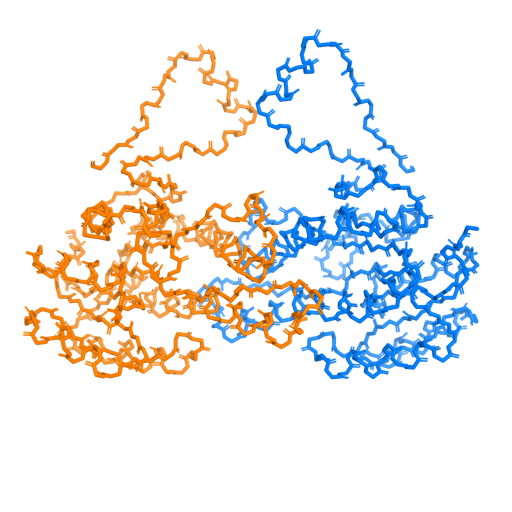R B C 1
ATOM 2961 O O . THR B 1 161 ? 5.844 -6.09 -10.359 1 91.62 161 THR B O 1
ATOM 2964 N N . ARG B 1 162 ? 4.777 -4.188 -9.992 1 87.56 162 ARG B N 1
ATOM 2965 C CA . ARG B 1 162 ? 5.75 -3.418 -10.758 1 87.56 162 ARG B CA 1
ATOM 2966 C C . ARG B 1 162 ? 7.141 -3.514 -10.133 1 87.56 162 ARG B C 1
ATOM 2968 O O . ARG B 1 162 ? 8.141 -3.609 -10.844 1 87.56 162 ARG B O 1
ATOM 2975 N N . ALA B 1 163 ? 7.152 -3.449 -8.875 1 87.94 163 ALA B N 1
ATOM 2976 C CA . ALA B 1 163 ? 8.43 -3.553 -8.172 1 87.94 163 ALA B CA 1
ATOM 2977 C C . ALA B 1 163 ? 9.07 -4.922 -8.391 1 87.94 163 ALA B C 1
ATOM 2979 O O . ALA B 1 163 ? 10.281 -5.02 -8.57 1 87.94 163 ALA B O 1
ATOM 2980 N N . LEU B 1 164 ? 8.273 -5.93 -8.336 1 91.38 164 LEU B N 1
ATOM 2981 C CA . LEU B 1 164 ? 8.758 -7.285 -8.57 1 91.38 164 LEU B CA 1
ATOM 2982 C C . LEU B 1 164 ? 9.359 -7.414 -9.969 1 91.38 164 LEU B C 1
ATOM 2984 O O . LEU B 1 164 ? 10.438 -7.996 -10.133 1 91.38 164 LEU B O 1
ATOM 2988 N N . VAL B 1 165 ? 8.625 -6.906 -10.898 1 89.38 165 VAL B N 1
ATOM 2989 C CA . VAL B 1 165 ? 9.078 -6.949 -12.289 1 89.38 165 VAL B CA 1
ATOM 2990 C C . VAL B 1 165 ? 10.422 -6.23 -12.406 1 89.38 165 VAL B C 1
ATOM 2992 O O . VAL B 1 165 ? 11.344 -6.727 -13.062 1 89.38 165 VAL B O 1
ATOM 2995 N N . ALA B 1 166 ? 10.539 -5.086 -11.75 1 85.69 166 ALA B N 1
ATOM 2996 C CA . ALA B 1 166 ? 11.766 -4.301 -11.789 1 85.69 166 ALA B CA 1
ATOM 2997 C C . ALA B 1 166 ? 12.93 -5.062 -11.156 1 85.69 166 ALA B C 1
ATOM 2999 O O . ALA B 1 166 ? 14.047 -5.027 -11.664 1 85.69 166 ALA B O 1
ATOM 3000 N N . ASP B 1 167 ? 12.68 -5.762 -10.133 1 88.94 167 ASP B N 1
ATOM 3001 C CA . ASP B 1 167 ? 13.727 -6.438 -9.375 1 88.94 167 ASP B CA 1
ATOM 3002 C C . ASP B 1 167 ? 14.133 -7.742 -10.055 1 88.94 167 ASP B C 1
ATOM 3004 O O . ASP B 1 167 ? 15.312 -8.109 -10.047 1 88.94 167 ASP B O 1
ATOM 3008 N N . LEU B 1 168 ? 13.148 -8.414 -10.734 1 90.12 168 LEU B N 1
ATOM 3009 C CA . LEU B 1 168 ? 13.391 -9.789 -11.164 1 90.12 168 LEU B CA 1
ATOM 3010 C C . LEU B 1 168 ? 13.57 -9.867 -12.672 1 90.12 168 LEU B C 1
ATOM 3012 O O . LEU B 1 168 ? 14.148 -10.828 -13.188 1 90.12 168 LEU B O 1
ATOM 3016 N N . GLY B 1 169 ? 12.992 -8.969 -13.352 1 83.75 169 GLY B N 1
ATOM 3017 C CA . GLY B 1 169 ? 12.805 -9.094 -14.789 1 83.75 169 GLY B CA 1
ATOM 3018 C C . GLY B 1 169 ? 14.086 -9.43 -15.531 1 83.75 169 GLY B C 1
ATOM 3019 O O . GLY B 1 169 ? 14.102 -10.32 -16.391 1 83.75 169 GLY B O 1
ATOM 3020 N N . ASP B 1 170 ? 15.148 -8.789 -15.172 1 84.44 170 ASP B N 1
ATOM 3021 C CA . ASP B 1 170 ? 16.406 -8.992 -15.875 1 84.44 170 ASP B CA 1
ATOM 3022 C C . ASP B 1 170 ? 17.141 -10.219 -15.336 1 84.44 170 ASP B C 1
ATOM 3024 O O . ASP B 1 170 ? 17.766 -10.961 -16.109 1 84.44 170 ASP B O 1
ATOM 3028 N N . ARG B 1 171 ? 16.922 -10.578 -14.141 1 91.19 171 ARG B N 1
ATOM 3029 C CA . ARG B 1 171 ? 17.656 -11.641 -13.469 1 91.19 171 ARG B CA 1
ATOM 3030 C C . ARG B 1 171 ? 16.984 -12.992 -13.664 1 91.19 171 ARG B C 1
ATOM 3032 O O . ARG B 1 171 ? 17.656 -14.016 -13.789 1 91.19 171 ARG B O 1
ATOM 3039 N N . PHE B 1 172 ? 15.648 -12.945 -13.742 1 94.31 172 PHE B N 1
ATOM 3040 C CA . PHE B 1 172 ? 14.867 -14.172 -13.859 1 94.31 172 PHE B CA 1
ATOM 3041 C C . PHE B 1 172 ? 13.75 -14 -14.883 1 94.31 172 PHE B C 1
ATOM 3043 O O . PHE B 1 172 ? 12.57 -13.992 -14.531 1 94.31 172 PHE B O 1
ATOM 3050 N N . PRO B 1 173 ? 14.094 -14.023 -16.125 1 92.06 173 PRO B N 1
ATOM 3051 C CA . PRO B 1 173 ? 13.102 -13.742 -17.172 1 92.06 173 PRO B CA 1
ATOM 3052 C C . PRO B 1 173 ? 12.031 -14.828 -17.266 1 92.06 173 PRO B C 1
ATOM 3054 O O . PRO B 1 173 ? 10.984 -14.609 -17.891 1 92.06 173 PRO B O 1
ATOM 3057 N N . GLY B 1 174 ? 12.344 -15.945 -16.688 1 95.12 174 GLY B N 1
ATOM 3058 C CA . GLY B 1 174 ? 11.375 -17.031 -16.703 1 95.12 174 GLY B CA 1
ATOM 3059 C C . GLY B 1 174 ? 10.32 -16.906 -15.625 1 95.12 174 GLY B C 1
ATOM 3060 O O . GLY B 1 174 ? 9.398 -17.719 -15.562 1 95.12 174 GLY B O 1
ATOM 3061 N N . ILE B 1 175 ? 10.469 -15.945 -14.734 1 96.19 175 ILE B N 1
ATOM 3062 C CA . ILE B 1 175 ? 9.445 -15.656 -13.734 1 96.19 175 ILE B CA 1
ATOM 3063 C C . ILE B 1 175 ? 8.555 -14.516 -14.219 1 96.19 175 ILE B C 1
ATOM 3065 O O . ILE B 1 175 ? 9 -13.375 -14.32 1 96.19 175 ILE B O 1
ATOM 3069 N N . VAL B 1 176 ? 7.324 -14.898 -14.555 1 96.19 176 VAL B N 1
ATOM 3070 C CA . VAL B 1 176 ? 6.402 -13.977 -15.203 1 96.19 176 VAL B CA 1
ATOM 3071 C C . VAL B 1 176 ? 5.309 -13.562 -14.219 1 96.19 176 VAL B C 1
ATOM 3073 O O . VAL B 1 176 ? 4.652 -14.414 -13.617 1 96.19 176 VAL B O 1
ATOM 3076 N N . VAL B 1 177 ? 5.156 -12.266 -14.031 1 96.88 177 VAL B N 1
ATOM 3077 C CA . VAL B 1 177 ? 4.188 -11.719 -13.086 1 96.88 177 VAL B CA 1
ATOM 3078 C C . VAL B 1 177 ? 3.18 -10.844 -13.828 1 96.88 177 VAL B C 1
ATOM 3080 O O . VAL B 1 177 ? 3.559 -10.016 -14.656 1 96.88 177 VAL B O 1
ATOM 3083 N N . SER B 1 178 ? 1.875 -11.086 -13.617 1 95.5 178 SER B N 1
ATOM 3084 C CA . SER B 1 178 ? 0.834 -10.25 -14.211 1 95.5 178 SER B CA 1
ATOM 3085 C C . SER B 1 178 ? -0.25 -9.914 -13.188 1 95.5 178 SER B C 1
ATOM 3087 O O . SER B 1 178 ? -0.446 -10.648 -12.219 1 95.5 178 SER B O 1
ATOM 3089 N N . ASP B 1 179 ? -0.882 -8.781 -13.438 1 94.62 179 ASP B N 1
ATOM 3090 C CA . ASP B 1 179 ? -2.088 -8.406 -12.703 1 94.62 179 ASP B CA 1
ATOM 3091 C C . ASP B 1 179 ? -3.344 -8.75 -13.5 1 94.62 179 ASP B C 1
ATOM 3093 O O . ASP B 1 179 ? -3.375 -8.586 -14.719 1 94.62 179 ASP B O 1
ATOM 3097 N N . TRP B 1 180 ? -4.375 -9.211 -12.781 1 94.62 180 TRP B N 1
ATOM 3098 C CA . TRP B 1 180 ? -5.625 -9.586 -13.43 1 94.62 180 TRP B CA 1
ATOM 3099 C C . TRP B 1 180 ? -6.824 -9.055 -12.648 1 94.62 180 TRP B C 1
ATOM 3101 O O . TRP B 1 180 ? -6.941 -9.281 -11.445 1 94.62 180 TRP B O 1
ATOM 3111 N N . MET B 1 181 ? -7.656 -8.328 -13.305 1 90.5 181 MET B N 1
ATOM 3112 C CA . MET B 1 181 ? -8.93 -7.855 -12.766 1 90.5 181 MET B CA 1
ATOM 3113 C C . MET B 1 181 ? -10.086 -8.664 -13.328 1 90.5 181 MET B C 1
ATOM 3115 O O . MET B 1 181 ? -10.5 -8.461 -14.477 1 90.5 181 MET B O 1
ATOM 3119 N N . PRO B 1 182 ? -10.633 -9.453 -12.523 1 89.75 182 PRO B N 1
ATOM 3120 C CA . PRO B 1 182 ? -11.664 -10.359 -13.031 1 89.75 182 PRO B CA 1
ATOM 3121 C C . PRO B 1 182 ? -12.938 -9.633 -13.438 1 89.75 182 PRO B C 1
ATOM 3123 O O . PRO B 1 182 ? -13.75 -10.172 -14.203 1 89.75 182 PRO B O 1
ATOM 3126 N N . GLY B 1 183 ? -13.133 -8.422 -13.023 1 79.75 183 GLY B N 1
ATOM 3127 C CA . GLY B 1 183 ? -14.398 -7.719 -13.203 1 79.75 183 GLY B CA 1
ATOM 3128 C C . GLY B 1 183 ? -15.312 -7.82 -11.992 1 79.75 183 GLY B C 1
ATOM 3129 O O . GLY B 1 183 ? -14.93 -8.383 -10.969 1 79.75 183 GLY B O 1
ATOM 3130 N N . MET B 1 184 ? -16.438 -7.133 -12.094 1 71.12 184 MET B N 1
ATOM 3131 C CA . MET B 1 184 ? -17.422 -7.16 -11 1 71.12 184 MET B CA 1
ATOM 3132 C C . MET B 1 184 ? -18.078 -8.531 -10.898 1 71.12 184 MET B C 1
ATOM 3134 O O . MET B 1 184 ? -18.781 -8.953 -11.812 1 71.12 184 MET B O 1
ATOM 3138 N N . LEU B 1 185 ? -17.75 -9.133 -9.805 1 71.38 185 LEU B N 1
ATOM 3139 C CA . LEU B 1 185 ? -18.141 -10.531 -9.672 1 71.38 185 LEU B CA 1
ATOM 3140 C C . LEU B 1 185 ? -19.375 -10.664 -8.781 1 71.38 185 LEU B C 1
ATOM 3142 O O . LEU B 1 185 ? -19.625 -9.82 -7.922 1 71.38 185 LEU B O 1
ATOM 3146 N N . ALA B 1 186 ? -20.172 -11.68 -9.07 1 65.5 186 ALA B N 1
ATOM 3147 C CA . ALA B 1 186 ? -21.266 -12.07 -8.188 1 65.5 186 ALA B CA 1
ATOM 3148 C C . ALA B 1 186 ? -20.766 -12.875 -6.996 1 65.5 186 ALA B C 1
ATOM 3150 O O . ALA B 1 186 ? -20.797 -14.109 -7.008 1 65.5 186 ALA B O 1
ATOM 3151 N N . THR B 1 187 ? -20.125 -12.25 -6.066 1 68.38 187 THR B N 1
ATOM 3152 C CA . THR B 1 187 ? -19.594 -12.828 -4.836 1 68.38 187 THR B CA 1
ATOM 3153 C C . THR B 1 187 ? -20.047 -12.016 -3.625 1 68.38 187 THR B C 1
ATOM 3155 O O . THR B 1 187 ? -20.766 -11.023 -3.77 1 68.38 187 THR B O 1
ATOM 3158 N N . SER B 1 188 ? -19.797 -12.578 -2.496 1 63.16 188 SER B N 1
ATOM 3159 C CA . SER B 1 188 ? -20.141 -11.859 -1.274 1 63.16 188 SER B CA 1
ATOM 3160 C C . SER B 1 188 ? -19.5 -10.477 -1.254 1 63.16 188 SER B C 1
ATOM 3162 O O . SER B 1 188 ? -20.016 -9.555 -0.617 1 63.16 188 SER B O 1
ATOM 3164 N N . MET B 1 189 ? -18.375 -10.273 -2.004 1 62.94 189 MET B N 1
ATOM 3165 C CA . MET B 1 189 ? -17.656 -9.008 -2.023 1 62.94 189 MET B CA 1
ATOM 3166 C C . MET B 1 189 ? -18.125 -8.133 -3.186 1 62.94 189 MET B C 1
ATOM 3168 O O . MET B 1 189 ? -17.859 -6.93 -3.205 1 62.94 189 MET B O 1
ATOM 3172 N N . GLY B 1 190 ? -18.828 -8.859 -4.121 1 62.66 190 GLY B N 1
ATOM 3173 C CA . GLY B 1 190 ? -19.203 -8.156 -5.34 1 62.66 190 GLY B CA 1
ATOM 3174 C C . GLY B 1 190 ? -20.656 -7.742 -5.367 1 62.66 190 GLY B C 1
ATOM 3175 O O . GLY B 1 190 ? -21.203 -7.32 -4.352 1 62.66 190 GLY B O 1
ATOM 3176 N N . ILE B 1 191 ? -21.156 -7.699 -6.598 1 66.69 191 ILE B N 1
ATOM 3177 C CA . ILE B 1 191 ? -22.547 -7.293 -6.789 1 66.69 191 ILE B CA 1
ATOM 3178 C C . ILE B 1 191 ? -23.391 -8.508 -7.184 1 66.69 191 ILE B C 1
ATOM 3180 O O . ILE B 1 191 ? -22.906 -9.422 -7.844 1 66.69 191 ILE B O 1
ATOM 3184 N N . ALA B 1 192 ? -24.578 -8.562 -6.73 1 67.38 192 ALA B N 1
ATOM 3185 C CA . ALA B 1 192 ? -25.5 -9.688 -6.938 1 67.38 192 ALA B CA 1
ATOM 3186 C C . ALA B 1 192 ? -25.625 -10.016 -8.422 1 67.38 192 ALA B C 1
ATOM 3188 O O . ALA B 1 192 ? -25.688 -11.188 -8.805 1 67.38 192 ALA B O 1
ATOM 3189 N N . ASP B 1 193 ? -25.531 -9.086 -9.242 1 68.25 193 ASP B N 1
ATOM 3190 C CA . ASP B 1 193 ? -25.719 -9.305 -10.672 1 68.25 193 ASP B CA 1
ATOM 3191 C C . ASP B 1 193 ? -24.391 -9.305 -11.406 1 68.25 193 ASP B C 1
ATOM 3193 O O . ASP B 1 193 ? -24.344 -9.078 -12.617 1 68.25 193 ASP B O 1
ATOM 3197 N N . GLY B 1 194 ? -23.469 -9.711 -10.656 1 73.81 194 GLY B N 1
ATOM 3198 C CA . GLY B 1 194 ? -22.141 -9.672 -11.25 1 73.81 194 GLY B CA 1
ATOM 3199 C C . GLY B 1 194 ? -21.797 -10.906 -12.055 1 73.81 194 GLY B C 1
ATOM 3200 O O . GLY B 1 194 ? -22.656 -11.773 -12.258 1 73.81 194 GLY B O 1
ATOM 3201 N N . LEU B 1 195 ? -20.594 -10.969 -12.664 1 80.31 195 LEU B N 1
ATOM 3202 C CA . LEU B 1 195 ? -20.031 -12.047 -13.469 1 80.31 195 LEU B CA 1
ATOM 3203 C C . LEU B 1 195 ? -19.969 -13.344 -12.664 1 80.31 195 LEU B C 1
ATOM 3205 O O . LEU B 1 195 ? -19.578 -13.328 -11.492 1 80.31 195 LEU B O 1
ATOM 3209 N N . ASP B 1 196 ? -20.438 -14.414 -13.258 1 86.06 196 ASP B N 1
ATOM 3210 C CA . ASP B 1 196 ? -20.281 -15.734 -12.656 1 86.06 196 ASP B CA 1
ATOM 3211 C C . ASP B 1 196 ? -18.812 -16.047 -12.367 1 86.06 196 ASP B C 1
ATOM 3213 O O . ASP B 1 196 ? -17.984 -15.984 -13.266 1 86.06 196 ASP B O 1
ATOM 3217 N N . PRO B 1 197 ? -18.531 -16.438 -11.148 1 89.25 197 PRO B N 1
ATOM 3218 C CA . PRO B 1 197 ? -17.141 -16.719 -10.797 1 89.25 197 PRO B CA 1
ATOM 3219 C C . PRO B 1 197 ? -16.516 -17.812 -11.672 1 89.25 197 PRO B C 1
ATOM 3221 O O . PRO B 1 197 ? -15.312 -17.797 -11.938 1 89.25 197 PRO B O 1
ATOM 3224 N N . ALA B 1 198 ? -17.359 -18.703 -12.148 1 91 198 ALA B N 1
ATOM 3225 C CA . ALA B 1 198 ? -16.844 -19.797 -12.977 1 91 198 ALA B CA 1
ATOM 3226 C C . ALA B 1 198 ? -16.328 -19.266 -14.312 1 91 198 ALA B C 1
ATOM 3228 O O . ALA B 1 198 ? -15.336 -19.781 -14.844 1 91 198 ALA B O 1
ATOM 3229 N N . ILE B 1 199 ? -17 -18.312 -14.828 1 91.38 199 ILE B N 1
ATOM 3230 C CA . ILE B 1 199 ? -16.562 -17.703 -16.078 1 91.38 199 ILE B CA 1
ATOM 3231 C C . ILE B 1 199 ? -15.242 -16.984 -15.867 1 91.38 199 ILE B C 1
ATOM 3233 O O . ILE B 1 199 ? -14.297 -17.172 -16.641 1 91.38 199 ILE B O 1
ATOM 3237 N N . ALA B 1 200 ? -15.195 -16.234 -14.828 1 93.06 200 ALA B N 1
ATOM 3238 C CA . ALA B 1 200 ? -13.961 -15.531 -14.5 1 93.06 200 ALA B CA 1
ATOM 3239 C C . ALA B 1 200 ? -12.82 -16.516 -14.242 1 93.06 200 ALA B C 1
ATOM 3241 O O . ALA B 1 200 ? -11.68 -16.281 -14.648 1 93.06 200 ALA B O 1
ATOM 3242 N N . ALA B 1 201 ? -13.156 -17.578 -13.648 1 95.88 201 ALA B N 1
ATOM 3243 C CA . ALA B 1 201 ? -12.141 -18.578 -13.305 1 95.88 201 ALA B CA 1
ATOM 3244 C C . ALA B 1 201 ? -11.508 -19.172 -14.57 1 95.88 201 ALA B C 1
ATOM 3246 O O . ALA B 1 201 ? -10.328 -19.5 -14.578 1 95.88 201 ALA B O 1
ATOM 3247 N N . ARG B 1 202 ? -12.312 -19.281 -15.625 1 95.94 202 ARG B N 1
ATOM 3248 C CA . ARG B 1 202 ? -11.766 -19.781 -16.875 1 95.94 202 ARG B CA 1
ATOM 3249 C C . ARG B 1 202 ? -10.703 -18.844 -17.422 1 95.94 202 ARG B C 1
ATOM 3251 O O . ARG B 1 202 ? -9.648 -19.281 -17.891 1 95.94 202 ARG B O 1
ATOM 3258 N N . TRP B 1 203 ? -10.992 -17.562 -17.359 1 94.94 203 TRP B N 1
ATOM 3259 C CA . TRP B 1 203 ? -10.016 -16.578 -17.797 1 94.94 203 TRP B CA 1
ATOM 3260 C C . TRP B 1 203 ? -8.773 -16.609 -16.922 1 94.94 203 TRP B C 1
ATOM 3262 O O . TRP B 1 203 ? -7.648 -16.625 -17.438 1 94.94 203 TRP B O 1
ATOM 3272 N N . GLY B 1 204 ? -8.977 -16.641 -15.633 1 96.62 204 GLY B N 1
ATOM 3273 C CA . GLY B 1 204 ? -7.863 -16.625 -14.695 1 96.62 204 GLY B CA 1
ATOM 3274 C C . GLY B 1 204 ? -6.961 -17.828 -14.812 1 96.62 204 GLY B C 1
ATOM 3275 O O . GLY B 1 204 ? -5.738 -17.719 -14.766 1 96.62 204 GLY B O 1
ATOM 3276 N N . ALA B 1 205 ? -7.598 -18.984 -14.984 1 97.06 205 ALA B N 1
ATOM 3277 C CA . ALA B 1 205 ? -6.82 -20.219 -15.141 1 97.06 205 ALA B CA 1
ATOM 3278 C C . ALA B 1 205 ? -6.016 -20.188 -16.438 1 97.06 205 ALA B C 1
ATOM 3280 O O . ALA B 1 205 ? -4.852 -20.594 -16.453 1 97.06 205 ALA B O 1
ATOM 3281 N N . ALA B 1 206 ? -6.66 -19.734 -17.5 1 96.31 206 ALA B N 1
ATOM 3282 C CA . ALA B 1 206 ? -5.945 -19.609 -18.766 1 96.31 206 ALA B CA 1
ATOM 3283 C C . ALA B 1 206 ? -4.734 -18.688 -18.625 1 96.31 206 ALA B C 1
ATOM 3285 O O . ALA B 1 206 ? -3.648 -19.016 -19.109 1 96.31 206 ALA B O 1
ATOM 3286 N N . LEU B 1 207 ? -4.926 -17.656 -17.953 1 95.62 207 LEU B N 1
ATOM 3287 C CA . LEU B 1 207 ? -3.859 -16.688 -17.766 1 95.62 207 LEU B CA 1
ATOM 3288 C C . LEU B 1 207 ? -2.762 -17.234 -16.875 1 95.62 207 LEU B C 1
ATOM 3290 O O . LEU B 1 207 ? -1.574 -17.047 -17.141 1 95.62 207 LEU B O 1
ATOM 3294 N N . ALA B 1 208 ? -3.125 -17.922 -15.828 1 96.69 208 ALA B N 1
ATOM 3295 C CA . ALA B 1 208 ? -2.17 -18.484 -14.883 1 96.69 208 ALA B CA 1
ATOM 3296 C C . ALA B 1 208 ? -1.303 -19.547 -15.547 1 96.69 208 ALA B C 1
ATOM 3298 O O . ALA B 1 208 ? -0.148 -19.75 -15.164 1 96.69 208 ALA B O 1
ATOM 3299 N N . LEU B 1 209 ? -1.797 -20.156 -16.594 1 95.62 209 LEU B N 1
ATOM 3300 C CA . LEU B 1 209 ? -1.089 -21.25 -17.25 1 95.62 209 LEU B CA 1
ATOM 3301 C C . LEU B 1 209 ? -0.319 -20.75 -18.453 1 95.62 209 LEU B C 1
ATOM 3303 O O . LEU B 1 209 ? 0.485 -21.484 -19.031 1 95.62 209 LEU B O 1
ATOM 3307 N N . TRP B 1 210 ? -0.611 -19.547 -18.875 1 94.62 210 TRP B N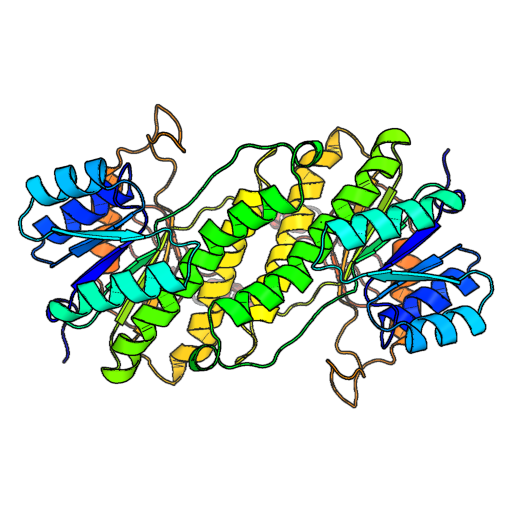 1
ATOM 3308 C CA . TRP B 1 210 ? 0.084 -18.953 -20.016 1 94.62 210 TRP B CA 1
ATOM 3309 C C . TRP B 1 210 ? 1.456 -18.422 -19.594 1 94.62 210 TRP B C 1
ATOM 3311 O O . TRP B 1 210 ? 1.567 -17.344 -19.016 1 94.62 210 TRP B O 1
ATOM 3321 N N . HIS B 1 211 ? 2.441 -19.234 -19.891 1 94.38 211 HIS B N 1
ATOM 3322 C CA . HIS B 1 211 ? 3.801 -18.859 -19.516 1 94.38 211 HIS B CA 1
ATOM 3323 C C . HIS B 1 211 ? 4.566 -18.281 -20.703 1 94.38 211 HIS B C 1
ATOM 3325 O O . HIS B 1 211 ? 5.016 -19.031 -21.578 1 94.38 211 HIS B O 1
ATOM 3331 N N . ASP B 1 212 ? 4.629 -17.062 -20.797 1 93.44 212 ASP B N 1
ATOM 3332 C CA . ASP B 1 212 ? 5.312 -16.281 -21.828 1 93.44 212 ASP B CA 1
ATOM 3333 C C . ASP B 1 212 ? 5.93 -15.016 -21.25 1 93.44 212 ASP B C 1
ATOM 3335 O O . ASP B 1 212 ? 5.254 -14.258 -20.547 1 93.44 212 ASP B O 1
ATOM 3339 N N . ARG B 1 213 ? 7.117 -14.789 -21.547 1 92 213 ARG B N 1
ATOM 3340 C CA . ARG B 1 213 ? 7.855 -13.664 -20.984 1 92 213 ARG B CA 1
ATOM 3341 C C . ARG B 1 213 ? 7.195 -12.336 -21.359 1 92 213 ARG B C 1
ATOM 3343 O O . ARG B 1 213 ? 7.324 -11.352 -20.641 1 92 213 ARG B O 1
ATOM 3350 N N . SER B 1 214 ? 6.504 -12.273 -22.453 1 91.25 214 SER B N 1
ATOM 3351 C CA . SER B 1 214 ? 5.871 -11.047 -22.922 1 91.25 214 SER B CA 1
ATOM 3352 C C . SER B 1 214 ? 4.727 -10.633 -21.984 1 91.25 214 SER B C 1
ATOM 3354 O O . SER B 1 214 ? 4.246 -9.5 -22.062 1 91.25 214 SER B O 1
ATOM 3356 N N . LEU B 1 215 ? 4.352 -11.484 -21.094 1 93.31 215 LEU B N 1
ATOM 3357 C CA . LEU B 1 215 ? 3.246 -11.211 -20.188 1 93.31 215 LEU B CA 1
ATOM 3358 C C . LEU B 1 215 ? 3.74 -10.508 -18.922 1 93.31 215 LEU B C 1
ATOM 3360 O O . LEU B 1 215 ? 2.938 -10.016 -18.125 1 93.31 215 LEU B O 1
ATOM 3364 N N . ASN B 1 216 ? 5.039 -10.469 -18.781 1 93.5 216 ASN B N 1
ATOM 3365 C CA . ASN B 1 216 ? 5.586 -9.914 -17.547 1 93.5 216 ASN B CA 1
ATOM 3366 C C . ASN B 1 216 ? 5.207 -8.445 -17.375 1 93.5 216 ASN B C 1
ATOM 3368 O O . ASN B 1 216 ? 5.48 -7.625 -18.266 1 93.5 216 ASN B O 1
ATOM 3372 N N . GLY B 1 217 ? 4.492 -8.156 -16.312 1 92.06 217 GLY B N 1
ATOM 3373 C CA . GLY B 1 217 ? 4.102 -6.793 -16.016 1 92.06 217 GLY B CA 1
ATOM 3374 C C . GLY B 1 217 ? 2.779 -6.398 -16.656 1 92.06 217 GLY B C 1
ATOM 3375 O O . GLY B 1 217 ? 2.295 -5.281 -16.438 1 92.06 217 GLY B O 1
ATOM 3376 N N . THR B 1 218 ? 2.158 -7.301 -17.375 1 91.94 218 THR B N 1
ATOM 3377 C CA . THR B 1 218 ? 0.923 -6.965 -18.078 1 91.94 218 THR B CA 1
ATOM 3378 C C . THR B 1 218 ? -0.247 -6.887 -17.094 1 91.94 218 THR B C 1
ATOM 3380 O O . THR B 1 218 ? -0.186 -7.453 -16 1 91.94 218 THR B O 1
ATOM 3383 N N . VAL B 1 219 ? -1.241 -6.133 -17.469 1 90.75 219 VAL B N 1
ATOM 3384 C CA . VAL B 1 219 ? -2.492 -5.992 -16.734 1 90.75 219 VAL B CA 1
ATOM 3385 C C . VAL B 1 219 ? -3.66 -6.461 -17.594 1 90.75 219 VAL B C 1
ATOM 3387 O O . VAL B 1 219 ? -3.748 -6.109 -18.781 1 90.75 219 VAL B O 1
ATOM 3390 N N . TRP B 1 220 ? -4.48 -7.246 -17 1 91.38 220 TRP B N 1
ATOM 3391 C CA . TRP B 1 220 ? -5.617 -7.809 -17.719 1 91.38 220 TRP B CA 1
ATOM 3392 C C . TRP B 1 220 ? -6.926 -7.465 -17.031 1 91.38 220 TRP B C 1
ATOM 3394 O O . TRP B 1 220 ? -6.996 -7.453 -15.789 1 91.38 220 TRP B O 1
ATOM 3404 N N . GLU B 1 221 ? -7.938 -7.199 -17.797 1 88.19 221 GLU B N 1
ATOM 3405 C CA . GLU B 1 221 ? -9.312 -7.09 -17.312 1 88.19 221 GLU B CA 1
ATOM 3406 C C . GLU B 1 221 ? -10.211 -8.133 -17.969 1 88.19 221 GLU B C 1
ATOM 3408 O O . GLU B 1 221 ? -10.289 -8.203 -19.203 1 88.19 221 GLU B O 1
ATOM 3413 N N . MET B 1 222 ? -10.781 -8.812 -17.078 1 91.06 222 MET B N 1
ATOM 3414 C CA . MET B 1 222 ? -11.578 -9.914 -17.609 1 91.06 222 MET B CA 1
ATOM 3415 C C . MET B 1 222 ? -10.766 -10.758 -18.594 1 91.06 222 MET B C 1
ATOM 3417 O O . MET B 1 222 ? -9.719 -11.297 -18.234 1 91.06 222 MET B O 1
ATOM 3421 N N . ASP B 1 223 ? -11.117 -10.781 -19.828 1 92.25 223 ASP B N 1
ATOM 3422 C CA . ASP B 1 223 ? -10.406 -11.656 -20.75 1 92.25 223 ASP B CA 1
ATOM 3423 C C . ASP B 1 223 ? -9.508 -10.859 -21.688 1 92.25 223 ASP B C 1
ATOM 3425 O O . ASP B 1 223 ? -9.039 -11.375 -22.703 1 92.25 223 ASP B O 1
ATOM 3429 N N . ARG B 1 224 ? -9.227 -9.531 -21.25 1 90 224 ARG B N 1
ATOM 3430 C CA . ARG B 1 224 ? -8.492 -8.664 -22.172 1 90 224 ARG B CA 1
ATOM 3431 C C . ARG B 1 224 ? -7.324 -7.984 -21.469 1 90 224 ARG B C 1
ATOM 3433 O O . ARG B 1 224 ? -7.449 -7.559 -20.312 1 90 224 ARG B O 1
ATOM 3440 N N . GLU B 1 225 ? -6.254 -7.922 -22.25 1 91.25 225 GLU B N 1
ATOM 3441 C CA . GLU B 1 225 ? -5.117 -7.164 -21.734 1 91.25 225 GLU B CA 1
ATOM 3442 C C . GLU B 1 225 ? -5.383 -5.664 -21.781 1 91.25 225 GLU B C 1
ATOM 3444 O O . GLU B 1 225 ? -5.918 -5.152 -22.766 1 91.25 225 GLU B O 1
ATOM 3449 N N . LEU B 1 226 ? -5.066 -5.023 -20.688 1 83.69 226 LEU B N 1
ATOM 3450 C CA . LEU B 1 226 ? -5.094 -3.564 -20.656 1 83.69 226 LEU B CA 1
ATOM 3451 C C . LEU B 1 226 ? -3.758 -2.984 -21.109 1 83.69 226 LEU B C 1
ATOM 3453 O O . LEU B 1 226 ? -2.709 -3.352 -20.578 1 83.69 226 LEU B O 1
ATOM 3457 N N . PRO B 1 227 ? -3.719 -2.221 -22.109 1 71.25 227 PRO B N 1
ATOM 3458 C CA . PRO B 1 227 ? -2.447 -1.662 -22.578 1 71.25 227 PRO B CA 1
ATOM 3459 C C . PRO B 1 227 ? -1.768 -0.787 -21.531 1 71.25 227 PRO B C 1
ATOM 3461 O O . PRO B 1 227 ? -2.439 -0.212 -20.672 1 71.25 227 PRO B O 1
ATOM 3464 N N . PRO B 1 228 ? -0.404 -0.984 -21.344 1 62.12 228 PRO B N 1
ATOM 3465 C CA . PRO B 1 228 ? 0.323 -0.179 -20.359 1 62.12 228 PRO B CA 1
ATOM 3466 C C . PRO B 1 228 ? 0.049 1.316 -20.5 1 62.12 228 PRO B C 1
ATOM 3468 O O . PRO B 1 228 ? -0.267 1.788 -21.609 1 62.12 228 PRO B O 1
ATOM 3471 N N . PRO B 1 229 ? -0.19 1.901 -19.266 1 48.09 229 PRO B N 1
ATOM 3472 C CA . PRO B 1 229 ? -0.323 3.346 -19.469 1 48.09 229 PRO B CA 1
ATOM 3473 C C . PRO B 1 229 ? 0.83 3.934 -20.281 1 48.09 229 PRO B C 1
ATOM 3475 O O . PRO B 1 229 ? 1.991 3.582 -20.047 1 48.09 229 PRO B O 1
ATOM 3478 N N . ARG B 1 230 ? 0.683 3.967 -21.484 1 43.94 230 ARG B N 1
ATOM 3479 C CA . ARG B 1 230 ? 1.717 4.438 -22.406 1 43.94 230 ARG B CA 1
ATOM 3480 C C . ARG B 1 230 ? 2.307 5.762 -21.922 1 43.94 230 ARG B C 1
ATOM 3482 O O . ARG B 1 230 ? 1.573 6.652 -21.5 1 43.94 230 ARG B O 1
ATOM 3489 N N . SER B 1 231 ? 3.514 5.742 -21.594 1 43.94 231 SER B N 1
ATOM 3490 C CA . SER B 1 231 ? 4.172 7.043 -21.516 1 43.94 231 SER B CA 1
ATOM 3491 C C . SER B 1 231 ? 3.752 7.945 -22.672 1 43.94 231 SER B C 1
ATOM 3493 O O . SER B 1 231 ? 3.307 7.461 -23.719 1 43.94 231 SER B O 1
ATOM 3495 N N . LEU B 1 232 ? 3.748 9.211 -22.5 1 38.88 232 LEU B N 1
ATOM 3496 C CA . LEU B 1 232 ? 3.463 10.133 -23.594 1 38.88 232 LEU B CA 1
ATOM 3497 C C . LEU B 1 232 ? 4.289 9.781 -24.828 1 38.88 232 LEU B C 1
ATOM 3499 O O . LEU B 1 232 ? 3.789 9.852 -25.953 1 38.88 232 LEU B O 1
ATOM 3503 N N . LYS B 1 233 ? 5.473 9.469 -24.609 1 38.47 233 LYS B N 1
ATOM 3504 C CA . LYS B 1 233 ? 6.375 9.172 -25.703 1 38.47 233 LYS B CA 1
ATOM 3505 C C . LYS B 1 233 ? 5.895 7.957 -26.5 1 38.47 233 LYS B C 1
ATOM 3507 O O . LYS B 1 233 ? 5.934 7.961 -27.734 1 38.47 233 LYS B O 1
ATOM 3512 N N . ARG B 1 234 ? 5.508 6.977 -25.766 1 42.72 234 ARG B N 1
ATOM 3513 C CA . ARG B 1 234 ? 5.125 5.777 -26.5 1 42.72 234 ARG B CA 1
ATOM 3514 C C . ARG B 1 234 ? 3.766 5.949 -27.172 1 42.72 234 ARG B C 1
ATOM 3516 O O . ARG B 1 234 ? 3.49 5.336 -28.203 1 42.72 234 ARG B O 1
ATOM 3523 N N . ARG B 1 235 ? 2.951 6.77 -26.547 1 44.78 235 ARG B N 1
ATOM 3524 C CA . ARG B 1 235 ? 1.682 7.105 -27.188 1 44.78 235 ARG B CA 1
ATOM 3525 C C . ARG B 1 235 ? 1.906 7.848 -28.5 1 44.78 235 ARG B C 1
ATOM 3527 O O . ARG B 1 235 ? 1.202 7.609 -29.484 1 44.78 235 ARG B O 1
ATOM 3534 N N . LEU B 1 236 ? 2.873 8.727 -28.406 1 43.94 236 LEU B N 1
ATOM 3535 C CA . LEU B 1 236 ? 3.225 9.484 -29.609 1 43.94 236 LEU B CA 1
ATOM 3536 C C . LEU B 1 236 ? 3.814 8.578 -30.672 1 43.94 236 LEU B C 1
ATOM 3538 O O . LEU B 1 236 ? 3.496 8.711 -31.859 1 43.94 236 LEU B O 1
ATOM 3542 N N . ALA B 1 237 ? 4.617 7.691 -30.219 1 46.19 237 ALA B N 1
ATOM 3543 C CA . ALA B 1 237 ? 5.203 6.766 -31.188 1 46.19 237 ALA B CA 1
ATOM 3544 C C . ALA B 1 237 ? 4.129 5.883 -31.828 1 46.19 237 ALA B C 1
ATOM 3546 O O . ALA B 1 237 ? 4.191 5.574 -33 1 46.19 237 ALA B O 1
ATOM 3547 N N . ASP B 1 238 ? 3.264 5.523 -31.047 1 46.06 238 ASP B N 1
ATOM 3548 C CA . ASP B 1 238 ? 2.188 4.676 -31.547 1 46.06 238 ASP B CA 1
ATOM 3549 C C . ASP B 1 238 ? 1.293 5.441 -32.531 1 46.06 238 ASP B C 1
ATOM 3551 O O . ASP B 1 238 ? 0.771 4.867 -33.469 1 46.06 238 ASP B O 1
ATOM 3555 N N . ARG B 1 239 ? 0.979 6.602 -32.188 1 41.78 239 ARG B N 1
ATOM 3556 C CA . ARG B 1 239 ? 0.213 7.438 -33.125 1 41.78 239 ARG B CA 1
ATOM 3557 C C . ARG B 1 239 ? 0.909 7.543 -34.469 1 41.78 239 ARG B C 1
ATOM 3559 O O . ARG B 1 239 ? 0.25 7.578 -35.5 1 41.78 239 ARG B O 1
ATOM 3566 N N . VAL B 1 240 ? 2.131 7.676 -34.375 1 45.16 240 VAL B N 1
ATOM 3567 C CA . VAL B 1 240 ? 2.857 7.809 -35.625 1 45.16 240 VAL B CA 1
ATOM 3568 C C . VAL B 1 240 ? 2.898 6.461 -36.344 1 45.16 240 VAL B C 1
ATOM 3570 O O . VAL B 1 240 ? 2.824 6.406 -37.562 1 45.16 240 VAL B O 1
ATOM 3573 N N . THR B 1 241 ? 3.166 5.453 -35.531 1 47.84 241 THR B N 1
ATOM 3574 C CA . THR B 1 241 ? 3.428 4.219 -36.25 1 47.84 241 THR B CA 1
ATOM 3575 C C . THR B 1 241 ? 2.129 3.471 -36.531 1 47.84 241 THR B C 1
ATOM 3577 O O . THR B 1 241 ? 2.139 2.42 -37.188 1 47.84 241 THR B O 1
ATOM 3580 N N . LEU B 1 242 ? 0.985 4.004 -36.531 1 47.41 242 LEU B N 1
ATOM 3581 C CA . LEU B 1 242 ? -0.33 3.43 -36.781 1 47.41 242 LEU B CA 1
ATOM 3582 C C . LEU B 1 242 ? -0.444 2.029 -36.188 1 47.41 242 LEU B C 1
ATOM 3584 O O . LEU B 1 242 ? -1.181 1.189 -36.719 1 47.41 242 LEU B O 1
ATOM 3588 N N . ARG B 1 243 ? 0.563 1.559 -35.562 1 44.91 243 ARG B N 1
ATOM 3589 C CA . ARG B 1 243 ? 0.499 0.158 -35.188 1 44.91 243 ARG B CA 1
ATOM 3590 C C . ARG B 1 243 ? -0.449 -0.028 -34 1 44.91 243 ARG B C 1
ATOM 3592 O O . ARG B 1 243 ? -0.258 0.575 -32.938 1 44.91 243 ARG B O 1
ATOM 3599 N N . ARG B 1 244 ? -1.734 -0.351 -34.219 1 46.53 244 ARG B N 1
ATOM 3600 C CA . ARG B 1 244 ? -2.744 -0.709 -33.219 1 46.53 244 ARG B CA 1
ATOM 3601 C C . ARG B 1 244 ? -2.324 -1.947 -32.438 1 46.53 244 ARG B C 1
ATOM 3603 O O . ARG B 1 244 ? -2.229 -3.041 -33 1 46.53 244 ARG B O 1
ATOM 3610 N N . VAL B 1 245 ? -1.528 -1.929 -31.562 1 51.31 245 VAL B N 1
ATOM 3611 C CA . VAL B 1 245 ? -1.194 -3.123 -30.797 1 51.31 245 VAL B CA 1
ATOM 3612 C C . VAL B 1 245 ? -2.471 -3.758 -30.25 1 51.31 245 VAL B C 1
ATOM 3614 O O . VAL B 1 245 ? -3.195 -3.137 -29.469 1 51.31 245 VAL B O 1
ATOM 3617 N N . GLU B 1 246 ? -3.059 -4.742 -31.016 1 60.44 246 GLU B N 1
ATOM 3618 C CA . GLU B 1 246 ? -4.242 -5.465 -30.562 1 60.44 246 GLU B CA 1
ATOM 3619 C C . GLU B 1 246 ? -4.043 -6.008 -29.141 1 60.44 246 GLU B C 1
ATOM 3621 O O . GLU B 1 246 ? -3.057 -6.691 -28.875 1 60.44 246 GLU B O 1
ATOM 3626 N N . ALA B 1 247 ? -4.824 -5.531 -28.281 1 70.81 247 ALA B N 1
ATOM 3627 C CA . ALA B 1 247 ? -4.836 -6.023 -26.906 1 70.81 247 ALA B CA 1
ATOM 3628 C C . ALA B 1 247 ? -5.074 -7.527 -26.875 1 70.81 247 ALA B C 1
ATOM 3630 O O . ALA B 1 247 ? -5.984 -8.039 -27.531 1 70.81 247 ALA B O 1
ATOM 3631 N N . ARG B 1 248 ? -4.148 -8.32 -26.469 1 83.19 248 ARG B N 1
ATOM 3632 C CA . ARG B 1 248 ? -4.285 -9.766 -26.344 1 83.19 248 ARG B CA 1
ATOM 3633 C C . ARG B 1 248 ? -5.559 -10.125 -25.578 1 83.19 248 ARG B C 1
ATOM 3635 O O . ARG B 1 248 ? -6 -9.367 -24.703 1 83.19 248 ARG B O 1
ATOM 3642 N N . ARG B 1 249 ? -6.246 -11.188 -25.953 1 84.25 249 ARG B N 1
ATOM 3643 C CA . ARG B 1 249 ? -7.48 -11.672 -25.344 1 84.25 249 ARG B CA 1
ATOM 3644 C C . ARG B 1 249 ? -7.348 -13.125 -24.922 1 84.25 249 ARG B C 1
ATOM 3646 O O . ARG B 1 249 ? -6.664 -13.914 -25.578 1 84.25 249 ARG B O 1
ATOM 3653 N N . LEU B 1 250 ? -7.945 -13.586 -23.875 1 86.38 250 LEU B N 1
ATOM 3654 C CA . LEU B 1 250 ? -7.914 -14.938 -23.312 1 86.38 250 LEU B CA 1
ATOM 3655 C C . LEU B 1 250 ? -9.008 -15.797 -23.938 1 86.38 250 LEU B C 1
ATOM 3657 O O . LEU B 1 250 ? -10.078 -15.289 -24.297 1 86.38 250 LEU B O 1
#

Solvent-accessible surface area (backbone atoms only — not comparable to full-atom values): 24573 Å² total; per-residue (Å²): 124,92,54,63,78,75,24,25,30,37,30,28,34,22,49,47,60,51,25,29,32,29,46,51,46,34,30,74,72,70,35,40,25,33,35,24,20,73,49,63,68,45,26,50,55,52,29,71,75,34,89,39,39,39,64,28,70,28,49,50,58,35,56,70,40,38,52,53,35,50,53,59,47,45,76,77,26,50,42,19,29,38,34,42,50,41,70,57,74,66,79,36,42,72,91,73,47,47,51,64,60,35,48,50,35,27,30,34,31,28,37,14,45,47,28,51,47,53,58,38,43,62,41,13,63,75,71,42,37,27,30,36,34,34,60,45,63,67,36,39,82,56,42,52,70,30,23,42,43,33,17,21,16,42,34,23,38,53,34,42,49,53,24,48,43,55,57,33,43,84,81,30,54,44,47,25,39,31,40,34,23,63,62,66,29,44,38,96,88,44,40,88,87,30,44,58,37,61,62,42,12,54,37,50,36,53,54,55,68,58,85,48,61,87,44,45,68,38,37,28,44,52,47,32,43,47,77,68,85,58,52,71,66,54,48,51,48,35,65,70,58,69,59,75,78,74,62,56,69,109,125,93,53,60,77,74,23,24,31,36,30,29,35,22,48,47,60,49,24,29,32,28,44,51,47,35,28,74,72,70,35,40,24,34,34,24,21,72,50,62,69,44,26,50,55,52,29,72,73,35,90,37,38,40,65,27,69,28,48,50,57,34,55,69,39,37,51,52,35,50,55,59,46,45,76,77,27,50,41,19,30,39,34,43,49,41,69,58,75,66,79,39,44,71,91,73,46,47,51,66,60,36,46,51,35,26,30,32,32,28,39,13,45,46,28,52,46,53,58,36,42,63,42,12,63,75,70,42,35,29,31,37,34,36,59,45,62,67,36,41,82,56,41,51,70,31,23,43,44,33,17,20,16,42,33,22,38,53,36,41,49,53,25,48,42,55,57,34,43,86,80,30,54,44,46,25,40,31,41,34,23,63,61,66,29,45,37,98,88,44,41,88,85,31,44,56,35,62,61,41,12,54,37,50,37,53,53,54,67,58,85,48,61,87,44,48,66,37,38,27,44,51,46,32,42,47,77,69,86,57,51,69,66,54,47,51,49,33,64,69,58,67,58,73,78,76,62,56,69,108

Radius of gyration: 23.56 Å; Cα contacts (8 Å, |Δi|>4): 1117; chains: 2; bounding box: 50×67×62 Å

Organism: NCBI:txid1123501

Secondary structure (DSSP, 8-state):
---GGGSEEEEESTTSHHHHHHHHHHHHTT-EEEEEES-HHHHHHHHHH-TTEEEEE--TT-HHHHHHHHHHHHTT--EEEEEE-------B-GGG--HHHHHHHHIIIIIHHHHHHHHHHHHHHHHT-EEEEEE--GGGTSPPTTBHHHHHHHHHHHHHHHHHHHHHTTT-TTEEEEEEE--SBSSSSS-TT-B-HHHHHHHHHHHHH---GGGTT-EEETTEEEPP---HHHHHHHHHHT------B-/---GGGSEEEEESTTSHHHHHHHHHHHHTT-EEEEEES-HHHHHHHHHH-TTEEEEE--TT-HHHHHHHHHHHHTT--EEEEEE-------B-GGG--HHHHHHHHIIIIIHHHHHHHHHHHHHHHHT-EEEEEE--GGGTSPPTTBHHHHHHHHHHHHHHHHHHHHHTTT-TTEEEEEEE--SBSSSSS-TT-B-HHHHHHHHHHHHH---GGGTT-EEETTEEEPP---HHHHHHHHHHT------B-

Foldseek 3Di:
DDALQQAAEEQEPCLDFLNVLLQVLLVVVVHQYEYEYADPVSQVVSCVVGVSYHYQHAQLLDLVSLLVSLVVRCVVNAHAFYEADWADFDQAAPVRDDPVNLVVRLSRLQVSLVSNVVSNCVRCVVVLAHFYEYEAAPCLVPPDGSGVSVNVNRVVNLVVLVVCCVVPCVPRLNYAYEYEHQWAACGPNGDVPGDDSNLSSNQVSVRRNDGDSVRHSWYYYNFWTDDPPDDPVVVVVCVVVVPPPGTHGD/DDALQQAAEEQEPCLDFLNVLLQVLLVVVPHQYEYEYADPVSQVVSCVVGVSYHYQHDQLLDLVSLLVSLVVRCVVNAHAFYEADWADFDQAAPVRDDPVNLVVRLSRLQVSLVSNVVSNCVRCVVVLAHFYEYEADPCLVPPDGSGVSVNVNRVVNLVVLVVCCVVPCVPRLNYAYEYEHQWAACGPNGDVPGDDSNLSSNQVSVRRNDGDSVRHSWYYYNFWTDDPPDDPVVVVVCVVVVPPPGTHGD

pLDDT: mean 86.82, std 15.52, range [38.31, 98.81]

InterPro domains:
  IPR002347 Short-chain dehydrogenase/reductase SDR [PF00106] (8-190)
  IPR002347 Short-chain dehydrogenase/reductase SDR [PR00080] (77-88)
  IPR002347 Short-chain dehydrogenase/reductase SDR [PR00080] (130-138)
  IPR002347 Short-chain dehydrogenase/reductase SDR [PR00080] (150-169)
  IPR002347 Short-chain dehydrogenase/reductase SDR [PR00081] (8-25)
  IPR002347 Short-chain dehydrogenase/reductase SDR [PR00081] (77-88)
  IPR002347 Short-chain dehydrogenase/reductase SDR [PR00081] (124-140)
  IPR002347 Short-chain dehydrogenase/reductase SDR [PR00081] (150-169)
  IPR002347 Short-chain dehydrogenase/reductase SDR [PR00081] (173-190)
  IPR036291 NAD(P)-binding domain superfamily [SSF51735] (1-224)
  IPR057326 Ketoreductase domain [SM00822] (7-183)

Nearest PDB structures (foldseek):
  1uls-assembly2_F  TM=8.877E-01  e=1.761E-16  Thermus thermophilus
  1uls-assembly1_C  TM=8.822E-01  e=1.299E-16  Thermus thermophilus
  3emk-assembly1_B  TM=8.779E-01  e=3.655E-16  Brucella melitensis
  3uf0-assembly1_A  TM=8.840E-01  e=2.008E-15  Beutenbergia cavernae DSM 12333
  4imr-assembly1_A  TM=8.764E-01  e=7.209E-15  Agrobacterium fabrum str. C58

Sequence (500 aa):
MTDLTDGIAIVTGAGRGLGRALALELARRGVRVGALGRDPAALDALAGESEGILPLIADVADPAAVAAAFAQARAHGPVRILVNNAAAYPRRDILDESADSFMATVATNLGGTVACTREALADMTDAGVGRILNVATFADVAPLPASAAYAVSKGAARIFTRALVADLGDRFPGIVVSDWMPGMLATSMGIADGLDPAIAARWGAALALWHDRSLNGTVWEMDRELPPPRSLKRRLADRVTLRRVEARRLMTDLTDGIAIVTGAGRGLGRALALELARRGVRVGALGRDPAALDALAGESEGILPLIADVADPAAVAAAFAQARAHGPVRILVNNAAAYPRRDILDESADSFMATVATNLGGTVACTREALADMTDAGVGRILNVATFADVAPLPASAAYAVSKGAARIFTRALVADLGDRFPGIVVSDWMPGMLATSMGIADGLDPAIAARWGAALALWHDRSLNGTVWEMDRELPPPRSLKRRLADRVTLRRVEARRL